Protein AF-D4B5H5-F1 (afdb_monomer_lite)

Structure (mmCIF, N/CA/C/O backbone):
data_AF-D4B5H5-F1
#
_entry.id   AF-D4B5H5-F1
#
loop_
_atom_site.group_PDB
_atom_site.id
_atom_site.type_symbol
_atom_site.label_atom_id
_atom_site.label_alt_id
_atom_site.label_comp_id
_atom_site.label_asym_id
_atom_site.label_entity_id
_atom_site.label_seq_id
_atom_site.pdbx_PDB_ins_code
_atom_site.Cartn_x
_atom_site.Cartn_y
_atom_site.Cartn_z
_atom_site.occupancy
_atom_site.B_iso_or_equiv
_atom_site.auth_seq_id
_atom_site.auth_comp_id
_atom_site.auth_asym_id
_atom_site.auth_atom_id
_atom_site.pdbx_PDB_model_num
ATOM 1 N N . MET A 1 1 ? 45.565 20.327 -35.791 1.00 30.69 1 MET A N 1
ATOM 2 C CA . MET A 1 1 ? 46.047 20.848 -34.494 1.00 30.69 1 MET A CA 1
ATOM 3 C C . MET A 1 1 ? 45.868 22.365 -34.491 1.00 30.69 1 MET A C 1
ATOM 5 O O . MET A 1 1 ? 46.549 22.999 -35.279 1.00 30.69 1 MET A O 1
ATOM 9 N N . ARG A 1 2 ? 44.985 22.892 -33.609 1.00 30.17 2 ARG A N 1
ATOM 10 C CA . ARG A 1 2 ? 44.843 24.311 -33.163 1.00 30.17 2 ARG A CA 1
ATOM 11 C C . ARG A 1 2 ? 44.350 25.342 -34.212 1.00 30.17 2 ARG A C 1
ATOM 13 O O . ARG A 1 2 ? 44.733 25.249 -35.361 1.00 30.17 2 ARG A O 1
ATOM 20 N N . PHE A 1 3 ? 43.537 26.371 -33.937 1.00 26.64 3 PHE A N 1
ATOM 21 C CA . PHE A 1 3 ? 42.896 26.940 -32.736 1.00 26.64 3 PHE A CA 1
ATOM 22 C C . PHE A 1 3 ? 41.696 27.803 -33.213 1.00 26.64 3 PHE A C 1
ATOM 24 O O . PHE A 1 3 ? 41.809 28.482 -34.231 1.00 26.64 3 PHE A O 1
ATOM 31 N N . ILE A 1 4 ? 40.580 27.810 -32.476 1.00 28.31 4 ILE A N 1
ATOM 32 C CA . ILE A 1 4 ? 39.418 28.701 -32.682 1.00 28.31 4 ILE A CA 1
ATOM 33 C C . ILE A 1 4 ? 39.701 30.063 -32.020 1.00 28.31 4 ILE A C 1
ATOM 35 O O . ILE A 1 4 ? 40.170 30.097 -30.883 1.00 28.31 4 ILE A O 1
ATOM 39 N N . LYS A 1 5 ? 39.404 31.175 -32.713 1.00 27.88 5 LYS A N 1
ATOM 40 C CA . LYS A 1 5 ? 39.360 32.539 -32.150 1.00 27.88 5 LYS A CA 1
ATOM 41 C C . LYS A 1 5 ? 37.919 32.933 -31.817 1.00 27.88 5 LYS A C 1
ATOM 43 O O . LYS A 1 5 ? 37.002 32.675 -32.591 1.00 27.88 5 LYS A O 1
ATOM 48 N N . SER A 1 6 ? 37.772 33.560 -30.657 1.00 26.20 6 SER A N 1
ATOM 49 C CA . SER A 1 6 ? 36.549 34.101 -30.073 1.00 26.20 6 SER A CA 1
ATOM 50 C C . SER A 1 6 ? 36.022 35.333 -30.814 1.00 26.20 6 SER A C 1
ATOM 52 O O . SER A 1 6 ? 36.795 36.165 -31.289 1.00 26.20 6 SER A O 1
ATOM 54 N N . VAL A 1 7 ? 34.697 35.492 -30.819 1.00 27.25 7 VAL A N 1
ATOM 55 C CA . VAL A 1 7 ? 34.020 36.784 -30.984 1.00 27.25 7 VAL A CA 1
ATOM 56 C C . VAL A 1 7 ? 32.989 36.903 -29.865 1.00 27.25 7 VAL A C 1
ATOM 58 O O . VAL A 1 7 ? 32.071 36.095 -29.753 1.00 27.25 7 VAL A O 1
ATOM 61 N N . THR A 1 8 ? 33.197 37.892 -29.006 1.00 23.95 8 THR A N 1
ATOM 62 C CA . THR A 1 8 ? 32.309 38.327 -27.924 1.00 23.95 8 THR A CA 1
ATOM 63 C C . THR A 1 8 ? 31.203 39.227 -28.469 1.00 23.95 8 THR A C 1
ATOM 65 O O . THR A 1 8 ? 31.502 40.194 -29.167 1.00 23.95 8 THR A O 1
ATOM 68 N N . TRP A 1 9 ? 29.954 38.966 -28.079 1.00 25.05 9 TRP A N 1
ATOM 69 C CA . TRP A 1 9 ? 28.858 39.935 -28.150 1.00 25.05 9 TRP A CA 1
ATOM 70 C C . TRP A 1 9 ? 28.414 40.304 -26.737 1.00 25.05 9 TRP A C 1
ATOM 72 O O . TRP A 1 9 ? 28.064 39.447 -25.928 1.00 25.05 9 TRP A O 1
ATOM 82 N N . THR A 1 10 ? 28.458 41.600 -26.459 1.00 27.41 10 THR A N 1
ATOM 83 C CA . THR A 1 10 ? 27.979 42.245 -25.240 1.00 27.41 10 THR A CA 1
ATOM 84 C C . THR A 1 10 ? 26.472 42.467 -25.362 1.00 27.41 10 THR A C 1
ATOM 86 O O . THR A 1 10 ? 26.027 43.103 -26.315 1.00 27.41 10 THR A O 1
ATOM 89 N N . LEU A 1 11 ? 25.684 42.003 -24.391 1.00 28.16 11 LEU A N 1
ATOM 90 C CA . LEU A 1 11 ? 24.291 42.418 -24.209 1.00 28.16 11 LEU A CA 1
ATOM 91 C C . LEU A 1 11 ? 24.105 42.854 -22.755 1.00 28.16 11 LEU A C 1
ATOM 93 O O . LEU A 1 11 ? 24.310 42.085 -21.818 1.00 28.16 11 LEU A O 1
ATOM 97 N N . ALA A 1 12 ? 23.789 44.137 -22.599 1.00 28.33 12 ALA A N 1
ATOM 98 C CA . ALA A 1 12 ? 23.549 44.802 -21.333 1.00 28.33 12 ALA A CA 1
ATOM 99 C C . ALA A 1 12 ? 22.278 44.251 -20.670 1.00 28.33 12 ALA A C 1
ATOM 101 O O . ALA A 1 12 ? 21.188 44.340 -21.233 1.00 28.33 12 ALA A O 1
ATOM 102 N N . ALA A 1 13 ? 22.419 43.704 -19.463 1.00 28.02 13 ALA A N 1
ATOM 103 C CA . ALA A 1 13 ? 21.299 43.337 -18.610 1.00 28.02 13 ALA A CA 1
ATOM 104 C C . ALA A 1 13 ? 20.826 44.565 -17.813 1.00 28.02 13 ALA A C 1
ATOM 106 O O . ALA A 1 13 ? 21.601 45.209 -17.106 1.00 28.02 13 ALA A O 1
ATOM 107 N N . SER A 1 14 ? 19.539 44.883 -17.925 1.00 29.80 14 SER A N 1
ATOM 108 C CA . SER A 1 14 ? 18.840 45.894 -17.131 1.00 29.80 14 SER A CA 1
ATOM 109 C C . SER A 1 14 ? 18.855 45.550 -15.634 1.00 29.80 14 SER A C 1
ATOM 111 O O . SER A 1 14 ? 18.481 44.449 -15.228 1.00 29.80 14 SER A O 1
ATOM 113 N N . ALA A 1 15 ? 19.247 46.524 -14.811 1.00 30.00 15 ALA A N 1
ATOM 114 C CA . ALA A 1 15 ? 19.542 46.430 -13.378 1.00 30.00 15 ALA A CA 1
ATOM 115 C C . ALA A 1 15 ? 18.330 46.241 -12.431 1.00 30.00 15 ALA A C 1
ATOM 117 O O . ALA A 1 15 ? 18.389 46.629 -11.266 1.00 30.00 15 ALA A O 1
ATOM 118 N N . THR A 1 16 ? 17.239 45.618 -12.880 1.00 29.31 16 THR A N 1
ATOM 119 C CA . THR A 1 16 ? 16.033 45.392 -12.054 1.00 29.31 16 THR A CA 1
ATOM 120 C C . THR A 1 16 ? 15.896 43.957 -11.535 1.00 29.31 16 THR A C 1
ATOM 122 O O . THR A 1 16 ? 15.064 43.703 -10.671 1.00 29.31 16 THR A O 1
ATOM 125 N N . ALA A 1 17 ? 16.743 43.024 -11.986 1.00 29.91 17 ALA A N 1
ATOM 126 C CA . ALA A 1 17 ? 16.695 41.615 -11.570 1.00 29.91 17 ALA A CA 1
ATOM 127 C C . ALA A 1 17 ? 17.669 41.249 -10.428 1.00 29.91 17 ALA A C 1
ATOM 129 O O . ALA A 1 17 ? 17.566 40.172 -9.847 1.00 29.91 17 ALA A O 1
ATOM 130 N N . VAL A 1 18 ? 18.595 42.140 -10.054 1.00 27.53 18 VAL A N 1
ATOM 131 C CA . VAL A 1 18 ? 19.675 41.819 -9.093 1.00 27.53 18 VAL A CA 1
ATOM 132 C C . VAL A 1 18 ? 19.251 41.992 -7.623 1.00 27.53 18 VAL A C 1
ATOM 134 O O . VAL A 1 18 ? 19.953 41.547 -6.723 1.00 27.53 18 VAL A O 1
ATOM 137 N N . LYS A 1 19 ? 18.062 42.546 -7.343 1.00 25.84 19 LYS A N 1
ATOM 138 C CA . LYS A 1 19 ? 17.547 42.683 -5.964 1.00 25.84 19 LYS A CA 1
ATOM 139 C C . LYS A 1 19 ? 16.574 41.581 -5.520 1.00 25.84 19 LYS A C 1
ATOM 141 O O . LYS A 1 19 ? 16.202 41.559 -4.354 1.00 25.84 19 LYS A O 1
ATOM 146 N N . ALA A 1 20 ? 16.189 40.661 -6.410 1.00 28.62 20 ALA A N 1
ATOM 147 C CA . ALA A 1 20 ? 15.276 39.554 -6.092 1.00 28.62 20 ALA A CA 1
ATOM 148 C C . ALA A 1 20 ? 15.988 38.211 -5.820 1.00 28.62 20 ALA A C 1
ATOM 150 O O . ALA A 1 20 ? 15.337 37.229 -5.487 1.00 28.62 20 ALA A O 1
ATOM 151 N N . LEU A 1 21 ? 17.320 38.162 -5.935 1.00 28.89 21 LEU A N 1
ATOM 152 C CA . LEU A 1 21 ? 18.115 36.927 -5.851 1.00 28.89 21 LEU A CA 1
ATOM 153 C C . LEU A 1 21 ? 18.956 36.791 -4.569 1.00 28.89 21 LEU A C 1
ATOM 155 O O . LEU A 1 21 ? 19.752 35.865 -4.469 1.00 28.89 21 LEU A O 1
ATOM 159 N N . SER A 1 22 ? 18.768 37.657 -3.565 1.00 26.45 22 SER A N 1
ATOM 160 C CA . SER A 1 22 ? 19.509 37.580 -2.291 1.00 26.45 22 SER A CA 1
ATOM 161 C C . SER A 1 22 ? 18.699 37.081 -1.085 1.00 26.45 22 SER A C 1
ATOM 163 O O . SER A 1 22 ? 19.247 37.049 0.009 1.00 26.45 22 SER A O 1
ATOM 165 N N . ASN A 1 23 ? 17.438 36.659 -1.258 1.00 28.12 23 ASN A N 1
ATOM 166 C CA . ASN A 1 23 ? 16.577 36.189 -0.155 1.00 28.12 23 ASN A CA 1
ATOM 167 C C . ASN A 1 23 ? 16.095 34.729 -0.305 1.00 28.12 23 ASN A C 1
ATOM 169 O O . ASN A 1 23 ? 15.029 34.379 0.192 1.00 28.12 23 ASN A O 1
ATOM 173 N N . HIS A 1 24 ? 16.870 33.852 -0.952 1.00 32.47 24 HIS A N 1
ATOM 174 C CA . HIS A 1 24 ? 16.660 32.401 -0.840 1.00 32.47 24 HIS A CA 1
ATOM 175 C C . HIS A 1 24 ? 17.504 31.822 0.299 1.00 32.47 24 HIS A C 1
ATOM 177 O O . HIS A 1 24 ? 18.468 31.089 0.097 1.00 32.47 24 HIS A O 1
ATOM 183 N N . THR A 1 25 ? 17.122 32.151 1.529 1.00 28.41 25 THR A N 1
ATOM 184 C CA . THR A 1 25 ? 17.472 31.349 2.698 1.00 28.41 25 THR A CA 1
ATOM 185 C C . THR A 1 25 ? 16.589 30.098 2.709 1.00 28.41 25 THR A C 1
ATOM 187 O O . THR A 1 25 ? 15.392 30.178 2.950 1.00 28.41 25 THR A O 1
ATOM 190 N N . SER A 1 26 ? 17.203 28.943 2.426 1.00 28.06 26 SER A N 1
ATOM 191 C CA . SER A 1 26 ? 16.932 27.654 3.081 1.00 28.06 26 SER A CA 1
ATOM 192 C C . SER A 1 26 ? 15.449 27.265 3.281 1.00 28.06 26 SER A C 1
ATOM 194 O O . SER A 1 26 ? 14.882 27.496 4.348 1.00 28.06 26 SER A O 1
ATOM 196 N N . GLN A 1 27 ? 14.851 26.556 2.315 1.00 28.58 27 GLN A N 1
ATOM 197 C CA . GLN A 1 27 ? 13.654 25.728 2.546 1.00 28.58 27 GLN A CA 1
ATOM 198 C C . GLN A 1 27 ? 14.043 24.424 3.268 1.00 28.58 27 GLN A C 1
ATOM 200 O O . GLN A 1 27 ? 13.956 23.334 2.714 1.00 28.58 27 GLN A O 1
ATOM 205 N N . TYR A 1 28 ? 14.494 24.541 4.512 1.00 27.75 28 TYR A N 1
ATOM 206 C CA . TYR A 1 28 ? 14.267 23.482 5.492 1.00 27.75 28 TYR A CA 1
ATOM 207 C C . TYR A 1 28 ? 12.946 23.818 6.198 1.00 27.75 28 TYR A C 1
ATOM 209 O O . TYR A 1 28 ? 12.643 25.008 6.355 1.00 27.75 28 TYR A O 1
ATOM 217 N N . PRO A 1 29 ? 12.136 22.823 6.605 1.00 31.23 29 PRO A N 1
ATOM 218 C CA . PRO A 1 29 ? 11.021 23.086 7.511 1.00 31.23 29 PRO A CA 1
ATOM 219 C C . PRO A 1 29 ? 11.535 23.889 8.718 1.00 31.23 29 PRO A C 1
ATOM 221 O O . PRO A 1 29 ? 12.716 23.754 9.064 1.00 31.23 29 PRO A O 1
ATOM 224 N N . PRO A 1 30 ? 10.706 24.745 9.345 1.00 30.91 30 PRO A N 1
ATOM 225 C CA . PRO A 1 30 ? 11.124 25.444 10.551 1.00 30.91 30 PRO A CA 1
ATOM 226 C C . PRO A 1 30 ? 11.690 24.410 11.524 1.00 30.91 30 PRO A C 1
ATOM 228 O O . PRO A 1 30 ? 11.014 23.442 11.869 1.00 30.91 30 PRO A O 1
ATOM 231 N N . GLN A 1 31 ? 12.962 24.586 11.884 1.00 34.78 31 GLN A N 1
ATOM 232 C CA . GLN A 1 31 ? 13.623 23.773 12.897 1.00 34.78 31 GLN A CA 1
ATOM 233 C C . GLN A 1 31 ? 12.714 23.763 14.133 1.00 34.78 31 GLN A C 1
ATOM 235 O O . GLN A 1 31 ? 12.306 24.852 14.557 1.00 34.78 31 GLN A O 1
ATOM 240 N N . PRO A 1 32 ? 12.353 22.589 14.684 1.00 37.25 32 PRO A N 1
ATOM 241 C CA . PRO A 1 32 ? 11.532 22.535 15.881 1.00 37.25 32 PRO A CA 1
ATOM 242 C C . PRO A 1 32 ? 12.212 23.374 16.962 1.00 37.25 32 PRO A C 1
ATOM 244 O O . PRO A 1 32 ? 13.375 23.165 17.313 1.00 37.25 32 PRO A O 1
ATOM 247 N N . THR A 1 33 ? 11.500 24.399 17.424 1.00 37.81 33 THR A N 1
ATOM 248 C CA . THR A 1 33 ? 11.936 25.239 18.534 1.00 37.81 33 THR A CA 1
ATOM 249 C C . THR A 1 33 ? 12.184 24.348 19.744 1.00 37.81 33 THR A C 1
ATOM 251 O O . THR A 1 33 ? 11.422 23.413 19.973 1.00 37.81 33 THR A O 1
ATOM 254 N N . ALA A 1 34 ? 13.220 24.646 20.528 1.00 44.53 34 ALA A N 1
ATOM 255 C CA . ALA A 1 34 ? 13.705 23.831 21.648 1.00 44.53 34 ALA A CA 1
ATOM 256 C C . ALA A 1 34 ? 12.706 23.602 22.812 1.00 44.53 34 ALA A C 1
ATOM 258 O O . ALA A 1 34 ? 13.116 23.108 23.855 1.00 44.53 34 ALA A O 1
ATOM 259 N N . ASP A 1 35 ? 11.432 23.962 22.654 1.00 51.38 35 ASP A N 1
ATOM 260 C CA . ASP A 1 35 ? 10.412 23.946 23.704 1.00 51.38 35 ASP A CA 1
ATOM 261 C C . ASP A 1 35 ? 9.045 23.469 23.173 1.00 51.38 35 ASP A C 1
ATOM 263 O O . ASP A 1 35 ? 7.992 24.031 23.458 1.00 51.38 35 ASP A O 1
ATOM 267 N N . ASP A 1 36 ? 9.055 22.433 22.331 1.00 68.44 36 ASP A N 1
ATOM 268 C CA . ASP A 1 36 ? 7.844 21.737 21.867 1.00 68.44 36 ASP A CA 1
ATOM 269 C C . ASP A 1 36 ? 7.359 20.649 22.847 1.00 68.44 36 ASP A C 1
ATOM 271 O O . ASP A 1 36 ? 6.454 19.876 22.534 1.00 68.44 36 ASP A O 1
ATOM 275 N N . GLY A 1 37 ? 7.959 20.585 24.041 1.00 79.00 37 GLY A N 1
ATOM 276 C CA . GLY A 1 37 ? 7.648 19.601 25.077 1.00 79.00 37 GLY A CA 1
ATOM 277 C C . GLY A 1 37 ? 8.097 18.172 24.755 1.00 79.00 37 GLY A C 1
ATOM 278 O O . GLY A 1 37 ? 7.819 17.272 25.548 1.00 79.00 37 GLY A O 1
ATOM 279 N N . LEU A 1 38 ? 8.781 17.938 23.627 1.00 89.62 38 LEU A N 1
ATOM 280 C CA . LEU A 1 38 ? 9.268 16.611 23.253 1.00 89.62 38 LEU A CA 1
ATOM 281 C C . LEU A 1 38 ? 10.610 16.289 23.934 1.00 89.62 38 LEU A C 1
ATOM 283 O O . LEU A 1 38 ? 11.457 17.181 24.088 1.00 89.62 38 LEU A O 1
ATOM 287 N N . PRO A 1 39 ? 10.853 15.016 24.304 1.00 95.06 39 PRO A N 1
ATOM 288 C CA . PRO A 1 39 ? 12.084 14.630 24.980 1.00 95.06 39 PRO A CA 1
ATOM 289 C C . PRO A 1 39 ? 13.321 15.014 24.159 1.00 95.06 39 PRO A C 1
ATOM 291 O O . PRO A 1 39 ? 13.337 14.909 22.935 1.00 95.06 39 PRO A O 1
ATOM 294 N N . SER A 1 40 ? 14.369 15.502 24.819 1.00 95.75 40 SER A N 1
ATOM 295 C CA . SER A 1 40 ? 15.616 15.875 24.128 1.00 95.75 40 SER A CA 1
ATOM 296 C C . SER A 1 40 ? 16.864 15.419 24.886 1.00 95.75 40 SER A C 1
ATOM 298 O O . SER A 1 40 ? 17.943 15.367 24.302 1.00 95.75 40 SER A O 1
ATOM 300 N N . ASN A 1 41 ? 16.731 15.033 26.160 1.00 97.81 41 ASN A N 1
ATOM 301 C CA . ASN A 1 41 ? 17.815 14.510 26.988 1.00 97.81 41 ASN A CA 1
ATOM 302 C C . ASN A 1 41 ? 17.690 12.989 27.138 1.00 97.81 41 ASN A C 1
ATOM 304 O O . ASN A 1 41 ? 16.834 12.485 27.867 1.00 97.81 41 ASN A O 1
ATOM 308 N N . PHE A 1 42 ? 18.567 12.254 26.462 1.00 98.56 42 PHE A N 1
ATOM 309 C CA . PHE A 1 42 ? 18.631 10.799 26.489 1.00 98.56 42 PHE A CA 1
ATOM 310 C C . PHE A 1 42 ? 19.757 10.330 27.413 1.00 98.56 42 PHE A C 1
ATOM 312 O O . PHE A 1 42 ? 20.914 10.724 27.272 1.00 98.56 42 PHE A O 1
ATOM 319 N N . GLY A 1 43 ? 19.421 9.461 28.360 1.00 98.56 43 GLY A N 1
ATOM 320 C CA . GLY A 1 43 ? 20.369 8.753 29.207 1.00 98.56 43 GLY A CA 1
ATOM 321 C C . GLY A 1 43 ? 20.527 7.314 28.734 1.00 98.56 43 GLY A C 1
ATOM 322 O O . GLY A 1 43 ? 19.534 6.626 28.521 1.00 98.56 43 GLY A O 1
ATOM 323 N N . LEU A 1 44 ? 21.759 6.831 28.618 1.00 98.56 44 LEU A N 1
ATOM 324 C CA . LEU A 1 44 ? 22.064 5.417 28.434 1.00 98.56 44 LEU A CA 1
ATOM 325 C C . LEU A 1 44 ? 22.688 4.880 29.718 1.00 98.56 44 LEU A C 1
ATOM 327 O O . LEU A 1 44 ? 23.777 5.309 30.100 1.00 98.56 44 LEU A O 1
ATOM 331 N N . LEU A 1 45 ? 22.027 3.919 30.358 1.00 98.50 45 LEU A N 1
ATOM 332 C CA . LEU A 1 45 ? 22.614 3.186 31.472 1.00 98.50 45 LEU A CA 1
ATOM 333 C C . LEU A 1 45 ? 23.654 2.191 30.956 1.00 98.50 45 LEU A C 1
ATOM 335 O O . LEU A 1 45 ? 23.391 1.454 30.008 1.00 98.50 45 LEU A O 1
ATOM 339 N N . LEU A 1 46 ? 24.804 2.120 31.618 1.00 97.50 46 LEU A N 1
ATOM 340 C CA . LEU A 1 46 ? 25.874 1.208 31.254 1.00 97.50 46 LEU A CA 1
ATOM 341 C C . LEU A 1 46 ? 26.435 0.487 32.484 1.00 97.50 46 LEU A C 1
ATOM 343 O O . LEU A 1 46 ? 26.642 1.080 33.541 1.00 97.50 46 LEU A O 1
ATOM 347 N N . PHE A 1 47 ? 26.685 -0.810 32.335 1.00 97.56 47 PHE A N 1
ATOM 348 C CA . PHE A 1 47 ? 27.266 -1.677 33.358 1.00 97.56 47 PHE A CA 1
ATOM 349 C C . PHE A 1 47 ? 28.147 -2.747 32.689 1.00 97.56 47 PHE A C 1
ATOM 351 O O . PHE A 1 47 ? 27.953 -3.028 31.504 1.00 97.56 47 PHE A O 1
ATOM 358 N N . PRO A 1 48 ? 29.142 -3.323 33.391 1.00 97.12 48 PRO A N 1
ATOM 359 C CA . PRO A 1 48 ? 30.041 -4.316 32.802 1.00 97.12 48 PRO A CA 1
ATOM 360 C C . PRO A 1 48 ? 29.294 -5.522 32.232 1.00 97.12 48 PRO A C 1
ATOM 362 O O . PRO A 1 48 ? 28.283 -5.937 32.785 1.00 97.12 48 PRO A O 1
ATOM 365 N N . GLU A 1 49 ? 29.828 -6.117 31.168 1.00 95.88 49 GLU A N 1
ATOM 366 C CA . GLU A 1 49 ? 29.253 -7.272 30.465 1.00 95.88 49 GLU A CA 1
ATOM 367 C C . GLU A 1 49 ? 27.872 -6.982 29.838 1.00 95.88 49 GLU A C 1
ATOM 369 O O . GLU A 1 49 ? 27.003 -7.861 29.754 1.00 95.88 49 GLU A O 1
ATOM 374 N N . PHE A 1 50 ? 27.655 -5.734 29.410 1.00 96.75 50 PHE A N 1
ATOM 375 C CA . PHE A 1 50 ? 26.482 -5.345 28.625 1.00 96.75 50 PHE A CA 1
ATOM 376 C C . PHE A 1 50 ? 26.517 -5.958 27.218 1.00 96.75 50 PHE A C 1
ATOM 378 O O . PHE A 1 50 ? 27.573 -6.302 26.684 1.00 96.75 50 PHE A O 1
ATOM 385 N N . GLN A 1 51 ? 25.349 -6.070 26.590 1.00 96.75 51 GLN A N 1
ATOM 386 C CA . GLN A 1 51 ? 25.231 -6.533 25.212 1.00 96.75 51 GLN A CA 1
ATOM 387 C C . GLN A 1 51 ? 25.430 -5.370 24.227 1.00 96.75 51 GLN A C 1
ATOM 389 O O . GLN A 1 51 ? 24.625 -4.444 24.190 1.00 96.75 51 GLN A O 1
ATOM 394 N N . SER A 1 52 ? 26.463 -5.455 23.381 1.00 96.62 52 SER A N 1
ATOM 395 C CA . SER A 1 52 ? 26.868 -4.389 22.443 1.00 96.62 52 SER A CA 1
ATOM 396 C C . SER A 1 52 ? 25.705 -3.825 21.611 1.00 96.62 52 SER A C 1
ATOM 398 O O . SER A 1 52 ? 25.416 -2.631 21.643 1.00 96.62 52 SER A O 1
ATOM 400 N N . LEU A 1 53 ? 24.959 -4.692 20.923 1.00 95.94 53 LEU A N 1
ATOM 401 C CA . LEU A 1 53 ? 23.883 -4.264 20.025 1.00 95.94 53 LEU A CA 1
ATOM 402 C C . LEU A 1 53 ? 22.633 -3.736 20.764 1.00 95.94 53 LEU A C 1
ATOM 404 O O . LEU A 1 53 ? 21.877 -2.961 20.182 1.00 95.94 53 LEU A O 1
ATOM 408 N N . ASP A 1 54 ? 22.449 -4.066 22.049 1.00 97.12 54 ASP A N 1
ATOM 409 C CA . ASP A 1 54 ? 21.389 -3.466 22.877 1.00 97.12 54 ASP A CA 1
ATOM 410 C C . ASP A 1 54 ? 21.659 -1.981 23.155 1.00 97.12 54 ASP A C 1
ATOM 412 O O . ASP A 1 54 ? 20.729 -1.225 23.428 1.00 97.12 54 ASP A O 1
ATOM 416 N N . VAL A 1 55 ? 22.933 -1.579 23.092 1.00 97.62 55 VAL A N 1
ATOM 417 C CA . VAL A 1 55 ? 23.387 -0.193 23.210 1.00 97.62 55 VAL A CA 1
ATOM 418 C C . VAL A 1 55 ? 23.421 0.468 21.838 1.00 97.62 55 VAL A C 1
ATOM 420 O O . VAL A 1 55 ? 22.731 1.459 21.607 1.00 97.62 55 VAL A O 1
ATOM 423 N N . PHE A 1 56 ? 24.213 -0.079 20.916 1.00 97.19 56 PHE A N 1
ATOM 424 C CA . PHE A 1 56 ? 24.517 0.613 19.667 1.00 97.19 56 PHE A CA 1
ATOM 425 C C . PHE A 1 56 ? 23.356 0.615 18.676 1.00 97.19 56 PHE A C 1
ATOM 427 O O . PHE A 1 56 ? 23.252 1.562 17.913 1.00 97.19 56 PHE A O 1
ATOM 434 N N . GLY A 1 57 ? 22.442 -0.360 18.723 1.00 95.62 57 GLY A N 1
ATOM 435 C CA . GLY A 1 57 ? 21.250 -0.348 17.872 1.00 95.62 57 GLY A CA 1
ATOM 436 C C . GLY A 1 57 ? 20.364 0.884 18.120 1.00 95.62 57 GLY A C 1
ATOM 437 O O . GLY A 1 57 ? 20.164 1.680 17.206 1.00 95.62 57 GLY A O 1
ATOM 438 N N . PRO A 1 58 ? 19.864 1.092 19.355 1.00 96.38 58 PRO A N 1
ATOM 439 C CA . PRO A 1 58 ? 19.125 2.304 19.707 1.00 96.38 58 PRO A CA 1
ATOM 440 C C . PRO A 1 58 ? 19.926 3.601 19.527 1.00 96.38 58 PRO A C 1
ATOM 442 O O . PRO A 1 58 ? 19.358 4.610 19.112 1.00 96.38 58 PRO A O 1
ATOM 445 N N . LEU A 1 59 ? 21.226 3.600 19.850 1.00 97.19 59 LEU A N 1
ATOM 446 C CA . LEU A 1 59 ? 22.052 4.801 19.706 1.00 97.19 59 LEU A CA 1
ATOM 447 C C . LEU A 1 59 ? 22.262 5.203 18.249 1.00 97.19 59 LEU A C 1
ATOM 449 O O . LEU A 1 59 ? 22.291 6.396 17.978 1.00 97.19 59 LEU A O 1
ATOM 453 N N . ASP A 1 60 ? 22.392 4.257 17.322 1.00 96.94 60 ASP A N 1
ATOM 454 C CA . ASP A 1 60 ? 22.603 4.585 15.912 1.00 96.94 60 ASP A CA 1
ATOM 455 C C . ASP A 1 60 ? 21.378 5.293 15.311 1.00 96.94 60 ASP A C 1
ATOM 457 O O . ASP A 1 60 ? 21.505 6.331 14.660 1.00 96.94 60 ASP A O 1
ATOM 461 N N . ALA A 1 61 ? 20.174 4.844 15.682 1.00 94.31 61 ALA A N 1
ATOM 462 C CA . ALA A 1 61 ? 18.932 5.543 15.356 1.00 94.31 61 ALA A CA 1
ATOM 463 C C . ALA A 1 61 ? 18.905 6.976 15.927 1.00 94.31 61 ALA A C 1
ATOM 465 O O . ALA A 1 61 ? 18.533 7.927 15.237 1.00 94.31 61 ALA A O 1
ATOM 466 N N . LEU A 1 62 ? 19.340 7.160 17.179 1.00 96.56 62 LEU A N 1
ATOM 467 C CA . LEU A 1 62 ? 19.420 8.489 17.795 1.00 96.56 62 LEU A CA 1
ATOM 468 C C . LEU A 1 62 ? 20.522 9.365 17.187 1.00 96.56 62 LEU A C 1
ATOM 470 O O . LEU A 1 62 ? 20.332 10.575 17.091 1.00 96.56 62 LEU A O 1
ATOM 474 N N . ASN A 1 63 ? 21.640 8.787 16.742 1.00 96.38 63 ASN A N 1
ATOM 475 C CA . ASN A 1 63 ? 22.711 9.515 16.065 1.00 96.38 63 ASN A CA 1
ATOM 476 C C . ASN A 1 63 ? 22.191 10.135 14.767 1.00 96.38 63 ASN A C 1
ATOM 478 O O . ASN A 1 63 ? 22.378 11.332 14.551 1.00 96.38 63 ASN A O 1
ATOM 482 N N . LEU A 1 64 ? 21.473 9.363 13.947 1.00 91.06 64 LEU A N 1
ATOM 483 C CA . LEU A 1 64 ? 20.846 9.896 12.738 1.00 91.06 64 LEU A CA 1
ATOM 484 C C . LEU A 1 64 ? 19.767 10.927 13.063 1.00 91.06 64 LEU A C 1
ATOM 486 O O . LEU A 1 64 ? 19.736 11.996 12.453 1.00 91.06 64 LEU A O 1
ATOM 490 N N . PHE A 1 65 ? 18.921 10.658 14.060 1.00 93.94 65 PHE A N 1
ATOM 491 C CA . PHE A 1 65 ? 17.885 11.611 14.451 1.00 93.94 65 PHE A CA 1
ATOM 492 C C . PHE A 1 65 ? 18.472 12.937 14.965 1.00 93.94 65 PHE A C 1
ATOM 494 O O . PHE A 1 65 ? 17.917 14.007 14.705 1.00 93.94 65 PHE A O 1
ATOM 501 N N . SER A 1 66 ? 19.635 12.895 15.621 1.00 94.31 66 SER A N 1
ATOM 502 C CA . SER A 1 66 ? 20.320 14.088 16.133 1.00 94.31 66 SER A CA 1
ATOM 503 C C . SER A 1 66 ? 20.751 15.077 15.040 1.00 94.31 66 SER A C 1
ATOM 505 O O . SER A 1 66 ? 20.974 16.254 15.323 1.00 94.31 66 SER A O 1
ATOM 507 N N . LEU A 1 67 ? 20.817 14.632 13.778 1.00 88.00 67 LEU A N 1
ATOM 508 C CA . LEU A 1 67 ? 21.081 15.502 12.629 1.00 88.00 67 LEU A CA 1
ATOM 509 C C . LEU A 1 67 ? 19.877 16.390 12.281 1.00 88.00 67 LEU A C 1
ATOM 511 O O . LEU A 1 67 ? 20.048 17.457 11.694 1.00 88.00 67 LEU A O 1
ATOM 515 N N . ALA A 1 68 ? 18.668 15.958 12.642 1.00 82.00 68 ALA A N 1
ATOM 516 C CA . ALA A 1 68 ? 17.419 16.663 12.365 1.00 82.00 68 ALA A CA 1
ATOM 517 C C . ALA A 1 68 ? 16.881 17.440 13.579 1.00 82.00 68 ALA A C 1
ATOM 519 O O . ALA A 1 68 ? 16.069 18.351 13.417 1.00 82.00 68 ALA A O 1
ATOM 520 N N . ARG A 1 69 ? 17.320 17.093 14.795 1.00 87.88 69 ARG A N 1
ATOM 521 C CA . ARG A 1 69 ? 16.889 17.723 16.048 1.00 87.88 69 ARG A CA 1
ATOM 522 C C . ARG A 1 69 ? 18.031 17.746 17.055 1.00 87.88 69 ARG A C 1
ATOM 524 O O . ARG A 1 69 ? 18.757 16.772 17.200 1.00 87.88 69 ARG A O 1
ATOM 531 N N . LYS A 1 70 ? 18.136 18.819 17.841 1.00 91.75 70 LYS A N 1
ATOM 532 C CA . LYS A 1 70 ? 19.074 18.860 18.968 1.00 91.75 70 LYS A CA 1
ATOM 533 C C . LYS A 1 70 ? 18.710 17.807 20.023 1.00 91.75 70 LYS A C 1
ATOM 535 O O . LYS A 1 70 ? 17.715 17.963 20.725 1.00 91.75 70 LYS A O 1
ATOM 540 N N . LEU A 1 71 ? 19.560 16.794 20.166 1.00 95.62 71 LEU A N 1
ATOM 541 C CA . LEU A 1 71 ? 19.490 15.777 21.214 1.00 95.62 71 LEU A CA 1
ATOM 542 C C . LEU A 1 71 ? 20.743 15.848 22.095 1.00 95.62 71 LEU A C 1
ATOM 544 O O . LEU A 1 71 ? 21.836 16.127 21.605 1.00 95.62 71 LEU A O 1
ATOM 548 N N . ASN A 1 72 ? 20.592 15.569 23.386 1.00 97.38 72 ASN A N 1
ATOM 549 C CA . ASN A 1 72 ? 21.695 15.435 24.332 1.00 97.38 72 ASN A CA 1
ATOM 550 C C . ASN A 1 72 ? 21.787 13.971 24.774 1.00 97.38 72 ASN A C 1
ATOM 552 O O . ASN A 1 72 ? 20.792 13.411 25.230 1.00 97.38 72 ASN A O 1
ATOM 556 N N . LEU A 1 73 ? 22.972 13.365 24.678 1.00 98.12 73 LEU A N 1
ATOM 557 C CA . LEU A 1 73 ? 23.225 11.993 25.123 1.00 98.12 73 LEU A CA 1
ATOM 558 C C . LEU A 1 73 ? 24.120 11.987 26.367 1.00 98.12 73 LEU A C 1
ATOM 560 O O . LEU A 1 73 ? 25.194 12.582 26.368 1.00 98.12 73 LEU A O 1
ATOM 564 N N . SER A 1 74 ? 23.697 11.269 27.406 1.00 98.50 74 SER A N 1
ATOM 565 C CA . SER A 1 74 ? 24.493 10.995 28.606 1.00 98.50 74 SER A CA 1
ATOM 566 C C . SER A 1 74 ? 24.670 9.492 28.793 1.00 98.50 74 SER A C 1
ATOM 568 O O . SER A 1 74 ? 23.722 8.787 29.122 1.00 98.50 74 SER A O 1
ATOM 570 N N . ILE A 1 75 ? 25.893 8.996 28.615 1.00 98.62 75 ILE A N 1
ATOM 571 C CA . ILE A 1 75 ? 26.274 7.615 28.946 1.00 98.62 75 ILE A CA 1
ATOM 572 C C . ILE A 1 75 ? 26.639 7.567 30.429 1.00 98.62 75 ILE A C 1
ATOM 574 O O . ILE A 1 75 ? 27.555 8.280 30.852 1.00 98.62 75 ILE A O 1
ATOM 578 N N . ILE A 1 76 ? 25.908 6.774 31.208 1.00 98.75 76 ILE A N 1
ATOM 579 C CA . ILE A 1 76 ? 25.902 6.819 32.670 1.00 98.75 76 ILE A CA 1
ATOM 580 C C . ILE A 1 76 ? 26.267 5.446 33.236 1.00 98.75 76 ILE A C 1
ATOM 582 O O . ILE A 1 76 ? 25.555 4.469 33.006 1.00 98.75 76 ILE A O 1
ATOM 586 N N . ALA A 1 77 ? 27.341 5.386 34.019 1.00 98.56 77 ALA A N 1
ATOM 587 C CA . ALA A 1 77 ? 27.822 4.163 34.663 1.00 98.56 77 ALA A CA 1
ATOM 588 C C . ALA A 1 77 ? 28.102 4.373 36.162 1.00 98.56 77 ALA A C 1
ATOM 590 O O . ALA A 1 77 ? 27.854 5.443 36.715 1.00 98.56 77 ALA A O 1
ATOM 591 N N . GLU A 1 78 ? 28.609 3.356 36.856 1.00 97.69 78 GLU A N 1
ATOM 592 C CA . GLU A 1 78 ? 28.969 3.485 38.274 1.00 97.69 78 GLU A CA 1
ATOM 593 C C . GLU A 1 78 ? 30.213 4.365 38.481 1.00 97.69 78 GLU A C 1
ATOM 595 O O . GLU A 1 78 ? 30.229 5.235 39.356 1.00 97.69 78 GLU A O 1
ATOM 600 N N . THR A 1 79 ? 31.232 4.171 37.641 1.00 97.69 79 THR A N 1
ATOM 601 C CA . THR A 1 79 ? 32.490 4.929 37.627 1.00 97.69 79 THR A CA 1
ATOM 602 C C . THR A 1 79 ? 32.730 5.537 36.242 1.00 97.69 79 THR A C 1
ATOM 604 O O . THR A 1 79 ? 31.951 5.320 35.317 1.00 97.69 79 THR A O 1
ATOM 607 N N . MET A 1 80 ? 33.799 6.324 36.098 1.00 98.06 80 MET A N 1
ATOM 608 C CA . MET A 1 80 ? 34.250 6.846 34.799 1.00 98.06 80 MET A CA 1
ATOM 609 C C . MET A 1 80 ? 35.192 5.878 34.067 1.00 98.06 80 MET A C 1
ATOM 611 O O . MET A 1 80 ? 35.751 6.240 33.035 1.00 98.06 80 MET A O 1
ATOM 615 N N . ASP A 1 81 ? 35.401 4.671 34.596 1.00 97.50 81 ASP A N 1
ATOM 616 C CA . ASP A 1 81 ? 36.240 3.676 33.934 1.00 97.50 81 ASP A CA 1
ATOM 617 C C . ASP A 1 81 ? 35.537 3.152 32.671 1.00 97.50 81 ASP A C 1
ATOM 619 O O . ASP A 1 81 ? 34.308 3.023 32.664 1.00 97.50 81 ASP A O 1
ATOM 623 N N . PRO A 1 82 ? 36.283 2.797 31.607 1.00 97.69 82 PRO A N 1
ATOM 624 C CA . PRO A 1 82 ? 35.694 2.174 30.430 1.00 97.69 82 PRO A CA 1
ATOM 625 C C . PRO A 1 82 ? 34.922 0.904 30.798 1.00 97.69 82 PRO A C 1
ATOM 627 O O . PRO A 1 82 ? 35.460 -0.024 31.410 1.00 97.69 82 PRO A O 1
ATOM 630 N N . VAL A 1 83 ? 33.658 0.845 30.392 1.00 97.75 83 VAL A N 1
ATOM 631 C CA . VAL A 1 83 ? 32.778 -0.288 30.677 1.00 97.75 83 VAL A CA 1
ATOM 632 C C . VAL A 1 83 ? 32.780 -1.216 29.475 1.00 97.75 83 VAL A C 1
ATOM 634 O O . VAL A 1 83 ? 32.531 -0.765 28.359 1.00 97.75 83 VAL A O 1
ATOM 637 N N . SER A 1 84 ? 33.070 -2.500 29.698 1.00 96.69 84 SER A N 1
ATOM 638 C CA . SER A 1 84 ? 33.307 -3.467 28.621 1.00 96.69 84 SER A CA 1
ATOM 639 C C . SER A 1 84 ? 32.168 -4.468 28.427 1.00 96.69 84 SER A C 1
ATOM 641 O O . SER A 1 84 ? 31.513 -4.839 29.398 1.00 96.69 84 SER A O 1
ATOM 643 N N . THR A 1 85 ? 31.987 -4.957 27.197 1.00 96.75 85 THR A N 1
ATOM 644 C CA . THR A 1 85 ? 31.113 -6.095 26.846 1.00 96.75 85 THR A CA 1
ATOM 645 C C . THR A 1 85 ? 31.721 -7.455 27.219 1.00 96.75 85 THR A C 1
ATOM 647 O O . THR A 1 85 ? 31.018 -8.467 27.231 1.00 96.75 85 THR A O 1
ATOM 650 N N . GLN A 1 86 ? 33.018 -7.505 27.547 1.00 94.62 86 GLN A N 1
ATOM 651 C CA . GLN A 1 86 ? 33.746 -8.746 27.808 1.00 94.62 86 GLN A CA 1
ATOM 652 C C . GLN A 1 86 ? 33.212 -9.491 29.041 1.00 94.62 86 GLN A C 1
ATOM 654 O O . GLN A 1 86 ? 33.322 -9.002 30.164 1.00 94.62 86 GLN A O 1
ATOM 659 N N . VAL A 1 87 ? 32.750 -10.730 28.846 1.00 91.62 87 VAL A N 1
ATOM 660 C CA . VAL A 1 87 ? 32.315 -11.623 29.933 1.00 91.62 87 VAL A CA 1
ATOM 661 C C . VAL A 1 87 ? 33.525 -12.205 30.667 1.00 91.62 87 VAL A C 1
ATOM 663 O O . VAL A 1 87 ? 34.326 -12.944 30.082 1.00 91.62 87 VAL A O 1
ATOM 666 N N . ARG A 1 88 ? 33.653 -11.899 31.963 1.00 85.81 88 ARG A N 1
ATOM 667 C CA . ARG A 1 88 ? 34.797 -12.307 32.801 1.00 85.81 88 ARG A CA 1
ATOM 668 C C . ARG A 1 88 ? 34.591 -13.651 33.490 1.00 85.81 88 ARG A C 1
ATOM 670 O O . ARG A 1 88 ? 35.561 -14.284 33.900 1.00 85.81 88 ARG A O 1
ATOM 677 N N . SER A 1 89 ? 33.343 -14.100 33.619 1.00 84.94 89 SER A N 1
ATOM 678 C CA . SER A 1 89 ? 33.031 -15.401 34.213 1.00 84.94 89 SER A CA 1
ATOM 679 C C . SER A 1 89 ? 33.628 -16.543 33.386 1.00 84.94 89 SER A C 1
ATOM 681 O O . SER A 1 89 ? 33.199 -16.793 32.258 1.00 84.94 89 SER A O 1
ATOM 683 N N . SER A 1 90 ? 34.565 -17.293 33.973 1.00 84.25 90 SER A N 1
ATOM 684 C CA . SER A 1 90 ? 35.193 -18.470 33.349 1.00 84.25 90 SER A CA 1
ATOM 685 C C . SER A 1 90 ? 34.208 -19.614 33.078 1.00 84.25 90 SER A C 1
ATOM 687 O O . SER A 1 90 ? 34.470 -20.474 32.240 1.00 84.25 90 SER A O 1
ATOM 689 N N . GLN A 1 91 ? 33.045 -19.615 33.741 1.00 85.06 91 GLN A N 1
ATOM 690 C CA . GLN A 1 91 ? 31.976 -20.585 33.487 1.00 85.06 91 GLN A CA 1
ATOM 691 C C . GLN A 1 91 ? 31.271 -20.335 32.144 1.00 85.06 91 GLN A C 1
ATOM 693 O O . GLN A 1 91 ? 30.843 -21.287 31.484 1.00 85.06 91 GLN A O 1
ATOM 698 N N . ILE A 1 92 ? 31.152 -19.065 31.741 1.00 85.56 92 ILE A N 1
ATOM 699 C CA . ILE A 1 92 ? 30.475 -18.640 30.508 1.00 85.56 92 ILE A CA 1
ATOM 700 C C . ILE A 1 92 ? 31.506 -18.478 29.382 1.00 85.56 92 ILE A C 1
ATOM 702 O O . ILE A 1 92 ? 31.349 -19.063 28.310 1.00 85.56 92 ILE A O 1
ATOM 706 N N . ASN A 1 93 ? 32.607 -17.769 29.642 1.00 88.50 93 ASN A N 1
ATOM 707 C CA . ASN A 1 93 ? 33.733 -17.595 28.726 1.00 88.50 93 ASN A CA 1
ATOM 708 C C . ASN A 1 93 ? 34.729 -18.764 28.843 1.00 88.50 93 ASN A C 1
ATOM 710 O O . ASN A 1 93 ? 35.863 -18.613 29.301 1.00 88.50 93 ASN A O 1
ATOM 714 N N . LYS A 1 94 ? 34.287 -19.960 28.438 1.00 89.44 94 LYS A N 1
ATOM 715 C CA . LYS A 1 94 ? 35.042 -21.221 28.594 1.00 89.44 94 LYS A CA 1
ATOM 716 C C . LYS A 1 94 ? 36.394 -21.241 27.879 1.00 89.44 94 LYS A C 1
ATOM 718 O O . LYS A 1 94 ? 37.270 -22.011 28.257 1.00 89.44 94 LYS A O 1
ATOM 723 N N . PHE A 1 95 ? 36.548 -20.424 26.840 1.00 90.50 95 PHE A N 1
ATOM 724 C CA . PHE A 1 95 ? 37.768 -20.345 26.037 1.00 90.50 95 PHE A CA 1
ATOM 725 C C . PHE A 1 95 ? 38.726 -19.245 26.509 1.00 90.50 95 PHE A C 1
ATOM 727 O O . PHE A 1 95 ? 39.777 -19.066 25.901 1.00 90.50 95 PHE A O 1
ATOM 734 N N . GLY A 1 96 ? 38.376 -18.498 27.565 1.00 89.19 96 GLY A N 1
ATOM 735 C CA . GLY A 1 96 ? 39.204 -17.401 28.069 1.00 89.19 96 GLY A CA 1
ATOM 736 C C . GLY A 1 96 ? 39.424 -16.293 27.036 1.00 89.19 96 GLY A C 1
ATOM 737 O O . GLY A 1 96 ? 40.476 -15.658 27.030 1.00 89.19 96 GLY A O 1
ATOM 738 N N . SER A 1 97 ? 38.465 -16.076 26.133 1.00 90.00 97 SER A N 1
ATOM 739 C CA . SER A 1 97 ? 38.588 -15.082 25.069 1.00 90.00 97 SER A CA 1
ATOM 740 C C . SER A 1 97 ? 38.657 -13.668 25.646 1.00 90.00 97 SER A C 1
ATOM 742 O O . SER A 1 97 ? 37.893 -13.305 26.542 1.00 90.00 97 SER A O 1
ATOM 744 N N . THR A 1 98 ? 39.541 -12.843 25.091 1.00 90.25 98 THR A N 1
ATOM 745 C CA . THR A 1 98 ? 39.691 -11.419 25.436 1.00 90.25 98 THR A CA 1
ATOM 746 C C . THR A 1 98 ? 38.895 -10.498 24.509 1.00 90.25 98 THR A C 1
ATOM 748 O O . THR A 1 98 ? 39.182 -9.310 24.413 1.00 90.25 98 THR A O 1
ATOM 751 N N . PHE A 1 99 ? 37.913 -11.048 23.794 1.00 92.94 99 PHE A N 1
ATOM 752 C CA . PHE A 1 99 ? 37.074 -10.308 22.859 1.00 92.94 99 PHE A CA 1
ATOM 753 C C . PHE A 1 99 ? 36.055 -9.451 23.621 1.00 92.94 99 PHE A C 1
ATOM 755 O O . PHE A 1 99 ? 35.258 -9.984 24.396 1.00 92.94 99 PHE A O 1
ATOM 762 N N . GLY A 1 100 ? 36.083 -8.140 23.395 1.00 93.25 100 GLY A N 1
ATOM 763 C CA . GLY A 1 100 ? 35.106 -7.208 23.942 1.00 93.25 100 GLY A CA 1
ATOM 764 C C . GLY A 1 100 ? 35.414 -5.762 23.569 1.00 93.25 100 GLY A C 1
ATOM 765 O O . GLY A 1 100 ? 36.570 -5.359 23.448 1.00 93.25 100 GLY A O 1
ATOM 766 N N . GLU A 1 101 ? 34.358 -4.983 23.392 1.00 95.25 101 GLU A N 1
ATOM 767 C CA . GLU A 1 101 ? 34.395 -3.540 23.202 1.00 95.25 101 GLU A CA 1
ATOM 768 C C . GLU A 1 101 ? 34.295 -2.839 24.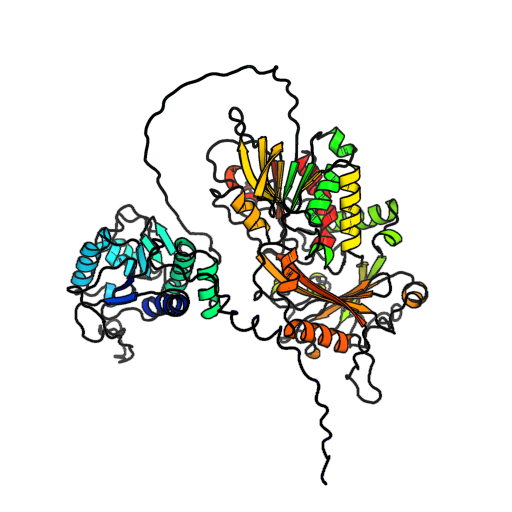559 1.00 95.25 101 GLU A C 1
ATOM 770 O O . GLU A 1 101 ? 33.801 -3.420 25.527 1.00 95.25 101 GLU A O 1
ATOM 775 N N . SER A 1 102 ? 34.732 -1.581 24.630 1.00 96.56 102 SER A N 1
ATOM 776 C CA . SER A 1 102 ? 34.571 -0.741 25.818 1.00 96.56 102 SER A CA 1
ATOM 777 C C . SER A 1 102 ? 34.035 0.632 25.439 1.00 96.56 102 SER A C 1
ATOM 779 O O . SER A 1 102 ? 34.473 1.217 24.451 1.00 96.56 102 SER A O 1
ATOM 781 N N . ILE A 1 103 ? 33.114 1.160 26.245 1.00 97.62 103 ILE A N 1
ATOM 782 C CA . ILE A 1 103 ? 32.555 2.507 26.091 1.00 97.62 103 ILE A CA 1
ATOM 783 C C . ILE A 1 103 ? 32.992 3.351 27.285 1.00 97.62 103 ILE A C 1
ATOM 785 O O . ILE A 1 103 ? 32.904 2.908 28.432 1.00 97.62 103 ILE A O 1
ATOM 789 N N . MET A 1 104 ? 33.449 4.571 27.010 1.00 98.00 104 MET A N 1
ATOM 790 C CA . MET A 1 104 ? 33.781 5.551 28.040 1.00 98.00 104 MET A CA 1
ATOM 791 C C . MET A 1 104 ? 32.503 6.235 28.547 1.00 98.00 104 MET A C 1
ATOM 793 O O . MET A 1 104 ? 31.800 6.854 27.741 1.00 98.00 104 MET A O 1
ATOM 797 N N . PRO A 1 105 ? 32.177 6.157 29.849 1.00 98.38 105 PRO A N 1
ATOM 798 C CA . PRO A 1 105 ? 31.053 6.896 30.410 1.00 98.38 105 PRO A CA 1
ATOM 799 C C . PRO A 1 105 ? 31.269 8.408 30.308 1.00 98.38 105 PRO A C 1
ATOM 801 O O . PRO A 1 105 ? 32.392 8.905 30.350 1.00 98.38 105 PRO A O 1
ATOM 804 N N . THR A 1 106 ? 30.170 9.150 30.215 1.00 98.44 106 THR A N 1
ATOM 805 C CA . THR A 1 106 ? 30.175 10.622 30.306 1.00 98.44 106 THR A CA 1
ATOM 806 C C . THR A 1 106 ? 29.885 11.099 31.726 1.00 98.44 106 THR A C 1
ATOM 808 O O . THR A 1 106 ? 30.355 12.156 32.136 1.00 98.44 106 THR A O 1
ATOM 811 N N . HIS A 1 107 ? 29.108 10.312 32.472 1.00 98.56 107 HIS A N 1
ATOM 812 C CA . HIS A 1 107 ? 28.657 10.610 33.821 1.00 98.56 107 HIS A CA 1
ATOM 813 C C . HIS A 1 107 ? 28.630 9.328 34.659 1.00 98.56 107 HIS A C 1
ATOM 815 O O . HIS A 1 107 ? 28.574 8.208 34.150 1.00 98.56 107 HIS A O 1
ATOM 821 N N . THR A 1 108 ? 28.614 9.516 35.969 1.00 98.62 108 THR A N 1
ATOM 822 C CA . THR A 1 108 ? 28.392 8.477 36.971 1.00 98.62 108 THR A CA 1
ATOM 823 C C . THR A 1 108 ? 26.959 8.534 37.506 1.00 98.62 108 THR A C 1
ATOM 825 O O . THR A 1 108 ? 26.281 9.557 37.378 1.00 98.62 108 THR A O 1
ATOM 828 N N . PHE A 1 109 ? 26.513 7.506 38.231 1.00 98.12 109 PHE A N 1
ATOM 829 C CA . PHE A 1 109 ? 25.225 7.525 38.949 1.00 98.12 109 PHE A CA 1
ATOM 830 C C . PHE A 1 109 ? 25.069 8.708 39.927 1.00 98.12 109 PHE A C 1
ATOM 832 O O . PHE A 1 109 ? 23.949 9.060 40.305 1.00 98.12 109 PHE A O 1
ATOM 839 N N . LYS A 1 110 ? 26.175 9.338 40.353 1.00 97.06 110 LYS A N 1
ATOM 840 C CA . LYS A 1 110 ? 26.169 10.468 41.297 1.00 97.06 110 LYS A CA 1
ATOM 841 C C . LYS A 1 110 ? 25.951 11.824 40.629 1.00 97.06 110 LYS A C 1
ATOM 843 O O . LYS A 1 110 ? 25.414 12.716 41.278 1.00 97.06 110 LYS A O 1
ATOM 848 N N . ASN A 1 111 ? 26.377 11.987 39.378 1.00 96.62 111 ASN A N 1
ATOM 849 C CA . ASN A 1 111 ? 26.381 13.271 38.668 1.00 96.62 111 ASN A CA 1
ATOM 850 C C . ASN A 1 111 ? 25.645 13.220 37.321 1.00 96.62 111 ASN A C 1
ATOM 852 O O . ASN A 1 111 ? 25.890 14.073 36.473 1.00 96.62 111 ASN A O 1
ATOM 856 N N . ALA A 1 112 ? 24.761 12.241 37.116 1.00 96.50 112 ALA A N 1
ATOM 857 C CA . ALA A 1 112 ? 23.898 12.202 35.942 1.00 96.50 112 ALA A CA 1
ATOM 858 C C . ALA A 1 112 ? 23.050 13.494 35.845 1.00 96.50 112 ALA A C 1
ATOM 860 O O . ALA A 1 112 ? 22.482 13.915 36.860 1.00 96.50 112 ALA A O 1
ATOM 861 N N . PRO A 1 113 ? 22.963 14.129 34.661 1.00 96.81 113 PRO A N 1
ATOM 862 C CA . PRO A 1 113 ? 22.145 15.324 34.462 1.00 96.81 113 PRO A CA 1
ATOM 863 C C . PRO A 1 113 ? 20.644 14.971 34.455 1.00 96.81 113 PRO A C 1
ATOM 865 O O . PRO A 1 113 ? 20.290 13.791 34.524 1.00 96.81 113 PRO A O 1
ATOM 868 N N . PRO A 1 114 ? 19.734 15.960 34.363 1.00 95.75 114 PRO A N 1
ATOM 869 C CA . PRO A 1 114 ? 18.328 15.696 34.063 1.00 95.75 114 PRO A CA 1
ATOM 870 C C . PRO A 1 114 ? 18.172 14.892 32.763 1.00 95.75 114 PRO A C 1
ATOM 872 O O . PRO A 1 114 ? 18.805 15.204 31.754 1.00 95.75 114 PRO A O 1
ATOM 875 N N . ILE A 1 115 ? 17.336 13.854 32.797 1.00 97.69 115 ILE A N 1
ATOM 876 C CA . ILE A 1 115 ? 17.110 12.918 31.687 1.00 97.69 115 ILE A CA 1
ATOM 877 C C . ILE A 1 115 ? 15.610 12.829 31.434 1.00 97.69 115 ILE A C 1
ATOM 879 O O . ILE A 1 115 ? 14.837 12.662 32.376 1.00 97.69 115 ILE A O 1
ATOM 883 N N . ASP A 1 116 ? 15.215 12.882 30.165 1.00 97.88 116 ASP A N 1
ATOM 884 C CA . ASP A 1 116 ? 13.832 12.676 29.745 1.00 97.88 116 ASP A CA 1
ATOM 885 C C . ASP A 1 116 ? 13.568 11.200 29.417 1.00 97.88 116 ASP A C 1
ATOM 887 O O . ASP A 1 116 ? 12.526 10.653 29.782 1.00 97.88 116 ASP A O 1
ATOM 891 N N . VAL A 1 117 ? 14.520 10.544 28.743 1.00 98.69 117 VAL A N 1
ATOM 892 C CA . VAL A 1 117 ? 14.408 9.152 28.284 1.00 98.69 117 VAL A CA 1
ATOM 893 C C . VAL A 1 117 ? 15.609 8.343 28.755 1.00 98.69 117 VAL A C 1
ATOM 895 O O . VAL A 1 117 ? 16.734 8.643 28.363 1.00 98.69 117 VAL A O 1
ATOM 898 N N . LEU A 1 118 ? 15.393 7.298 29.558 1.00 98.75 118 LEU A N 1
ATOM 899 C CA . LEU A 1 118 ? 16.458 6.365 29.948 1.00 98.75 118 LEU A CA 1
ATOM 900 C C . LEU A 1 118 ? 16.402 5.084 29.109 1.00 98.75 118 LEU A C 1
ATOM 902 O O . LEU A 1 118 ? 15.372 4.417 29.078 1.00 98.75 118 LEU A O 1
ATOM 906 N N . ILE A 1 119 ? 17.521 4.702 28.500 1.00 98.75 119 ILE A N 1
ATOM 907 C CA . ILE A 1 119 ? 17.713 3.442 27.777 1.00 98.75 119 ILE A CA 1
ATOM 908 C C . ILE A 1 119 ? 18.549 2.498 28.646 1.00 98.75 119 ILE A C 1
ATOM 910 O O . ILE A 1 119 ? 19.603 2.878 29.157 1.00 98.75 119 ILE A O 1
ATOM 914 N N . ILE A 1 120 ? 18.081 1.262 28.813 1.00 98.62 120 ILE A N 1
ATOM 915 C CA . ILE A 1 120 ? 18.696 0.236 29.658 1.00 98.62 120 ILE A CA 1
ATOM 916 C C . ILE A 1 120 ? 18.983 -1.011 28.802 1.00 98.62 120 ILE A C 1
ATOM 918 O O . ILE A 1 120 ? 18.039 -1.696 28.385 1.00 98.62 120 ILE A O 1
ATOM 922 N N . PRO A 1 121 ? 20.259 -1.340 28.544 1.00 98.19 121 PRO A N 1
ATOM 923 C CA . PRO A 1 121 ? 20.623 -2.520 27.770 1.00 98.19 121 PRO A CA 1
ATOM 924 C C . PRO A 1 121 ? 20.477 -3.804 28.595 1.00 98.19 121 PRO A C 1
ATOM 926 O O . PRO A 1 121 ? 20.369 -3.779 29.824 1.00 98.19 121 PRO A O 1
ATOM 929 N N . GLY A 1 122 ? 20.492 -4.948 27.914 1.00 96.75 122 GLY A N 1
ATOM 930 C CA . GLY A 1 122 ? 20.704 -6.250 28.526 1.00 96.75 122 GLY A CA 1
ATOM 931 C C . GLY A 1 122 ? 22.176 -6.659 28.521 1.00 96.75 122 GLY A C 1
ATOM 932 O O . GLY A 1 122 ? 23.086 -5.838 28.406 1.00 96.75 122 GLY A O 1
ATOM 933 N N . GLY A 1 123 ? 22.407 -7.963 28.649 1.00 94.69 123 GLY A N 1
ATOM 934 C CA . GLY A 1 123 ? 23.738 -8.571 28.699 1.00 94.69 123 GLY A CA 1
ATOM 935 C C . GLY A 1 123 ? 23.924 -9.466 29.918 1.00 94.69 123 GLY A C 1
ATOM 936 O O . GLY A 1 123 ? 23.068 -9.524 30.808 1.00 94.69 123 GLY A O 1
ATOM 937 N N . TYR A 1 124 ? 25.053 -10.168 29.962 1.00 93.44 124 TYR A N 1
ATOM 938 C CA . TYR A 1 124 ? 25.400 -11.048 31.083 1.00 93.44 124 TYR A CA 1
ATOM 939 C C . TYR A 1 124 ? 25.574 -10.272 32.394 1.00 93.44 124 TYR A C 1
ATOM 941 O O . TYR A 1 124 ? 25.257 -10.794 33.461 1.00 93.44 124 TYR A O 1
ATOM 949 N N . GLY A 1 125 ? 25.930 -8.989 32.307 1.00 94.25 125 GLY A N 1
ATOM 950 C CA . GLY A 1 125 ? 26.049 -8.092 33.454 1.00 94.25 125 GLY A CA 1
ATOM 951 C C . GLY A 1 125 ? 24.768 -7.920 34.265 1.00 94.25 125 GLY A C 1
ATOM 952 O O . GLY A 1 125 ? 24.838 -7.615 35.452 1.00 94.25 125 GLY A O 1
ATOM 953 N N . THR A 1 126 ? 23.599 -8.184 33.666 1.00 94.81 126 THR A N 1
ATOM 954 C CA . THR A 1 126 ? 22.309 -8.140 34.380 1.00 94.81 126 THR A CA 1
ATOM 955 C C . THR A 1 126 ? 22.218 -9.156 35.523 1.00 94.81 126 THR A C 1
ATOM 957 O O . THR A 1 126 ? 21.462 -8.942 36.466 1.00 94.81 126 THR A O 1
ATOM 960 N N . ASP A 1 127 ? 23.018 -10.226 35.473 1.00 90.06 127 ASP A N 1
ATOM 961 C CA . ASP A 1 127 ? 23.112 -11.257 36.512 1.00 90.06 127 ASP A CA 1
ATOM 962 C C . ASP A 1 127 ? 24.314 -11.056 37.454 1.00 90.06 127 ASP A C 1
ATOM 964 O O . ASP A 1 127 ? 24.582 -11.896 38.315 1.00 90.06 127 ASP A O 1
ATOM 968 N N . SER A 1 128 ? 25.048 -9.949 37.309 1.00 90.44 128 SER A N 1
ATOM 969 C CA . SER A 1 128 ? 26.189 -9.638 38.166 1.00 90.44 128 SER A CA 1
ATOM 970 C C . SER A 1 128 ? 25.744 -9.437 39.619 1.00 90.44 128 SER A C 1
ATOM 972 O O . SER A 1 128 ? 24.776 -8.714 39.867 1.00 90.44 128 SER A O 1
ATOM 974 N N . PRO A 1 129 ? 26.480 -9.966 40.614 1.00 87.50 129 PRO A N 1
ATOM 975 C CA . PRO A 1 129 ? 26.211 -9.664 42.021 1.00 87.50 129 PRO A CA 1
ATOM 976 C C . PRO A 1 129 ? 26.361 -8.165 42.341 1.00 87.50 129 PRO A C 1
ATOM 978 O O . PRO A 1 129 ? 25.782 -7.686 43.311 1.00 87.50 129 PRO A O 1
ATOM 981 N N . ASN A 1 130 ? 27.085 -7.416 41.501 1.00 90.44 130 ASN A N 1
ATOM 982 C CA . ASN A 1 130 ? 27.329 -5.983 41.663 1.00 90.44 130 ASN A CA 1
ATOM 983 C C . ASN A 1 130 ? 26.348 -5.108 40.863 1.00 90.44 130 ASN A C 1
ATOM 985 O O . ASN A 1 130 ? 26.609 -3.927 40.677 1.00 90.44 130 ASN A O 1
ATOM 989 N N . ILE A 1 131 ? 25.227 -5.644 40.365 1.00 95.75 131 ILE A N 1
ATOM 990 C CA . ILE A 1 131 ? 24.255 -4.856 39.582 1.00 95.75 131 ILE A CA 1
ATOM 991 C C . ILE A 1 131 ? 23.398 -3.904 40.447 1.00 95.75 131 ILE A C 1
ATOM 993 O O . ILE A 1 131 ? 22.743 -3.000 39.929 1.00 95.75 131 ILE A O 1
ATOM 997 N N . GLY A 1 132 ? 23.418 -4.076 41.775 1.00 97.56 132 GLY A N 1
ATOM 998 C CA . GLY A 1 132 ? 22.614 -3.318 42.744 1.00 97.56 132 GLY A CA 1
ATOM 999 C C . GLY A 1 132 ? 22.678 -1.787 42.609 1.00 97.56 132 GLY A C 1
ATOM 1000 O O . GLY A 1 132 ? 21.619 -1.163 42.538 1.00 97.56 132 GLY A O 1
ATOM 1001 N N . PRO A 1 133 ? 23.866 -1.156 42.506 1.00 98.06 133 PRO A N 1
ATOM 1002 C CA . PRO A 1 133 ? 23.981 0.292 42.322 1.00 98.06 133 PRO A CA 1
ATOM 1003 C C . PRO A 1 133 ? 23.230 0.825 41.093 1.00 98.06 133 PRO A C 1
ATOM 1005 O O . PRO A 1 133 ? 22.637 1.901 41.158 1.00 98.06 133 PRO A O 1
ATOM 1008 N N . ALA A 1 134 ? 23.197 0.062 39.995 1.00 98.19 134 ALA A N 1
ATOM 1009 C CA . ALA A 1 134 ? 22.456 0.437 38.793 1.00 98.19 134 ALA A CA 1
ATOM 1010 C C . ALA A 1 134 ? 20.935 0.393 39.028 1.00 98.19 134 ALA A C 1
ATOM 1012 O O . ALA A 1 134 ? 20.218 1.293 38.595 1.00 98.19 134 ALA A O 1
ATOM 1013 N N . ILE A 1 135 ? 20.441 -0.609 39.764 1.00 98.44 135 ILE A N 1
ATOM 1014 C CA . ILE A 1 135 ? 19.021 -0.739 40.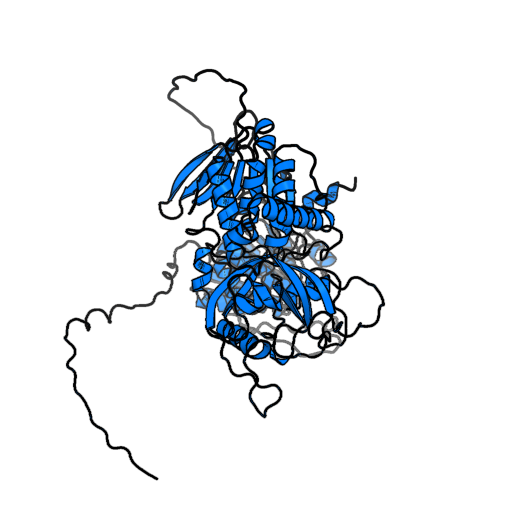138 1.00 98.44 135 ILE A CA 1
ATOM 1015 C C . ILE A 1 135 ? 18.588 0.426 41.036 1.00 98.44 135 ILE A C 1
ATOM 1017 O O . ILE A 1 135 ? 17.550 1.041 40.785 1.00 98.44 135 ILE A O 1
ATOM 1021 N N . GLU A 1 136 ? 19.397 0.775 42.039 1.00 98.25 136 GLU A N 1
ATOM 1022 C CA . GLU A 1 136 ? 19.121 1.910 42.928 1.00 98.25 136 GLU A CA 1
ATOM 1023 C C . GLU A 1 136 ? 19.130 3.243 42.173 1.00 98.25 136 GLU A C 1
ATOM 1025 O O . GLU A 1 136 ? 18.258 4.089 42.386 1.00 98.25 136 GLU A O 1
ATOM 1030 N N . PHE A 1 137 ? 20.066 3.417 41.236 1.00 98.44 137 PHE A N 1
ATOM 1031 C CA . PHE A 1 137 ? 20.081 4.581 40.356 1.00 98.44 137 PHE A CA 1
ATOM 1032 C C . PHE A 1 137 ? 18.799 4.674 39.517 1.00 98.44 137 PHE A C 1
ATOM 1034 O O . PHE A 1 137 ? 18.159 5.726 39.511 1.00 98.44 137 PHE A O 1
ATOM 1041 N N . ILE A 1 138 ? 18.377 3.578 38.874 1.00 98.38 138 ILE A N 1
ATOM 1042 C CA . ILE A 1 138 ? 17.137 3.544 38.088 1.00 98.38 138 ILE A CA 1
ATOM 1043 C C . ILE A 1 138 ? 15.929 3.908 38.959 1.00 98.38 138 ILE A C 1
ATOM 1045 O O . ILE A 1 138 ? 15.133 4.769 38.584 1.00 98.38 138 ILE A O 1
ATOM 1049 N N . LYS A 1 139 ? 15.803 3.286 40.137 1.00 97.62 139 LYS A N 1
ATOM 1050 C CA . LYS A 1 139 ? 14.703 3.537 41.076 1.00 97.62 139 LYS A CA 1
ATOM 1051 C C . LYS A 1 139 ? 14.640 5.002 41.507 1.00 97.62 139 LYS A C 1
ATOM 1053 O O . LYS A 1 139 ? 13.549 5.556 41.625 1.00 97.62 139 LYS A O 1
ATOM 1058 N N . LYS A 1 140 ? 15.801 5.632 41.706 1.00 97.44 140 LYS A N 1
ATOM 1059 C CA . LYS A 1 140 ? 15.918 7.047 42.071 1.00 97.44 140 LYS A CA 1
ATOM 1060 C C . LYS A 1 140 ? 15.437 7.983 40.961 1.00 97.44 140 LYS A C 1
ATOM 1062 O O . LYS A 1 140 ? 14.756 8.955 41.273 1.00 97.44 140 LYS A O 1
ATOM 1067 N N . ILE A 1 141 ? 15.805 7.735 39.702 1.00 97.31 141 ILE A N 1
ATOM 1068 C CA . ILE A 1 141 ? 15.520 8.680 38.607 1.00 97.31 141 ILE A CA 1
ATOM 1069 C C . ILE A 1 141 ? 14.200 8.409 37.886 1.00 97.31 141 ILE A C 1
ATOM 1071 O O . ILE A 1 141 ? 13.649 9.322 37.283 1.00 97.31 141 ILE A O 1
ATOM 1075 N N . TYR A 1 142 ? 13.654 7.192 37.967 1.00 97.94 142 TYR A N 1
ATOM 1076 C CA . TYR A 1 142 ? 12.415 6.827 37.275 1.00 97.94 142 TYR A CA 1
ATOM 1077 C C . TYR A 1 142 ? 11.248 7.816 37.482 1.00 97.94 142 TYR A C 1
ATOM 1079 O O . TYR A 1 142 ? 10.607 8.151 36.487 1.00 97.94 142 TYR A O 1
ATOM 1087 N N . PRO A 1 143 ? 10.983 8.351 38.695 1.00 97.12 143 PRO A N 1
ATOM 1088 C CA . PRO A 1 143 ? 9.893 9.309 38.895 1.00 97.12 143 PRO A CA 1
ATOM 1089 C C . PRO A 1 143 ? 10.007 10.607 38.082 1.00 97.12 143 PRO A C 1
ATOM 1091 O O . PRO A 1 143 ? 8.991 11.267 37.885 1.00 97.12 143 PRO A O 1
ATOM 1094 N N . SER A 1 144 ? 11.209 10.990 37.632 1.00 95.56 144 SER A N 1
ATOM 1095 C CA . SER A 1 144 ? 11.423 12.184 36.803 1.00 95.56 144 SER A CA 1
ATOM 1096 C C . SER A 1 144 ? 11.487 11.892 35.302 1.00 95.56 144 SER A C 1
ATOM 1098 O O . SER A 1 144 ? 11.556 12.832 34.518 1.00 95.56 144 SER A O 1
ATOM 1100 N N . LEU A 1 145 ? 11.504 10.620 34.892 1.00 97.69 145 LEU A N 1
ATOM 1101 C CA . LEU A 1 145 ? 11.612 10.249 33.482 1.00 97.69 145 LEU A CA 1
ATOM 1102 C C . LEU A 1 145 ? 10.277 10.427 32.760 1.00 97.69 145 LEU A C 1
ATOM 1104 O O . LEU A 1 145 ? 9.235 9.955 33.220 1.00 97.69 145 LEU A O 1
ATOM 1108 N N . GLN A 1 146 ? 10.334 11.001 31.560 1.00 96.75 146 GLN A N 1
ATOM 1109 C CA . GLN A 1 146 ? 9.207 10.972 30.633 1.00 96.75 146 GLN A CA 1
ATOM 1110 C C . GLN A 1 146 ? 9.010 9.564 30.068 1.00 96.75 146 GLN A C 1
ATOM 1112 O O . GLN A 1 146 ? 7.870 9.124 29.944 1.00 96.75 146 GLN A O 1
ATOM 1117 N N . TYR A 1 147 ? 10.105 8.846 29.772 1.00 98.44 147 TYR A N 1
ATOM 1118 C CA . TYR A 1 147 ? 10.086 7.475 29.253 1.00 98.44 147 TYR A CA 1
ATOM 1119 C C . TYR A 1 147 ? 11.263 6.628 29.762 1.00 98.44 147 TYR A C 1
ATOM 1121 O O . TYR A 1 147 ? 12.360 7.129 30.010 1.00 98.44 147 TYR A O 1
ATOM 1129 N N . VAL A 1 148 ? 11.054 5.313 29.867 1.00 98.50 148 VAL A N 1
ATOM 1130 C CA . VAL A 1 148 ? 12.122 4.333 30.108 1.00 98.50 148 VAL A CA 1
ATOM 1131 C C . VAL A 1 148 ? 12.018 3.174 29.123 1.00 98.50 148 VAL A C 1
ATOM 1133 O O . VAL A 1 148 ? 10.956 2.576 28.953 1.00 98.50 148 VAL A O 1
ATOM 1136 N N . LEU A 1 149 ? 13.130 2.871 28.461 1.00 98.56 149 LEU A N 1
ATOM 1137 C CA . LEU A 1 149 ? 13.258 1.859 27.423 1.00 98.56 149 LEU A CA 1
ATOM 1138 C C . LEU A 1 149 ? 14.230 0.782 27.905 1.00 98.56 149 LEU A C 1
ATOM 1140 O O . LEU A 1 149 ? 15.334 1.086 28.347 1.00 98.56 149 LEU A O 1
ATOM 1144 N N . THR A 1 150 ? 13.848 -0.486 27.793 1.00 98.25 150 THR A N 1
ATOM 1145 C CA . THR A 1 150 ? 14.735 -1.623 28.066 1.00 98.25 150 THR A CA 1
ATOM 1146 C C . THR A 1 150 ? 14.849 -2.521 26.850 1.00 98.25 150 THR A C 1
ATOM 1148 O O . THR A 1 150 ? 13.860 -2.785 26.162 1.00 98.25 150 THR A O 1
ATOM 1151 N N . VAL A 1 151 ? 16.052 -3.040 26.625 1.00 97.81 151 VAL A N 1
ATOM 1152 C CA . VAL A 1 151 ? 16.334 -4.008 25.566 1.00 97.81 151 VAL A CA 1
ATOM 1153 C C . VAL A 1 151 ? 16.751 -5.332 26.191 1.00 97.81 151 VAL A C 1
ATOM 1155 O O . VAL A 1 151 ? 17.482 -5.366 27.182 1.00 97.81 151 VAL A O 1
ATOM 1158 N N . CYS A 1 152 ? 16.287 -6.443 25.614 1.00 94.94 152 CYS A N 1
ATOM 1159 C CA . CYS A 1 152 ? 16.740 -7.787 25.967 1.00 94.94 152 CYS A CA 1
ATOM 1160 C C . CYS A 1 152 ? 16.522 -8.114 27.462 1.00 94.94 152 CYS A C 1
ATOM 1162 O O . CYS A 1 152 ? 15.380 -8.231 27.902 1.00 94.94 152 CYS A O 1
ATOM 1164 N N . THR A 1 153 ? 17.586 -8.332 28.244 1.00 97.12 153 THR A N 1
ATOM 1165 C CA . THR A 1 153 ? 17.508 -8.616 29.689 1.00 97.12 153 THR A CA 1
ATOM 1166 C C . THR A 1 153 ? 17.491 -7.361 30.561 1.00 97.12 153 THR A C 1
ATOM 1168 O O . THR A 1 153 ? 17.318 -7.491 31.768 1.00 97.12 153 THR A O 1
ATOM 1171 N N . GLY A 1 154 ? 17.589 -6.153 29.994 1.00 96.94 154 GLY A N 1
ATOM 1172 C CA . GLY A 1 154 ? 17.540 -4.897 30.756 1.00 96.94 154 GLY A CA 1
ATOM 1173 C C . GLY A 1 154 ? 16.246 -4.720 31.560 1.00 96.94 154 GLY A C 1
ATOM 1174 O O . GLY A 1 154 ? 16.246 -4.117 32.632 1.00 96.94 154 GLY A O 1
ATOM 1175 N N . SER A 1 155 ? 15.149 -5.341 31.113 1.00 97.38 155 SER A N 1
ATOM 1176 C CA . SER A 1 155 ? 13.871 -5.385 31.834 1.00 97.38 155 SER A CA 1
ATOM 1177 C C . SER A 1 155 ? 13.971 -6.045 33.218 1.00 97.38 155 SER A C 1
ATOM 1179 O O . SER A 1 155 ? 13.133 -5.783 34.077 1.00 97.38 155 SER A O 1
ATOM 1181 N N . GLN A 1 156 ? 14.992 -6.875 33.463 1.00 97.75 156 GLN A N 1
ATOM 1182 C CA . GLN A 1 156 ? 15.278 -7.457 34.777 1.00 97.75 156 GLN A CA 1
ATOM 1183 C C . GLN A 1 156 ? 15.561 -6.384 35.827 1.00 97.75 156 GLN A C 1
ATOM 1185 O O . GLN A 1 156 ? 15.050 -6.486 36.939 1.00 97.75 156 GLN A O 1
ATOM 1190 N N . LEU A 1 157 ? 16.319 -5.342 35.473 1.00 98.25 157 LEU A N 1
ATOM 1191 C CA . LEU A 1 157 ? 16.662 -4.266 36.402 1.00 98.25 157 LEU A CA 1
ATOM 1192 C C . LEU A 1 157 ? 15.409 -3.462 36.779 1.00 98.25 157 LEU A C 1
ATOM 1194 O O . LEU A 1 157 ? 15.224 -3.135 37.948 1.00 98.25 157 LEU A O 1
ATOM 1198 N N . LEU A 1 158 ? 14.502 -3.211 35.822 1.00 97.88 158 LEU A N 1
ATOM 1199 C CA . LEU A 1 158 ? 13.210 -2.573 36.115 1.00 97.88 158 LEU A CA 1
ATOM 1200 C C . LEU A 1 158 ? 12.299 -3.452 36.979 1.00 97.88 158 LEU A C 1
ATOM 1202 O O . LEU A 1 158 ? 11.605 -2.930 37.852 1.00 97.88 158 LEU A O 1
ATOM 1206 N N . ALA A 1 159 ? 12.301 -4.769 36.756 1.00 97.62 159 ALA A N 1
ATOM 1207 C CA . ALA A 1 159 ? 11.566 -5.709 37.599 1.00 97.62 159 ALA A CA 1
ATOM 1208 C C . ALA A 1 159 ? 12.099 -5.696 39.041 1.00 97.62 159 ALA A C 1
ATOM 1210 O O . ALA A 1 159 ? 11.322 -5.541 39.977 1.00 97.62 159 ALA A O 1
ATOM 1211 N N . GLN A 1 160 ? 13.421 -5.764 39.225 1.00 97.00 160 GLN A N 1
ATOM 1212 C CA . GLN A 1 160 ? 14.058 -5.724 40.547 1.00 97.00 160 GLN A CA 1
ATOM 1213 C C . GLN A 1 160 ? 13.888 -4.372 41.254 1.00 97.00 160 GLN A C 1
ATOM 1215 O O . GLN A 1 160 ? 13.794 -4.333 42.479 1.00 97.00 160 GLN A O 1
ATOM 1220 N N . ALA A 1 161 ? 13.793 -3.272 40.501 1.00 97.19 161 ALA A N 1
ATOM 1221 C CA . ALA A 1 161 ? 13.456 -1.956 41.041 1.00 97.19 161 ALA A CA 1
ATOM 1222 C C . ALA A 1 161 ? 11.981 -1.834 41.487 1.00 97.19 161 ALA A C 1
ATOM 1224 O O . ALA A 1 161 ? 11.620 -0.833 42.109 1.00 97.19 161 ALA A O 1
ATOM 1225 N N . GLY A 1 162 ? 11.127 -2.818 41.166 1.00 96.88 162 GLY A N 1
ATOM 1226 C CA . GLY A 1 162 ? 9.682 -2.808 41.428 1.00 96.88 162 GLY A CA 1
ATOM 1227 C C . GLY A 1 162 ? 8.872 -1.941 40.457 1.00 96.88 162 GLY A C 1
ATOM 1228 O O . GLY A 1 162 ? 7.681 -1.731 40.658 1.00 96.88 162 GLY A O 1
ATOM 1229 N N . ILE A 1 163 ? 9.497 -1.426 39.394 1.00 98.06 163 ILE A N 1
ATOM 1230 C CA . ILE A 1 163 ? 8.876 -0.483 38.447 1.00 98.06 163 ILE A CA 1
ATOM 1231 C C . ILE A 1 163 ? 7.885 -1.192 37.510 1.00 98.06 163 ILE A C 1
ATOM 1233 O O . ILE A 1 163 ? 6.917 -0.588 37.044 1.00 98.06 163 ILE A O 1
ATOM 1237 N N . LEU A 1 164 ? 8.110 -2.481 37.233 1.00 97.75 164 LEU A N 1
ATOM 1238 C CA . LEU A 1 164 ? 7.257 -3.278 36.345 1.00 97.75 164 LEU A CA 1
ATOM 1239 C C . LEU A 1 164 ? 6.059 -3.935 37.050 1.00 97.75 164 LEU A C 1
ATOM 1241 O O . LEU A 1 164 ? 5.243 -4.569 36.377 1.00 97.75 164 LEU A O 1
ATOM 1245 N N . ASP A 1 165 ? 5.928 -3.815 38.372 1.00 97.12 165 ASP A N 1
ATOM 1246 C CA . ASP A 1 165 ? 4.874 -4.496 39.128 1.00 97.12 165 ASP A CA 1
ATOM 1247 C C . ASP A 1 165 ? 3.475 -4.077 38.638 1.00 97.12 165 ASP A C 1
ATOM 1249 O O . ASP A 1 165 ? 3.132 -2.899 38.546 1.00 97.12 165 ASP A O 1
ATOM 1253 N N . GLY A 1 166 ? 2.658 -5.065 38.257 1.00 94.31 166 GLY A N 1
ATOM 1254 C CA . GLY A 1 166 ? 1.324 -4.868 37.684 1.00 94.31 166 GLY A CA 1
ATOM 1255 C C . GLY A 1 166 ? 1.289 -4.406 36.217 1.00 94.31 166 GLY A C 1
ATOM 1256 O O . GLY A 1 166 ? 0.195 -4.359 35.634 1.00 94.31 166 GLY A O 1
ATOM 1257 N N . ARG A 1 167 ? 2.446 -4.106 35.610 1.00 95.06 167 ARG A N 1
ATOM 1258 C CA . ARG A 1 167 ? 2.604 -3.610 34.230 1.00 95.06 167 ARG A CA 1
ATOM 1259 C C . ARG A 1 167 ? 2.881 -4.746 33.250 1.00 95.06 167 ARG A C 1
ATOM 1261 O O . ARG A 1 167 ? 3.403 -5.792 33.636 1.00 95.06 167 ARG A O 1
ATOM 1268 N N . HIS A 1 168 ? 2.541 -4.545 31.979 1.00 94.38 168 HIS A N 1
ATOM 1269 C CA . HIS A 1 168 ? 2.938 -5.461 30.913 1.00 94.38 168 HIS A CA 1
ATOM 1270 C C . HIS A 1 168 ? 4.377 -5.189 30.487 1.00 94.38 168 HIS A C 1
ATOM 1272 O O . HIS A 1 168 ? 4.766 -4.044 30.271 1.00 94.38 168 HIS A O 1
ATOM 1278 N N . ALA A 1 169 ? 5.157 -6.254 30.328 1.00 96.56 169 ALA A N 1
ATOM 1279 C CA . ALA A 1 169 ? 6.533 -6.167 29.859 1.00 96.56 169 ALA A CA 1
ATOM 1280 C C . ALA A 1 169 ? 6.925 -7.427 29.084 1.00 96.56 169 ALA A C 1
ATOM 1282 O O . ALA A 1 169 ? 6.325 -8.488 29.247 1.00 96.56 169 ALA A O 1
ATOM 1283 N N . THR A 1 170 ? 7.960 -7.333 28.261 1.00 96.25 170 THR A N 1
ATOM 1284 C CA . THR A 1 170 ? 8.632 -8.490 27.659 1.00 96.25 170 THR A CA 1
ATOM 1285 C C . THR A 1 170 ? 10.125 -8.470 27.986 1.00 96.25 170 THR A C 1
ATOM 1287 O O . THR A 1 170 ? 10.633 -7.517 28.569 1.00 96.25 170 THR A O 1
ATOM 1290 N N . THR A 1 171 ? 10.825 -9.557 27.672 1.00 96.38 171 THR A N 1
ATOM 1291 C CA . THR A 1 171 ? 12.267 -9.709 27.905 1.00 96.38 171 THR A CA 1
ATOM 1292 C C . THR A 1 171 ? 12.874 -10.689 26.902 1.00 96.38 171 THR A C 1
ATOM 1294 O O . THR A 1 171 ? 12.176 -11.261 26.060 1.00 96.38 171 THR A O 1
ATOM 1297 N N . ASN A 1 172 ? 14.187 -10.909 26.962 1.00 92.88 172 ASN A N 1
ATOM 1298 C CA . ASN A 1 172 ? 14.879 -11.879 26.123 1.00 92.88 172 ASN A CA 1
ATOM 1299 C C . ASN A 1 172 ? 14.232 -13.276 26.201 1.00 92.88 172 ASN A C 1
ATOM 1301 O O . ASN A 1 172 ? 14.087 -13.857 27.273 1.00 92.88 172 ASN A O 1
ATOM 1305 N N . LYS A 1 173 ? 13.901 -13.849 25.036 1.00 88.44 173 LYS A N 1
ATOM 1306 C CA . LYS A 1 173 ? 13.191 -15.136 24.946 1.00 88.44 173 LYS A CA 1
ATOM 1307 C C . LYS A 1 173 ? 13.991 -16.321 25.506 1.00 88.44 173 LYS A C 1
ATOM 1309 O O . LYS A 1 173 ? 13.398 -17.232 26.070 1.00 88.44 173 LYS A O 1
ATOM 1314 N N . GLN A 1 174 ? 15.319 -16.312 25.376 1.00 86.94 174 GLN A N 1
ATOM 1315 C CA . GLN A 1 174 ? 16.187 -17.363 25.924 1.00 86.94 174 GLN A CA 1
ATOM 1316 C C . GLN A 1 174 ? 16.331 -17.233 27.445 1.00 86.94 174 GLN A C 1
ATOM 1318 O O . GLN A 1 174 ? 16.298 -18.234 28.156 1.00 86.94 174 GLN A O 1
ATOM 1323 N N . ALA A 1 175 ? 16.421 -16.002 27.954 1.00 87.69 175 ALA A N 1
ATOM 1324 C CA . ALA A 1 175 ? 16.520 -15.727 29.385 1.00 87.69 175 ALA A CA 1
ATOM 1325 C C . ALA A 1 175 ? 15.154 -15.627 30.089 1.00 87.69 175 ALA A C 1
ATOM 1327 O O . ALA A 1 175 ? 15.112 -15.402 31.295 1.00 87.69 175 ALA A O 1
ATOM 1328 N N . TYR A 1 176 ? 14.039 -15.819 29.377 1.00 91.06 176 TYR A N 1
ATOM 1329 C CA . TYR A 1 176 ? 12.692 -15.508 29.860 1.00 91.06 176 TYR A CA 1
ATOM 1330 C C . TYR A 1 176 ? 12.387 -16.154 31.215 1.00 91.06 176 TYR A C 1
ATOM 1332 O O . TYR A 1 176 ? 12.148 -15.455 32.193 1.00 91.06 176 TYR A O 1
ATOM 1340 N N . LYS A 1 177 ? 12.520 -17.485 31.319 1.00 91.25 177 LYS A N 1
ATOM 1341 C CA . LYS A 1 177 ? 12.273 -18.230 32.572 1.00 91.25 177 LYS A CA 1
ATOM 1342 C C . LYS A 1 177 ? 13.140 -17.768 33.748 1.00 91.25 177 LYS A C 1
ATOM 1344 O O . LYS A 1 177 ? 12.773 -18.004 34.896 1.00 91.25 177 LYS A O 1
ATOM 1349 N N . ARG A 1 178 ? 14.320 -17.208 33.472 1.00 92.00 178 ARG A N 1
ATOM 1350 C CA . ARG A 1 178 ? 15.251 -16.694 34.480 1.00 92.00 178 ARG A CA 1
ATOM 1351 C C . ARG A 1 178 ? 14.818 -15.294 34.912 1.00 92.00 178 ARG A C 1
ATOM 1353 O O . ARG A 1 178 ? 14.567 -15.086 36.092 1.00 92.00 178 ARG A O 1
ATOM 1360 N N . VAL A 1 179 ? 14.639 -14.386 33.952 1.00 91.62 179 VAL A N 1
ATOM 1361 C CA . VAL A 1 179 ? 14.276 -12.983 34.192 1.00 91.62 179 VAL A CA 1
ATOM 1362 C C . VAL A 1 179 ? 12.930 -12.856 34.903 1.00 91.62 179 VAL A C 1
ATOM 1364 O O . VAL A 1 179 ? 12.825 -12.094 35.861 1.00 91.62 179 VAL A O 1
ATOM 1367 N N . THR A 1 180 ? 11.912 -13.634 34.514 1.00 93.50 180 THR A N 1
ATOM 1368 C CA . THR A 1 180 ? 10.571 -13.506 35.109 1.00 93.50 180 THR A CA 1
ATOM 1369 C C . THR A 1 180 ? 10.528 -13.841 36.601 1.00 93.50 180 THR A C 1
ATOM 1371 O O . THR A 1 180 ? 9.623 -13.386 37.295 1.00 93.50 180 THR A O 1
ATOM 1374 N N . LYS A 1 181 ? 11.512 -14.585 37.132 1.00 94.69 181 LYS A N 1
ATOM 1375 C CA . LYS A 1 181 ? 11.623 -14.862 38.577 1.00 94.69 181 LYS A CA 1
ATOM 1376 C C . LYS A 1 181 ? 11.903 -13.606 39.398 1.00 94.69 181 LYS A C 1
ATOM 1378 O O . LYS A 1 181 ? 11.545 -13.565 40.568 1.00 94.69 181 LYS A O 1
ATOM 1383 N N . HIS A 1 182 ? 12.523 -12.596 38.792 1.00 92.88 182 HIS A N 1
ATOM 1384 C CA . HIS A 1 182 ? 12.815 -11.322 39.444 1.00 92.88 182 HIS A CA 1
ATOM 1385 C C . HIS A 1 182 ? 11.621 -10.357 39.456 1.00 92.88 182 HIS A C 1
ATOM 1387 O O . HIS A 1 182 ? 11.693 -9.331 40.118 1.00 92.88 182 HIS A O 1
ATOM 1393 N N . GLY A 1 183 ? 10.534 -10.676 38.745 1.00 94.00 183 GLY A N 1
ATOM 1394 C CA . GLY A 1 183 ? 9.327 -9.853 38.678 1.00 94.00 183 GLY A CA 1
ATOM 1395 C C . GLY A 1 183 ? 8.065 -10.712 38.667 1.00 94.00 183 GLY A C 1
ATOM 1396 O O . GLY A 1 183 ? 7.420 -10.796 37.621 1.00 94.00 183 GLY A O 1
ATOM 1397 N N . PRO A 1 184 ? 7.706 -11.373 39.783 1.00 94.12 184 PRO A N 1
ATOM 1398 C CA . PRO A 1 184 ? 6.528 -12.242 39.848 1.00 94.12 184 PRO A CA 1
ATOM 1399 C C . PRO A 1 184 ? 5.204 -11.478 39.691 1.00 94.12 184 PRO A C 1
ATOM 1401 O O . PRO A 1 184 ? 4.220 -12.054 39.237 1.00 94.12 184 PRO A O 1
ATOM 1404 N N . ASN A 1 185 ? 5.187 -10.182 40.021 1.00 95.69 185 ASN A N 1
ATOM 1405 C CA . ASN A 1 185 ? 4.015 -9.311 39.891 1.00 95.69 185 ASN A CA 1
ATOM 1406 C C . ASN A 1 185 ? 3.902 -8.651 38.504 1.00 95.69 185 ASN A C 1
ATOM 1408 O O . ASN A 1 185 ? 2.955 -7.906 38.247 1.00 95.69 185 ASN A O 1
ATOM 1412 N N . VAL A 1 186 ? 4.866 -8.887 37.612 1.00 97.56 186 VAL A N 1
ATOM 1413 C CA . VAL A 1 186 ? 4.895 -8.314 36.263 1.00 97.56 186 VAL A CA 1
ATOM 1414 C C . VAL A 1 186 ? 4.040 -9.165 35.327 1.00 97.56 186 VAL A C 1
ATOM 1416 O O . VAL A 1 186 ? 4.112 -10.396 35.328 1.00 97.56 186 VAL A O 1
ATOM 1419 N N . LYS A 1 187 ? 3.251 -8.519 34.467 1.00 95.44 187 LYS A N 1
ATOM 1420 C CA . LYS A 1 187 ? 2.426 -9.192 33.454 1.00 95.44 187 LYS A CA 1
ATOM 1421 C C . LYS A 1 187 ? 3.267 -9.484 32.212 1.00 95.44 187 LYS A C 1
ATOM 1423 O O . LYS A 1 187 ? 3.177 -8.788 31.201 1.00 95.44 187 LYS A O 1
ATOM 1428 N N . TRP A 1 188 ? 4.132 -10.489 32.304 1.00 95.75 188 TRP A N 1
ATOM 1429 C CA . TRP A 1 188 ? 5.065 -10.806 31.227 1.00 95.75 188 TRP A CA 1
ATOM 1430 C C . TRP A 1 188 ? 4.366 -11.303 29.949 1.00 95.75 188 TRP A C 1
ATOM 1432 O O . TRP A 1 188 ? 3.495 -12.172 30.004 1.00 95.75 188 TRP A O 1
ATOM 1442 N N . VAL A 1 189 ? 4.789 -10.784 28.792 1.00 91.81 189 VAL A N 1
ATOM 1443 C CA . VAL A 1 189 ? 4.260 -11.109 27.457 1.00 91.81 189 VAL A CA 1
ATOM 1444 C C . VAL A 1 189 ? 5.342 -11.842 26.638 1.00 91.81 189 VAL A C 1
ATOM 1446 O O . VAL A 1 189 ? 6.139 -11.194 25.955 1.00 91.81 189 VAL A O 1
ATOM 1449 N N . PRO A 1 190 ? 5.397 -13.192 26.663 1.00 82.50 190 PRO A N 1
ATOM 1450 C CA . PRO A 1 190 ? 6.549 -13.958 26.159 1.00 82.50 190 PRO A CA 1
ATOM 1451 C C . PRO A 1 190 ? 6.799 -13.823 24.656 1.00 82.50 190 PRO A C 1
ATOM 1453 O O . PRO A 1 190 ? 7.927 -13.895 24.167 1.00 82.50 190 PRO A O 1
ATOM 1456 N N . GLU A 1 191 ? 5.719 -13.659 23.905 1.00 82.94 191 GLU A N 1
ATOM 1457 C CA . GLU A 1 191 ? 5.744 -13.679 22.450 1.00 82.94 191 GLU A CA 1
ATOM 1458 C C . GLU A 1 191 ? 6.101 -12.315 21.838 1.00 82.94 191 GLU A C 1
ATOM 1460 O O . GLU A 1 191 ? 6.586 -12.274 20.704 1.00 82.94 191 GLU A O 1
ATOM 1465 N N . ALA A 1 192 ? 5.887 -11.224 22.584 1.00 78.00 192 ALA A N 1
ATOM 1466 C CA . ALA A 1 192 ? 5.976 -9.853 22.090 1.00 78.00 192 ALA A CA 1
ATOM 1467 C C . ALA A 1 192 ? 7.396 -9.481 21.655 1.00 78.00 192 ALA A C 1
ATOM 1469 O O . ALA A 1 192 ? 8.365 -9.789 22.352 1.00 78.00 192 ALA A O 1
ATOM 1470 N N . ARG A 1 193 ? 7.522 -8.793 20.515 1.00 85.81 193 ARG A N 1
ATOM 1471 C CA . ARG A 1 193 ? 8.796 -8.215 20.061 1.00 85.81 193 ARG A CA 1
ATOM 1472 C C . ARG A 1 193 ? 9.177 -6.999 20.907 1.00 85.81 193 ARG A C 1
ATOM 1474 O O . ARG A 1 193 ? 10.321 -6.905 21.335 1.00 85.81 193 ARG A O 1
ATOM 1481 N N . TRP A 1 194 ? 8.203 -6.153 21.225 1.00 93.75 194 TRP A N 1
ATOM 1482 C CA . TRP A 1 194 ? 8.264 -5.149 22.282 1.00 93.75 194 TRP A CA 1
ATOM 1483 C C . TRP A 1 194 ? 6.892 -4.954 22.932 1.00 93.75 194 TRP A C 1
ATOM 1485 O O . TRP A 1 194 ? 5.867 -5.365 22.388 1.00 93.75 194 TRP A O 1
ATOM 1495 N N . VAL A 1 195 ? 6.875 -4.337 24.109 1.00 90.56 195 VAL A N 1
ATOM 1496 C CA . VAL A 1 195 ? 5.676 -3.936 24.849 1.00 90.56 195 VAL A CA 1
ATOM 1497 C C . VAL A 1 195 ? 5.826 -2.475 25.253 1.00 90.56 195 VAL A C 1
ATOM 1499 O O . VAL A 1 195 ? 6.865 -2.103 25.797 1.00 90.56 195 VAL A O 1
ATOM 1502 N N . ALA A 1 196 ? 4.780 -1.685 25.010 1.00 91.75 196 ALA A N 1
ATOM 1503 C CA . ALA A 1 196 ? 4.649 -0.306 25.463 1.00 91.75 196 ALA A CA 1
ATOM 1504 C C . ALA A 1 196 ? 3.467 -0.214 26.442 1.00 91.75 196 ALA A C 1
ATOM 1506 O O . ALA A 1 196 ? 2.303 -0.299 26.045 1.00 91.75 196 ALA A O 1
ATOM 1507 N N . ASP A 1 197 ? 3.765 -0.056 27.730 1.00 87.88 197 ASP A N 1
ATOM 1508 C CA . ASP A 1 197 ? 2.777 0.124 28.795 1.00 87.88 197 ASP A CA 1
ATOM 1509 C C . ASP A 1 197 ? 3.026 1.496 29.441 1.00 87.88 197 ASP A C 1
ATOM 1511 O O . ASP A 1 197 ? 3.959 1.687 30.225 1.00 87.88 197 ASP A O 1
ATOM 1515 N N . GLY A 1 198 ? 2.214 2.492 29.071 1.00 91.25 198 GLY A N 1
ATOM 1516 C CA . GLY A 1 198 ? 2.408 3.888 29.479 1.00 91.25 198 GLY A CA 1
ATOM 1517 C C . GLY A 1 198 ? 3.761 4.449 29.024 1.00 91.25 198 GLY A C 1
ATOM 1518 O O . GLY A 1 198 ? 4.068 4.452 27.835 1.00 91.25 198 GLY A O 1
ATOM 1519 N N . ASN A 1 199 ? 4.564 4.925 29.978 1.00 94.88 199 ASN A N 1
ATOM 1520 C CA . ASN A 1 199 ? 5.919 5.431 29.749 1.00 94.88 199 ASN A CA 1
ATOM 1521 C C . ASN A 1 199 ? 7.016 4.347 29.782 1.00 94.88 199 ASN A C 1
ATOM 1523 O O . ASN A 1 199 ? 8.197 4.674 29.664 1.00 94.88 199 ASN A O 1
ATOM 1527 N N . ILE A 1 200 ? 6.654 3.069 29.947 1.00 97.81 200 ILE A N 1
ATOM 1528 C CA . ILE A 1 200 ? 7.599 1.951 30.032 1.00 97.81 200 ILE A CA 1
ATOM 1529 C C . ILE A 1 200 ? 7.569 1.151 28.734 1.00 97.81 200 ILE A C 1
ATOM 1531 O O . ILE A 1 200 ? 6.524 0.653 28.311 1.00 97.81 200 ILE A O 1
ATOM 1535 N N . TRP A 1 201 ? 8.743 0.988 28.138 1.00 97.88 201 TRP A N 1
ATOM 1536 C CA . TRP A 1 201 ? 8.953 0.320 26.864 1.00 97.88 201 TRP A CA 1
ATOM 1537 C C . TRP A 1 201 ? 9.974 -0.807 27.054 1.00 97.88 201 TRP A C 1
ATOM 1539 O O . TRP A 1 201 ? 11.073 -0.595 27.560 1.00 97.88 201 TRP A O 1
ATOM 1549 N N . THR A 1 202 ? 9.615 -2.040 26.704 1.00 97.50 202 THR A N 1
ATOM 1550 C CA . THR A 1 202 ? 10.476 -3.225 26.894 1.00 97.50 202 THR A CA 1
ATOM 1551 C C . THR A 1 202 ? 10.542 -4.040 25.612 1.00 97.50 202 THR A C 1
ATOM 1553 O O . THR A 1 202 ? 9.523 -4.180 24.941 1.00 97.50 202 THR A O 1
ATOM 1556 N N . SER A 1 203 ? 11.704 -4.586 25.246 1.00 95.44 203 SER A N 1
ATOM 1557 C CA . SER A 1 203 ? 11.868 -5.342 23.998 1.00 95.44 203 SER A CA 1
ATOM 1558 C C . SER A 1 203 ? 12.524 -6.712 24.177 1.00 95.44 203 SER A C 1
ATOM 1560 O O . SER A 1 203 ? 13.298 -6.950 25.107 1.00 95.44 203 SER A O 1
ATOM 1562 N N . SER A 1 204 ? 12.180 -7.657 23.295 1.00 86.75 204 SER A N 1
ATOM 1563 C CA . SER A 1 204 ? 12.644 -9.042 23.361 1.00 86.75 204 SER A CA 1
ATOM 1564 C C . SER A 1 204 ? 13.735 -9.335 22.331 1.00 86.75 204 SER A C 1
ATOM 1566 O O . SER A 1 204 ? 13.537 -9.226 21.119 1.00 86.75 204 SER A O 1
ATOM 1568 N N . ARG A 1 205 ? 14.870 -9.851 22.828 1.00 85.94 205 ARG A N 1
ATOM 1569 C CA . ARG A 1 205 ? 16.107 -10.175 22.082 1.00 85.94 205 ARG A CA 1
ATOM 1570 C C . ARG A 1 205 ? 16.954 -8.948 21.727 1.00 85.94 205 ARG A C 1
ATOM 1572 O O . ARG A 1 205 ? 16.516 -7.816 21.845 1.00 85.94 205 ARG A O 1
ATOM 1579 N N . VAL A 1 206 ? 18.160 -9.237 21.249 1.00 82.94 206 VAL A N 1
ATOM 1580 C CA . VAL A 1 206 ? 19.229 -8.263 21.020 1.00 82.94 206 VAL A CA 1
ATOM 1581 C C . VAL A 1 206 ? 18.877 -7.237 19.935 1.00 82.94 206 VAL A C 1
ATOM 1583 O O . VAL A 1 206 ? 18.871 -6.039 20.181 1.00 82.94 206 VAL A O 1
ATOM 1586 N N . SER A 1 207 ? 18.478 -7.684 18.740 1.00 87.31 207 SER A N 1
ATOM 1587 C CA . SER A 1 207 ? 18.128 -6.756 17.652 1.00 87.31 207 SER A CA 1
ATOM 1588 C C . SER A 1 207 ? 16.798 -6.017 17.859 1.00 87.31 207 SER A C 1
ATOM 1590 O O . SER A 1 207 ? 16.492 -5.125 17.081 1.00 87.31 207 SER A O 1
ATOM 1592 N N . ALA A 1 208 ? 15.984 -6.363 18.875 1.00 88.12 208 ALA A N 1
ATOM 1593 C CA . ALA A 1 208 ? 14.710 -5.657 19.102 1.00 88.12 208 ALA A CA 1
ATOM 1594 C C . ALA A 1 208 ? 14.907 -4.235 19.596 1.00 88.12 208 ALA A C 1
ATOM 1596 O O . ALA A 1 208 ? 13.947 -3.475 19.588 1.00 88.12 208 ALA A O 1
ATOM 1597 N N . GLY A 1 209 ? 16.100 -3.885 20.082 1.00 90.12 209 GLY A N 1
ATOM 1598 C CA . GLY A 1 209 ? 16.391 -2.514 20.486 1.00 90.12 209 GLY A CA 1
ATOM 1599 C C . GLY A 1 209 ? 16.205 -1.521 19.339 1.00 90.12 209 GLY A C 1
ATOM 1600 O O . GLY A 1 209 ? 15.697 -0.430 19.572 1.00 90.12 209 GLY A O 1
ATOM 1601 N N . ILE A 1 210 ? 16.537 -1.928 18.110 1.00 93.31 210 ILE A N 1
ATOM 1602 C CA . ILE A 1 210 ? 16.367 -1.111 16.902 1.00 93.31 210 ILE A CA 1
ATOM 1603 C C . ILE A 1 210 ? 14.872 -0.927 16.614 1.00 93.31 210 ILE A C 1
ATOM 1605 O O . ILE A 1 210 ? 14.382 0.198 16.592 1.00 93.31 210 ILE A O 1
ATOM 1609 N N . ASP A 1 211 ? 14.126 -2.033 16.531 1.00 90.06 211 ASP A N 1
ATOM 1610 C CA . ASP A 1 211 ? 12.675 -2.018 16.307 1.00 90.06 211 ASP A CA 1
ATOM 1611 C C . ASP A 1 211 ? 11.924 -1.197 17.372 1.00 90.06 211 ASP A C 1
ATOM 1613 O O . ASP A 1 211 ? 11.007 -0.438 17.062 1.00 90.06 211 ASP A O 1
ATOM 1617 N N . LEU A 1 212 ? 12.329 -1.345 18.640 1.00 93.69 212 LEU A N 1
ATOM 1618 C CA . LEU A 1 212 ? 11.797 -0.588 19.772 1.00 93.69 212 LEU A CA 1
ATOM 1619 C C . LEU A 1 212 ? 12.049 0.908 19.597 1.00 93.69 212 LEU A C 1
ATOM 1621 O O . LEU A 1 212 ? 11.155 1.701 19.879 1.00 93.69 212 LEU A O 1
ATOM 1625 N N . MET A 1 213 ? 13.256 1.286 19.168 1.00 96.00 213 MET A N 1
ATOM 1626 C CA . MET A 1 213 ? 13.626 2.685 18.995 1.00 96.00 213 MET A CA 1
ATOM 1627 C C . MET A 1 213 ? 12.847 3.323 17.845 1.00 96.00 213 MET A C 1
ATOM 1629 O O . MET A 1 213 ? 12.324 4.415 18.028 1.00 96.00 213 MET A O 1
ATOM 1633 N N . PHE A 1 214 ? 12.662 2.636 16.715 1.00 90.25 214 PHE A N 1
ATOM 1634 C CA . PHE A 1 214 ? 11.790 3.131 15.641 1.00 90.25 214 PHE A CA 1
ATOM 1635 C C . PHE A 1 214 ? 10.343 3.286 16.120 1.00 90.25 214 PHE A C 1
ATOM 1637 O O . PHE A 1 214 ? 9.759 4.356 15.996 1.00 90.25 214 PHE A O 1
ATOM 1644 N N . ALA A 1 215 ? 9.781 2.278 16.793 1.00 85.06 215 ALA A N 1
ATOM 1645 C CA . ALA A 1 215 ? 8.429 2.384 17.345 1.00 85.06 215 ALA A CA 1
ATOM 1646 C C . ALA A 1 215 ? 8.289 3.528 18.373 1.00 85.06 215 ALA A C 1
ATOM 1648 O O . ALA A 1 215 ? 7.247 4.178 18.450 1.00 85.06 215 ALA A O 1
ATOM 1649 N N . PHE A 1 216 ? 9.334 3.788 19.162 1.00 93.88 216 PHE A N 1
ATOM 1650 C CA . PHE A 1 216 ? 9.379 4.913 20.090 1.00 93.88 216 PHE A CA 1
ATOM 1651 C C . PHE A 1 216 ? 9.448 6.259 19.355 1.00 93.88 216 PHE A C 1
ATOM 1653 O O . PHE A 1 216 ? 8.704 7.179 19.700 1.00 93.88 216 PHE A O 1
ATOM 1660 N N . LEU A 1 217 ? 10.297 6.373 18.329 1.00 91.00 217 LEU A N 1
ATOM 1661 C CA . LEU A 1 217 ? 10.413 7.579 17.511 1.00 91.00 217 LEU A CA 1
ATOM 1662 C C . LEU A 1 217 ? 9.094 7.901 16.800 1.00 91.00 217 LEU A C 1
ATOM 1664 O O . LEU A 1 217 ? 8.651 9.046 16.835 1.00 91.00 217 LEU A O 1
ATOM 1668 N N . ASP A 1 218 ? 8.431 6.885 16.248 1.00 82.69 218 ASP A N 1
ATOM 1669 C CA . ASP A 1 218 ? 7.107 6.990 15.632 1.00 82.69 218 ASP A CA 1
ATOM 1670 C C . ASP A 1 218 ? 6.063 7.508 16.632 1.00 82.69 218 ASP A C 1
ATOM 1672 O O . ASP A 1 218 ? 5.375 8.496 16.375 1.00 82.69 218 ASP A O 1
ATOM 1676 N N . ALA A 1 219 ? 5.994 6.897 17.819 1.00 77.38 219 ALA A N 1
ATOM 1677 C CA . ALA A 1 219 ? 4.997 7.241 18.829 1.00 77.38 219 ALA A CA 1
ATOM 1678 C C . ALA A 1 219 ? 5.194 8.629 19.466 1.00 77.38 219 ALA A C 1
ATOM 1680 O O . ALA A 1 219 ? 4.210 9.239 19.889 1.00 77.38 219 ALA A O 1
ATOM 1681 N N . VAL A 1 220 ? 6.438 9.107 19.581 1.00 87.25 220 VAL A N 1
ATOM 1682 C CA . VAL A 1 220 ? 6.767 10.340 20.319 1.00 87.25 220 VAL A CA 1
ATOM 1683 C C . VAL A 1 220 ? 7.049 11.525 19.397 1.00 87.25 220 VAL A C 1
ATOM 1685 O O . VAL A 1 220 ? 6.605 12.631 19.692 1.00 87.25 220 VAL A O 1
ATOM 1688 N N . TYR A 1 221 ? 7.750 11.313 18.284 1.00 80.50 221 TYR A N 1
ATOM 1689 C CA . TYR A 1 221 ? 8.173 12.376 17.359 1.00 80.50 221 TYR A CA 1
ATOM 1690 C C . TYR A 1 221 ? 7.447 12.313 16.009 1.00 80.50 221 TYR A C 1
ATOM 1692 O O . TYR A 1 221 ? 7.556 13.242 15.208 1.00 80.50 221 TYR A O 1
ATOM 1700 N N . GLY A 1 222 ? 6.672 11.252 15.770 1.00 64.62 222 GLY A N 1
ATOM 1701 C CA . GLY A 1 222 ? 5.854 11.066 14.581 1.00 64.62 222 GLY A CA 1
ATOM 1702 C C . GLY A 1 222 ? 6.516 10.207 13.504 1.00 64.62 222 GLY A C 1
ATOM 1703 O O . GLY A 1 222 ? 7.737 10.121 13.371 1.00 64.62 222 GLY A O 1
ATOM 1704 N N . THR A 1 223 ? 5.673 9.602 12.671 1.00 68.31 223 THR A N 1
ATOM 1705 C CA . THR A 1 223 ? 6.061 8.596 11.672 1.00 68.31 223 THR A CA 1
ATOM 1706 C C . THR A 1 223 ? 7.066 9.095 10.640 1.00 68.31 223 THR A C 1
ATOM 1708 O O . THR A 1 223 ? 7.913 8.331 10.190 1.00 68.31 223 THR A O 1
ATOM 1711 N N . VAL A 1 224 ? 7.023 10.382 10.279 1.00 63.41 224 VAL A N 1
ATOM 1712 C CA . VAL A 1 224 ? 7.983 10.967 9.325 1.00 63.41 224 VAL A CA 1
ATOM 1713 C C . VAL A 1 224 ? 9.411 10.879 9.863 1.00 63.41 224 VAL A C 1
ATOM 1715 O O . VAL A 1 224 ? 10.309 10.476 9.131 1.00 63.41 224 VAL A O 1
ATOM 1718 N N . VAL A 1 225 ? 9.605 11.203 11.145 1.00 72.31 225 VAL A N 1
ATOM 1719 C CA . VAL A 1 225 ? 10.912 11.121 11.810 1.00 72.31 225 VAL A CA 1
ATOM 1720 C C . VAL A 1 225 ? 11.386 9.674 11.867 1.00 72.31 225 VAL A C 1
ATOM 1722 O O . VAL A 1 225 ? 12.523 9.384 11.507 1.00 72.31 225 VAL A O 1
ATOM 1725 N N . SER A 1 226 ? 10.505 8.761 12.281 1.00 73.38 226 SER A N 1
ATOM 1726 C CA . SER A 1 226 ? 10.849 7.342 12.379 1.00 73.38 226 SER A CA 1
ATOM 1727 C C . SER A 1 226 ? 11.263 6.746 11.033 1.00 73.38 226 SER A C 1
ATOM 1729 O O . SER A 1 226 ? 12.287 6.069 10.944 1.00 73.38 226 SER A O 1
ATOM 1731 N N . ASN A 1 227 ? 10.520 7.061 9.967 1.00 68.06 227 ASN A N 1
ATOM 1732 C CA . ASN A 1 227 ? 10.826 6.588 8.621 1.00 68.06 227 ASN A CA 1
ATOM 1733 C C . ASN A 1 227 ? 12.179 7.116 8.138 1.00 68.06 227 ASN A C 1
ATOM 1735 O O . ASN A 1 227 ? 13.012 6.316 7.727 1.00 68.06 227 ASN A O 1
ATOM 1739 N N . GLN A 1 228 ? 12.441 8.421 8.277 1.00 71.44 228 GLN A N 1
ATOM 1740 C CA . GLN A 1 228 ? 13.725 9.023 7.889 1.00 71.44 228 GLN A CA 1
ATOM 1741 C C . GLN A 1 228 ? 14.916 8.358 8.585 1.00 71.44 228 GLN A C 1
ATOM 1743 O O . GLN A 1 228 ? 15.936 8.086 7.956 1.00 71.44 228 GLN A O 1
ATOM 1748 N N . VAL A 1 229 ? 14.785 8.084 9.884 1.00 77.88 229 VAL A N 1
ATOM 1749 C CA . VAL A 1 229 ? 15.837 7.424 10.661 1.00 77.88 229 VAL A CA 1
ATOM 1750 C C . VAL A 1 229 ? 16.017 5.973 10.211 1.00 77.88 229 VAL A C 1
ATOM 1752 O O . VAL A 1 229 ? 17.148 5.550 9.993 1.00 77.88 229 VAL A O 1
ATOM 1755 N N . SER A 1 230 ? 14.929 5.220 10.011 1.00 78.31 230 SER A N 1
ATOM 1756 C CA . SER A 1 230 ? 15.012 3.831 9.534 1.00 78.31 230 SER A CA 1
ATOM 1757 C C . SER A 1 230 ? 15.605 3.713 8.125 1.00 78.31 230 SER A C 1
ATOM 1759 O O . SER A 1 230 ? 16.448 2.850 7.888 1.00 78.31 230 SER A O 1
ATOM 1761 N N . GLU A 1 231 ? 15.239 4.626 7.219 1.00 74.12 231 GLU A N 1
ATOM 1762 C CA . GLU A 1 231 ? 15.770 4.715 5.856 1.00 74.12 231 GLU A CA 1
ATOM 1763 C C . GLU A 1 231 ? 17.264 5.042 5.874 1.00 74.12 231 GLU A C 1
ATOM 1765 O O . GLU A 1 231 ? 18.040 4.403 5.169 1.00 74.12 231 GLU A O 1
ATOM 1770 N N . GLY A 1 232 ? 17.686 5.988 6.721 1.00 70.94 232 GLY A N 1
ATOM 1771 C CA . GLY A 1 232 ? 19.096 6.339 6.879 1.00 70.94 232 GLY A CA 1
ATOM 1772 C C . GLY A 1 232 ? 19.959 5.208 7.452 1.00 70.94 232 GLY A C 1
ATOM 1773 O O . GLY A 1 232 ? 21.146 5.150 7.146 1.00 70.94 232 GLY A O 1
ATOM 1774 N N . MET A 1 233 ? 19.375 4.299 8.241 1.00 81.81 233 MET A N 1
ATOM 1775 C CA . MET A 1 233 ? 20.052 3.082 8.721 1.00 81.81 233 MET A CA 1
ATOM 1776 C C . MET A 1 233 ? 20.014 1.925 7.711 1.00 81.81 233 MET A C 1
ATOM 1778 O O . MET A 1 233 ? 20.578 0.871 7.998 1.00 81.81 233 MET A O 1
ATOM 1782 N N . GLU A 1 234 ? 19.307 2.072 6.582 1.00 77.00 234 GLU A N 1
ATOM 1783 C CA . GLU A 1 234 ? 18.954 0.971 5.669 1.00 77.00 234 GLU A CA 1
ATOM 1784 C C . GLU A 1 234 ? 18.290 -0.218 6.398 1.00 77.00 234 GLU A C 1
ATOM 1786 O O . GLU A 1 234 ? 18.410 -1.380 6.002 1.00 77.00 234 GLU A O 1
ATOM 1791 N N . ALA A 1 235 ? 17.587 0.067 7.496 1.00 62.94 235 ALA A N 1
ATOM 1792 C CA . ALA A 1 235 ? 16.948 -0.935 8.331 1.00 62.94 235 ALA A CA 1
ATOM 1793 C C . ALA A 1 235 ? 15.465 -1.053 7.970 1.00 62.94 235 ALA A C 1
ATOM 1795 O O . ALA A 1 235 ? 14.772 -0.051 7.786 1.00 62.94 235 ALA A O 1
ATOM 1796 N N . GLU A 1 236 ? 14.949 -2.283 7.914 1.00 55.12 236 GLU A N 1
ATOM 1797 C CA . GLU A 1 236 ? 13.511 -2.502 7.769 1.00 55.12 236 GLU A CA 1
ATOM 1798 C C . GLU A 1 236 ? 12.782 -1.847 8.950 1.00 55.12 236 GLU A C 1
ATOM 1800 O O . GLU A 1 236 ? 12.930 -2.271 10.099 1.00 55.12 236 GLU A O 1
ATOM 1805 N N . HIS A 1 237 ? 11.984 -0.809 8.682 1.00 52.62 237 HIS A N 1
ATOM 1806 C CA . HIS A 1 237 ? 11.087 -0.270 9.696 1.00 52.62 237 HIS A CA 1
ATOM 1807 C C . HIS A 1 237 ? 10.097 -1.382 10.054 1.00 52.62 237 HIS A C 1
ATOM 1809 O O . HIS A 1 237 ? 9.394 -1.867 9.160 1.00 52.62 237 HIS A O 1
ATOM 1815 N N . PRO A 1 238 ? 10.005 -1.817 11.321 1.00 49.53 238 PRO A N 1
ATOM 1816 C CA . PRO A 1 238 ? 9.117 -2.902 11.681 1.00 49.53 238 PRO A CA 1
ATOM 1817 C C . PRO A 1 238 ? 7.689 -2.479 11.338 1.00 49.53 238 PRO A C 1
ATOM 1819 O O . PRO A 1 238 ? 7.106 -1.606 11.983 1.00 49.53 238 PRO A O 1
ATOM 1822 N N . ALA A 1 239 ? 7.109 -3.107 10.313 1.00 38.53 239 ALA A N 1
ATOM 1823 C CA . ALA A 1 239 ? 5.666 -3.187 10.187 1.00 38.53 239 ALA A CA 1
ATOM 1824 C C . ALA A 1 239 ? 5.183 -3.814 11.493 1.00 38.53 239 ALA A C 1
ATOM 1826 O O . ALA A 1 239 ? 5.721 -4.847 11.895 1.00 38.53 239 ALA A O 1
ATOM 1827 N N . TYR A 1 240 ? 4.251 -3.160 12.190 1.00 38.44 240 TYR A N 1
ATOM 1828 C CA . TYR A 1 240 ? 3.731 -3.591 13.487 1.00 38.44 240 TYR A CA 1
ATOM 1829 C C . TYR A 1 240 ? 3.347 -5.081 13.445 1.00 38.44 240 TYR A C 1
ATOM 1831 O O . TYR A 1 240 ? 2.238 -5.457 13.068 1.00 38.44 240 TYR A O 1
ATOM 1839 N N . SER A 1 241 ? 4.287 -5.953 13.813 1.00 27.17 241 SER A N 1
ATOM 1840 C CA . SER A 1 241 ? 4.081 -7.392 13.827 1.00 27.17 241 SER A CA 1
ATOM 1841 C C . SER A 1 241 ? 3.078 -7.681 14.934 1.00 27.17 241 SER A C 1
ATOM 1843 O O . SER A 1 241 ? 3.255 -7.231 16.069 1.00 27.17 241 SER A O 1
ATOM 1845 N N . LEU A 1 242 ? 1.995 -8.384 14.591 1.00 26.95 242 LEU A N 1
ATOM 1846 C CA . LEU A 1 242 ? 0.937 -8.807 15.508 1.00 26.95 242 LEU A CA 1
ATOM 1847 C C . LEU A 1 242 ? 1.545 -9.406 16.787 1.00 26.95 242 LEU A C 1
ATOM 1849 O O . LEU A 1 242 ? 1.949 -10.567 16.783 1.00 26.95 242 LEU A O 1
ATOM 1853 N N . LYS A 1 243 ? 1.615 -8.596 17.852 1.00 35.22 243 LYS A N 1
ATOM 1854 C CA . LYS A 1 243 ? 1.596 -8.907 19.300 1.00 35.22 243 LYS A CA 1
ATOM 1855 C C . LYS A 1 243 ? 2.162 -7.707 20.085 1.00 35.22 243 LYS A C 1
ATOM 1857 O O . LYS A 1 243 ? 3.095 -7.846 20.873 1.00 35.22 243 LYS A O 1
ATOM 1862 N N . VAL A 1 244 ? 1.585 -6.523 19.869 1.00 37.78 244 VAL A N 1
ATOM 1863 C CA . VAL A 1 244 ? 1.864 -5.308 20.653 1.00 37.78 244 VAL A CA 1
ATOM 1864 C C . VAL A 1 244 ? 0.686 -5.085 21.605 1.00 37.78 244 VAL A C 1
ATOM 1866 O O . VAL A 1 244 ? -0.455 -4.955 21.165 1.00 37.78 244 VAL A O 1
ATOM 1869 N N . PHE A 1 245 ? 0.936 -5.090 22.915 1.00 33.59 245 PHE A N 1
ATOM 1870 C CA . PHE A 1 245 ? -0.082 -4.819 23.935 1.00 33.59 245 PHE A CA 1
ATOM 1871 C C . PHE A 1 245 ? 0.077 -3.369 24.408 1.00 33.59 245 PHE A C 1
ATOM 1873 O O . PHE A 1 245 ? 1.050 -3.061 25.086 1.00 33.59 245 PHE A O 1
ATOM 1880 N N . ILE A 1 246 ? -0.857 -2.488 24.031 1.00 32.19 246 ILE A N 1
ATOM 1881 C CA . ILE A 1 246 ? -0.964 -1.114 24.554 1.00 32.19 246 ILE A CA 1
ATOM 1882 C C . ILE A 1 246 ? -2.151 -1.077 25.519 1.00 32.19 246 ILE A C 1
ATOM 1884 O O . ILE A 1 246 ? -3.307 -1.219 25.098 1.00 32.19 246 ILE A O 1
ATOM 1888 N N . ALA A 1 247 ? -1.874 -0.877 26.807 1.00 27.52 247 ALA A N 1
ATOM 1889 C CA . ALA A 1 247 ? -2.881 -0.608 27.829 1.00 27.52 247 ALA A CA 1
ATOM 1890 C C . ALA A 1 247 ? -2.912 0.900 28.140 1.00 27.52 247 ALA A C 1
ATOM 1892 O O . ALA A 1 247 ? -1.915 1.466 28.581 1.00 27.52 247 ALA A O 1
ATOM 1893 N N . ARG A 1 248 ? -4.059 1.558 27.926 1.00 29.53 248 ARG A N 1
ATOM 1894 C CA . ARG A 1 248 ? -4.365 2.893 28.470 1.00 29.53 248 ARG A CA 1
ATOM 1895 C C . ARG A 1 248 ? -5.629 2.781 29.321 1.00 29.53 248 ARG A C 1
ATOM 1897 O O . ARG A 1 248 ? -6.664 2.369 28.809 1.00 29.53 248 ARG A O 1
ATOM 1904 N N . PHE A 1 249 ? -5.536 3.151 30.598 1.00 28.44 249 PHE A N 1
ATOM 1905 C CA . PHE A 1 249 ? -6.686 3.386 31.472 1.00 28.44 249 PHE A CA 1
ATOM 1906 C C . PHE A 1 249 ? -6.881 4.895 31.627 1.00 28.44 249 PHE A C 1
ATOM 1908 O O . PHE A 1 249 ? -5.970 5.604 32.047 1.00 28.44 249 PHE A O 1
ATOM 1915 N N . SER A 1 250 ? -8.068 5.377 31.278 1.00 26.73 250 SER A N 1
ATOM 1916 C CA . SER A 1 250 ? -8.539 6.737 31.529 1.00 26.73 250 SER A CA 1
ATOM 1917 C C . SER A 1 250 ? -9.401 6.746 32.788 1.00 26.73 250 SER A C 1
ATOM 1919 O O . SER A 1 250 ? -10.465 6.135 32.793 1.00 26.73 250 SER A O 1
ATOM 1921 N N . ASN A 1 251 ? -8.965 7.459 33.827 1.00 25.20 251 ASN A N 1
ATOM 1922 C CA . ASN A 1 251 ? -9.785 7.804 34.986 1.00 25.20 251 ASN A CA 1
ATOM 1923 C C . ASN A 1 251 ? -9.678 9.309 35.230 1.00 25.20 251 ASN A C 1
ATOM 1925 O O . ASN A 1 251 ? -8.696 9.754 35.808 1.00 25.20 251 ASN A O 1
ATOM 1929 N N . PHE A 1 252 ? -10.692 10.069 34.819 1.00 25.97 252 PHE A N 1
ATOM 1930 C CA . PHE A 1 252 ? -11.120 11.276 35.526 1.00 25.97 252 PHE A CA 1
ATOM 1931 C C . PHE A 1 252 ? -12.601 11.519 35.214 1.00 25.97 252 PHE A C 1
ATOM 1933 O O . PHE A 1 252 ? -12.992 11.755 34.074 1.00 25.97 252 PHE A O 1
ATOM 1940 N N . SER A 1 253 ? -13.422 11.382 36.252 1.00 25.64 253 SER A N 1
ATOM 1941 C CA . SER A 1 253 ? -14.809 11.843 36.313 1.00 25.64 253 SER A CA 1
ATOM 1942 C C . SER A 1 253 ? -14.803 13.289 36.797 1.00 25.64 253 SER A C 1
ATOM 1944 O O . SER A 1 253 ? -13.964 13.599 37.637 1.00 25.64 253 SER A O 1
ATOM 1946 N N . LEU A 1 254 ? -15.723 14.129 36.305 1.00 24.70 254 LEU A N 1
ATOM 1947 C CA . LEU A 1 254 ? -16.372 15.218 37.054 1.00 24.70 254 LEU A CA 1
ATOM 1948 C C . LEU A 1 254 ? -17.557 15.792 36.237 1.00 24.70 254 LEU A C 1
ATOM 1950 O O . LEU A 1 254 ? -17.393 16.504 35.254 1.00 24.70 254 LEU A O 1
ATOM 1954 N N . THR A 1 255 ? -18.755 15.367 36.644 1.00 22.33 255 THR A N 1
ATOM 1955 C CA . THR A 1 255 ? -20.036 16.097 36.795 1.00 22.33 255 THR A CA 1
ATOM 1956 C C . THR A 1 255 ? -20.309 17.417 36.029 1.00 22.33 255 THR A C 1
ATOM 1958 O O . THR A 1 255 ? -19.662 18.433 36.258 1.00 22.33 255 THR A O 1
ATOM 1961 N N . THR A 1 256 ? -21.404 17.412 35.249 1.00 25.41 256 THR A N 1
ATOM 1962 C CA . THR A 1 256 ? -22.272 18.539 34.776 1.00 25.41 256 THR A CA 1
ATOM 1963 C C . THR A 1 256 ? -23.052 19.226 35.935 1.00 25.41 256 THR A C 1
ATOM 1965 O O . THR A 1 256 ? -22.984 18.630 37.014 1.00 25.41 256 THR A O 1
ATOM 1968 N N . PRO A 1 257 ? -23.886 20.320 35.813 1.00 33.78 257 PRO A N 1
ATOM 1969 C CA . PRO A 1 257 ? -24.648 20.896 34.649 1.00 33.78 257 PRO A CA 1
ATOM 1970 C C . PRO A 1 257 ? -24.908 22.467 34.730 1.00 33.78 257 PRO A C 1
ATOM 1972 O O . PRO A 1 257 ? -24.136 23.114 35.433 1.00 33.78 257 PRO A O 1
ATOM 1975 N N . PRO A 1 258 ? -26.005 23.133 34.230 1.00 39.44 258 PRO A N 1
ATOM 1976 C CA . PRO A 1 258 ? -26.765 23.140 32.940 1.00 39.44 258 PRO A CA 1
ATOM 1977 C C . PRO A 1 258 ? -27.167 24.560 32.366 1.00 39.44 258 PRO A C 1
ATOM 1979 O O . PRO A 1 258 ? -26.904 25.585 32.984 1.00 39.44 258 PRO A O 1
ATOM 1982 N N . LEU A 1 259 ? -27.934 24.557 31.242 1.00 23.78 259 LEU A N 1
ATOM 1983 C CA . LEU A 1 259 ? -29.127 25.390 30.858 1.00 23.78 259 LEU A CA 1
ATOM 1984 C C . LEU A 1 259 ? -29.030 26.335 29.633 1.00 23.78 259 LEU A C 1
ATOM 1986 O O . LEU A 1 259 ? -28.356 27.356 29.696 1.00 23.78 259 LEU A O 1
ATOM 1990 N N . TYR A 1 260 ? -29.808 26.049 28.565 1.00 23.25 260 TYR A N 1
ATOM 1991 C CA . TYR A 1 260 ? -31.048 26.756 28.116 1.00 23.25 260 TYR A CA 1
ATOM 1992 C C . TYR A 1 260 ? -31.584 26.176 26.763 1.00 23.25 260 TYR A C 1
ATOM 1994 O O . TYR A 1 260 ? -30.896 25.341 26.178 1.00 23.25 260 TYR A O 1
ATOM 2002 N N . PRO A 1 261 ? -32.839 26.443 26.306 1.00 27.42 261 PRO A N 1
ATOM 2003 C CA . PRO A 1 261 ? -33.790 25.410 25.888 1.00 27.42 261 PRO A CA 1
ATOM 2004 C C . PRO A 1 261 ? -34.096 25.357 24.375 1.00 27.42 261 PRO A C 1
ATOM 2006 O O . PRO A 1 261 ? -33.757 26.242 23.594 1.00 27.42 261 PRO A O 1
ATOM 2009 N N . ALA A 1 262 ? -34.790 24.283 23.994 1.00 28.70 262 ALA A N 1
ATOM 2010 C CA . ALA A 1 262 ? -35.151 23.873 22.638 1.00 28.70 262 ALA A CA 1
ATOM 2011 C C . ALA A 1 262 ? -36.303 24.661 21.973 1.00 28.70 262 ALA A C 1
ATOM 2013 O O . ALA A 1 262 ? -37.147 25.262 22.640 1.00 28.70 262 ALA A O 1
ATOM 2014 N N . ARG A 1 263 ? -36.410 24.524 20.640 1.00 26.38 263 ARG A N 1
ATOM 2015 C CA . ARG A 1 263 ? -37.647 24.687 19.845 1.00 26.38 263 ARG A CA 1
ATOM 2016 C C . ARG A 1 263 ? -37.646 23.714 18.641 1.00 26.38 263 ARG A C 1
ATOM 2018 O O . ARG A 1 263 ? -36.584 23.198 18.311 1.00 26.38 263 ARG A O 1
ATOM 2025 N N . PRO A 1 264 ? -38.810 23.370 18.056 1.00 29.16 264 PRO A N 1
ATOM 2026 C CA . PRO A 1 264 ? -39.342 22.010 18.043 1.00 29.16 264 PRO A CA 1
ATOM 2027 C C . PRO A 1 264 ? -39.155 21.260 16.714 1.00 29.16 264 PRO A C 1
ATOM 2029 O O . PRO A 1 264 ? -39.075 21.848 15.639 1.00 29.16 264 PRO A O 1
ATOM 2032 N N . THR A 1 265 ? -39.147 19.935 16.827 1.00 29.52 265 THR A N 1
ATOM 2033 C CA . THR A 1 265 ? -39.166 18.926 15.760 1.00 29.52 265 THR A CA 1
ATOM 2034 C C . THR A 1 265 ? -40.488 18.884 14.984 1.00 29.52 265 THR A C 1
ATOM 2036 O O . THR A 1 265 ? -41.556 18.972 15.592 1.00 29.52 265 THR A O 1
ATOM 2039 N N . PRO A 1 266 ? -40.450 18.560 13.680 1.00 29.77 266 PRO A N 1
ATOM 2040 C CA . PRO A 1 266 ? -41.496 17.794 13.023 1.00 29.77 266 PRO A CA 1
ATOM 2041 C C . PRO A 1 266 ? -41.155 16.295 13.080 1.00 29.77 266 PRO A C 1
ATOM 2043 O O . PRO A 1 266 ? -40.125 15.851 12.583 1.00 29.77 266 PRO A O 1
ATOM 2046 N N . THR A 1 267 ? -42.029 15.559 13.763 1.00 26.64 267 THR A N 1
ATOM 2047 C CA . THR A 1 267 ? -42.473 14.172 13.525 1.00 26.64 267 THR A CA 1
ATOM 2048 C C . THR A 1 267 ? -41.573 13.222 12.722 1.00 26.64 267 THR A C 1
ATOM 2050 O O . THR A 1 267 ? -41.393 13.366 11.517 1.00 26.64 267 THR A O 1
ATOM 2053 N N . ALA A 1 268 ? -41.142 12.158 13.404 1.00 36.16 268 ALA A N 1
ATOM 2054 C CA . ALA A 1 268 ? -40.507 10.975 12.840 1.00 36.16 268 ALA A CA 1
ATOM 2055 C C . ALA A 1 268 ? -41.396 10.275 11.793 1.00 36.16 268 ALA A C 1
ATOM 2057 O O . ALA A 1 268 ? -42.448 9.731 12.135 1.00 36.16 268 ALA A O 1
ATOM 2058 N N . SER A 1 269 ? -40.926 10.214 10.544 1.00 28.39 269 SER A N 1
ATOM 2059 C CA . SER A 1 269 ? -41.249 9.131 9.615 1.00 28.39 269 SER A CA 1
ATOM 2060 C C . SER A 1 269 ? -40.089 8.130 9.591 1.00 28.39 269 SER A C 1
ATOM 2062 O O . SER A 1 269 ? -38.913 8.494 9.607 1.00 28.39 269 SER A O 1
ATOM 2064 N N . ARG A 1 270 ? -40.422 6.838 9.590 1.00 36.53 270 ARG A N 1
ATOM 2065 C CA . ARG A 1 270 ? -39.498 5.721 9.349 1.00 36.53 270 ARG A CA 1
ATOM 2066 C C . ARG A 1 270 ? -39.163 5.629 7.851 1.00 36.53 270 ARG A C 1
ATOM 2068 O O . ARG A 1 270 ? -39.517 4.646 7.218 1.00 36.53 270 ARG A O 1
ATOM 2075 N N . ASP A 1 271 ? -38.466 6.624 7.315 1.00 38.81 271 ASP A N 1
ATOM 2076 C CA . ASP A 1 271 ? -37.760 6.506 6.034 1.00 38.81 271 ASP A CA 1
ATOM 2077 C C . ASP A 1 271 ? -36.261 6.581 6.325 1.00 38.81 271 ASP A C 1
ATOM 2079 O O . ASP A 1 271 ? -35.652 7.651 6.337 1.00 38.81 271 ASP A O 1
ATOM 2083 N N . SER A 1 272 ? -35.649 5.442 6.659 1.00 50.25 272 SER A N 1
ATOM 2084 C CA . SER A 1 272 ? -34.196 5.379 6.821 1.00 50.25 272 SER A CA 1
ATOM 2085 C C . SER A 1 272 ? -33.543 5.499 5.442 1.00 50.25 272 SER A C 1
ATOM 2087 O O . SER A 1 272 ? -33.411 4.506 4.732 1.00 50.25 272 SER A O 1
ATOM 2089 N N . ASN A 1 273 ? -33.173 6.719 5.054 1.00 62.88 273 ASN A N 1
ATOM 2090 C CA . ASN A 1 273 ? -32.412 7.012 3.841 1.00 62.88 273 ASN A CA 1
ATOM 2091 C C . ASN A 1 273 ? -31.075 6.240 3.885 1.00 62.88 273 ASN A C 1
ATOM 2093 O O . ASN A 1 273 ? -30.211 6.563 4.703 1.00 62.88 273 ASN A O 1
ATOM 2097 N N . MET A 1 274 ? -30.922 5.186 3.070 1.00 76.50 274 MET A N 1
ATOM 2098 C CA . MET A 1 274 ? -29.765 4.276 3.105 1.00 76.50 274 MET A CA 1
ATOM 2099 C C . MET A 1 274 ? -28.570 4.859 2.331 1.00 76.50 274 MET A C 1
ATOM 2101 O O . MET A 1 274 ? -28.077 4.282 1.361 1.00 76.50 274 MET A O 1
ATOM 2105 N N . SER A 1 275 ? -28.121 6.055 2.709 1.00 91.69 275 SER A N 1
ATOM 2106 C CA . SER A 1 275 ? -27.059 6.759 1.988 1.00 91.69 275 SER A CA 1
ATOM 2107 C C . SER A 1 275 ? -25.699 6.071 2.143 1.00 91.69 275 SER A C 1
ATOM 2109 O O . SER A 1 275 ? -25.327 5.599 3.221 1.00 91.69 275 SER A O 1
ATOM 2111 N N . THR A 1 276 ? -24.926 6.038 1.059 1.00 94.94 276 THR A N 1
ATOM 2112 C CA . THR A 1 276 ? -23.617 5.378 0.995 1.00 94.94 276 THR A CA 1
ATOM 2113 C C . THR A 1 276 ? -22.518 6.381 0.665 1.00 94.94 276 THR A C 1
ATOM 2115 O O . THR A 1 276 ? -22.596 7.089 -0.337 1.00 94.94 276 THR A O 1
ATOM 2118 N N . VAL A 1 277 ? -21.462 6.407 1.479 1.00 97.62 277 VAL A N 1
ATOM 2119 C CA . VAL A 1 277 ? -20.254 7.210 1.248 1.00 97.62 277 VAL A CA 1
ATOM 2120 C C . VAL A 1 277 ? -19.102 6.290 0.849 1.00 97.62 277 VAL A C 1
ATOM 2122 O O . VAL A 1 277 ? -18.653 5.451 1.628 1.00 97.62 277 VAL A O 1
ATOM 2125 N N . ILE A 1 278 ? -18.603 6.468 -0.371 1.00 98.56 278 ILE A N 1
ATOM 2126 C CA . ILE A 1 278 ? -17.471 5.746 -0.950 1.00 98.56 278 ILE A CA 1
ATOM 2127 C C . ILE A 1 278 ? -16.234 6.640 -0.856 1.00 98.56 278 ILE A C 1
ATOM 2129 O O . ILE A 1 278 ? -16.183 7.718 -1.446 1.00 98.56 278 ILE A O 1
ATOM 2133 N N . ILE A 1 279 ? -15.229 6.193 -0.111 1.00 98.44 279 ILE A N 1
ATOM 2134 C CA . ILE A 1 279 ? -13.981 6.917 0.123 1.00 98.44 279 ILE A CA 1
ATOM 2135 C C . ILE A 1 279 ? -12.940 6.393 -0.860 1.00 98.44 279 ILE A C 1
ATOM 2137 O O . ILE A 1 279 ? -12.460 5.269 -0.718 1.00 98.44 279 ILE A O 1
ATOM 2141 N N . GLY A 1 280 ? -12.599 7.214 -1.848 1.00 97.88 280 GLY A N 1
ATOM 2142 C CA . GLY A 1 280 ? -11.759 6.871 -2.990 1.00 97.88 280 GLY A CA 1
ATOM 2143 C C . GLY A 1 280 ? -12.551 6.867 -4.295 1.00 97.88 280 GLY A C 1
ATOM 2144 O O . GLY A 1 280 ? -13.380 5.995 -4.534 1.00 97.88 280 GLY A O 1
ATOM 2145 N N . GLY A 1 281 ? -12.246 7.820 -5.169 1.00 97.06 281 GLY A N 1
ATOM 2146 C CA . GLY A 1 281 ? -12.806 8.005 -6.507 1.00 97.06 281 GLY A CA 1
ATOM 2147 C C . GLY A 1 281 ? -11.979 7.361 -7.620 1.00 97.06 281 GLY A C 1
ATOM 2148 O O . GLY A 1 281 ? -12.107 7.745 -8.779 1.00 97.06 281 GLY A O 1
ATOM 2149 N N . GLY A 1 282 ? -11.121 6.389 -7.297 1.00 97.50 282 GLY A N 1
ATOM 2150 C CA . GLY A 1 282 ? -10.448 5.546 -8.290 1.00 97.50 282 GLY A CA 1
ATOM 2151 C C . GLY A 1 282 ? -11.409 4.573 -8.988 1.00 97.50 282 GLY A C 1
ATOM 2152 O O . GLY A 1 282 ? -12.599 4.516 -8.680 1.00 97.50 282 GLY A O 1
ATOM 2153 N N . ILE A 1 283 ? -10.890 3.746 -9.902 1.00 98.00 283 ILE A N 1
ATOM 2154 C CA . ILE A 1 283 ? -11.720 2.824 -10.700 1.00 98.00 283 ILE A CA 1
ATOM 2155 C C . ILE A 1 283 ? -12.566 1.880 -9.836 1.00 98.00 283 ILE A C 1
ATOM 2157 O O . ILE A 1 283 ? -13.694 1.573 -10.210 1.00 98.00 283 ILE A O 1
ATOM 2161 N N . ILE A 1 284 ? -12.056 1.437 -8.680 1.00 98.50 284 ILE A N 1
ATOM 2162 C CA . ILE A 1 284 ? -12.798 0.564 -7.764 1.00 98.50 284 ILE A CA 1
ATOM 2163 C C . ILE A 1 284 ? -13.997 1.313 -7.182 1.00 98.50 284 ILE A C 1
ATOM 2165 O O . ILE A 1 284 ? -15.125 0.863 -7.357 1.00 98.50 284 ILE A O 1
ATOM 2169 N N . GLY A 1 285 ? -13.783 2.481 -6.568 1.00 98.38 285 GLY A N 1
ATOM 2170 C CA . GLY A 1 285 ? -14.867 3.266 -5.975 1.00 98.38 285 GLY A CA 1
ATOM 2171 C C . GLY A 1 285 ? -15.908 3.724 -6.997 1.00 98.38 285 GLY A C 1
ATOM 2172 O O . GLY A 1 285 ? -17.106 3.594 -6.755 1.00 98.38 285 GLY A O 1
ATOM 2173 N N . VAL A 1 286 ? -15.472 4.154 -8.184 1.00 98.44 286 VAL A N 1
ATOM 2174 C CA . VAL A 1 286 ? -16.382 4.511 -9.284 1.00 98.44 286 VAL A CA 1
ATOM 2175 C C . VAL A 1 286 ? -17.150 3.291 -9.801 1.00 98.44 286 VAL A C 1
ATOM 2177 O O . VAL A 1 286 ? -18.335 3.413 -10.102 1.00 98.44 286 VAL A O 1
ATOM 2180 N N . SER A 1 287 ? -16.530 2.107 -9.858 1.00 98.69 287 SER A N 1
ATOM 2181 C CA . SER A 1 287 ? -17.237 0.873 -10.234 1.00 98.69 287 SER A CA 1
ATOM 2182 C C . SER A 1 287 ? -18.314 0.506 -9.216 1.00 98.69 287 SER A C 1
ATOM 2184 O O . SER A 1 287 ? -19.421 0.149 -9.610 1.00 98.69 287 SER A O 1
ATOM 2186 N N . ILE A 1 288 ? -18.026 0.643 -7.919 1.00 98.62 288 ILE A N 1
ATOM 2187 C CA . ILE A 1 288 ? -19.011 0.424 -6.849 1.00 98.62 288 ILE A CA 1
ATOM 2188 C C . ILE A 1 288 ? -20.181 1.397 -7.011 1.00 98.62 288 ILE A C 1
ATOM 2190 O O . ILE A 1 288 ? -21.330 0.967 -7.049 1.00 98.62 288 ILE A O 1
ATOM 2194 N N . ALA A 1 289 ? -19.898 2.691 -7.190 1.00 98.44 289 ALA A N 1
ATOM 2195 C CA . ALA A 1 289 ? -20.927 3.708 -7.399 1.00 98.44 289 ALA A CA 1
ATOM 2196 C C . ALA A 1 289 ? -21.776 3.440 -8.655 1.00 98.44 289 ALA A C 1
ATOM 2198 O O . ALA A 1 289 ? -22.991 3.633 -8.637 1.00 98.44 289 ALA A O 1
ATOM 2199 N N . TYR A 1 290 ? -21.159 2.963 -9.738 1.00 98.31 290 TYR A N 1
ATOM 2200 C CA . TYR A 1 290 ? -21.845 2.673 -10.997 1.00 98.31 290 TYR A CA 1
ATOM 2201 C C . TYR A 1 290 ? -22.895 1.571 -10.835 1.00 98.31 290 TYR A C 1
ATOM 2203 O O . TYR A 1 290 ? -24.030 1.745 -11.277 1.00 98.31 290 TYR A O 1
ATOM 2211 N N . PHE A 1 291 ? -22.538 0.460 -10.186 1.00 98.12 291 PHE A N 1
ATOM 2212 C CA . PHE A 1 291 ? -23.479 -0.638 -9.952 1.00 98.12 291 PHE A CA 1
ATOM 2213 C C . PHE A 1 291 ? -24.476 -0.320 -8.835 1.00 98.12 291 PHE A C 1
ATOM 2215 O O . PHE A 1 291 ? -25.636 -0.704 -8.935 1.00 98.12 291 PHE A O 1
ATOM 2222 N N . LEU A 1 292 ? -24.070 0.424 -7.804 1.00 96.44 292 LEU A N 1
ATOM 2223 C CA . LEU A 1 292 ? -24.970 0.824 -6.720 1.00 96.44 292 LEU A CA 1
ATOM 2224 C C . LEU A 1 292 ? -26.032 1.833 -7.188 1.00 96.44 292 LEU A C 1
ATOM 2226 O O . LEU A 1 292 ? -27.152 1.822 -6.685 1.00 96.44 292 LEU A O 1
ATOM 2230 N N . SER A 1 293 ? -25.699 2.680 -8.167 1.00 97.12 293 SER A N 1
ATOM 2231 C CA . SER A 1 293 ? -26.626 3.632 -8.800 1.00 97.12 293 SER A CA 1
ATOM 2232 C C . SER A 1 293 ? -27.495 3.014 -9.901 1.00 97.12 293 SER A C 1
ATOM 2234 O O . SER A 1 293 ? -28.295 3.718 -10.518 1.00 97.12 293 SER A O 1
ATOM 2236 N N . ASP A 1 294 ? -27.354 1.715 -10.180 1.00 94.81 294 ASP A N 1
ATOM 2237 C CA . ASP A 1 294 ? -28.200 1.036 -11.155 1.00 94.81 294 ASP A CA 1
ATOM 2238 C C . ASP A 1 294 ? -29.683 1.109 -10.731 1.00 94.81 294 ASP A C 1
ATOM 2240 O O . ASP A 1 294 ? -29.997 0.831 -9.569 1.00 94.81 294 ASP A O 1
ATOM 2244 N N . PRO A 1 295 ? -30.623 1.445 -11.636 1.00 92.38 295 PRO A N 1
ATOM 2245 C CA . PRO A 1 295 ? -32.038 1.569 -11.292 1.00 92.38 295 PRO A CA 1
ATOM 2246 C C . PRO A 1 295 ? -32.652 0.321 -10.642 1.00 92.38 295 PRO A C 1
ATOM 2248 O O . PRO A 1 295 ? -33.555 0.443 -9.815 1.00 92.38 295 PRO A O 1
ATOM 2251 N N . ALA A 1 296 ? -32.201 -0.885 -11.000 1.00 89.31 296 ALA A N 1
ATOM 2252 C CA . ALA A 1 296 ? -32.686 -2.122 -10.392 1.00 89.31 296 ALA A CA 1
ATOM 2253 C C . ALA A 1 296 ? -32.203 -2.279 -8.942 1.00 89.31 296 ALA A C 1
ATOM 2255 O O . ALA A 1 296 ? -32.938 -2.809 -8.107 1.00 89.31 296 ALA A O 1
ATOM 2256 N N . VAL A 1 297 ? -31.001 -1.780 -8.641 1.00 89.88 297 VAL A N 1
ATOM 2257 C CA . VAL A 1 297 ? -30.420 -1.762 -7.294 1.00 89.88 297 VAL A CA 1
ATOM 2258 C C . VAL A 1 297 ? -31.056 -0.654 -6.456 1.00 89.88 297 VAL A C 1
ATOM 2260 O O . VAL A 1 297 ? -31.551 -0.924 -5.364 1.00 89.88 297 VAL A O 1
ATOM 2263 N N . GLN A 1 298 ? -31.167 0.559 -7.001 1.00 89.50 298 GLN A N 1
ATOM 2264 C CA . GLN A 1 298 ? -31.775 1.719 -6.337 1.00 89.50 298 GLN A CA 1
ATOM 2265 C C . GLN A 1 298 ? -33.245 1.508 -5.956 1.00 89.50 298 GLN A C 1
ATOM 2267 O O . GLN A 1 298 ? -33.694 2.014 -4.933 1.00 89.50 298 GLN A O 1
ATOM 2272 N N . LYS A 1 299 ? -33.998 0.698 -6.714 1.00 87.00 299 LYS A N 1
ATOM 2273 C CA . LYS A 1 299 ? -35.359 0.282 -6.323 1.00 87.00 299 LYS A CA 1
ATOM 2274 C C . LYS A 1 299 ? -35.399 -0.492 -5.003 1.00 87.00 299 LYS A C 1
ATOM 2276 O O . LYS A 1 299 ? -36.399 -0.420 -4.297 1.00 87.00 299 LYS A O 1
ATOM 2281 N N . LYS A 1 300 ? -34.356 -1.269 -4.701 1.00 80.19 300 LYS A N 1
ATOM 2282 C CA . LYS A 1 300 ? -34.252 -2.083 -3.480 1.00 80.19 300 LYS A CA 1
ATOM 2283 C C . LYS A 1 300 ? -33.499 -1.366 -2.363 1.00 80.19 300 LYS A C 1
ATOM 2285 O O . LYS A 1 300 ? -33.770 -1.622 -1.196 1.00 80.19 300 LYS A O 1
ATOM 2290 N N . HIS A 1 301 ? -32.573 -0.483 -2.723 1.00 80.62 301 HIS A N 1
ATOM 2291 C CA . HIS A 1 301 ? -31.736 0.260 -1.794 1.00 80.62 301 HIS A CA 1
ATOM 2292 C C . HIS A 1 301 ? -31.758 1.768 -2.115 1.00 80.62 301 HIS A C 1
ATOM 2294 O O . HIS A 1 301 ? -30.767 2.309 -2.616 1.00 80.62 301 HIS A O 1
ATOM 2300 N N . PRO A 1 302 ? -32.891 2.456 -1.864 1.00 82.88 302 PRO A N 1
ATOM 2301 C CA . PRO A 1 302 ? -33.004 3.888 -2.111 1.00 82.88 302 PRO A CA 1
ATOM 2302 C C . PRO A 1 302 ? -32.103 4.666 -1.144 1.00 82.88 302 PRO A C 1
ATOM 2304 O O . PRO A 1 302 ? -32.214 4.531 0.077 1.00 82.88 302 PRO A O 1
ATOM 2307 N N . GLY A 1 303 ? -31.199 5.477 -1.691 1.00 87.50 303 GLY A N 1
ATOM 2308 C CA . GLY A 1 303 ? -30.308 6.311 -0.891 1.00 87.50 303 GLY A CA 1
ATOM 2309 C C . GLY A 1 303 ? -29.340 7.130 -1.733 1.00 87.50 303 GLY A C 1
ATOM 2310 O O . GLY A 1 303 ? -29.029 6.779 -2.870 1.00 87.50 303 GLY A O 1
ATOM 2311 N N . GLU A 1 304 ? -28.845 8.227 -1.165 1.00 94.50 304 GLU A N 1
ATOM 2312 C CA . GLU A 1 304 ? -27.837 9.052 -1.832 1.00 94.50 304 GLU A CA 1
ATOM 2313 C C . GLU A 1 304 ? -26.492 8.318 -1.887 1.00 94.50 304 GLU A C 1
ATOM 2315 O O . GLU A 1 304 ? -26.088 7.647 -0.935 1.00 94.50 304 GLU A O 1
ATOM 2320 N N . ILE A 1 305 ? -25.774 8.457 -3.000 1.00 97.44 305 ILE A N 1
ATOM 2321 C CA . ILE A 1 305 ? -24.438 7.882 -3.170 1.00 97.44 305 ILE A CA 1
ATOM 2322 C C . ILE A 1 305 ? -23.450 9.031 -3.304 1.00 97.44 305 ILE A C 1
ATOM 2324 O O . ILE A 1 305 ? -23.590 9.883 -4.183 1.00 97.44 305 ILE A O 1
ATOM 2328 N N . HIS A 1 306 ? -22.427 9.020 -2.457 1.00 98.31 306 HIS A N 1
ATOM 2329 C CA . HIS A 1 306 ? -21.383 10.032 -2.423 1.00 98.31 306 HIS A CA 1
ATOM 2330 C C . HIS A 1 306 ? -20.024 9.390 -2.686 1.00 98.31 306 HIS A C 1
ATOM 2332 O O . HIS A 1 306 ? -19.661 8.423 -2.022 1.00 98.31 306 HIS A O 1
ATOM 2338 N N . ILE A 1 307 ? -19.244 9.947 -3.607 1.00 98.69 307 ILE A N 1
ATOM 2339 C CA . ILE A 1 307 ? -17.819 9.642 -3.773 1.00 98.69 307 ILE A CA 1
ATOM 2340 C C . ILE A 1 307 ? -17.023 10.776 -3.130 1.00 98.69 307 ILE A C 1
ATOM 2342 O O . ILE A 1 307 ? -17.250 11.943 -3.438 1.00 98.69 307 ILE A O 1
ATOM 2346 N N . VAL A 1 308 ? -16.082 10.441 -2.253 1.00 98.56 308 VAL A N 1
ATOM 2347 C CA . VAL A 1 308 ? -15.198 11.392 -1.567 1.00 98.56 308 VAL A CA 1
ATOM 2348 C C . VAL A 1 308 ? -13.756 11.039 -1.909 1.00 98.56 308 VAL A C 1
ATOM 2350 O O . VAL A 1 308 ? -13.318 9.927 -1.618 1.00 98.56 308 VAL A O 1
ATOM 2353 N N . ASP A 1 309 ? -13.017 11.962 -2.523 1.00 98.06 309 ASP A N 1
ATOM 2354 C CA . ASP A 1 309 ? -11.611 11.757 -2.890 1.00 98.06 309 ASP A CA 1
ATOM 2355 C C . ASP A 1 309 ? -10.771 12.993 -2.568 1.00 98.06 309 ASP A C 1
ATOM 2357 O O . ASP A 1 309 ? -11.159 14.124 -2.869 1.00 98.06 309 ASP A O 1
ATOM 2361 N N . SER A 1 310 ? -9.606 12.770 -1.960 1.00 95.94 310 SER A N 1
ATOM 2362 C CA . SER A 1 310 ? -8.692 13.834 -1.550 1.00 95.94 310 SER A CA 1
ATOM 2363 C C . SER A 1 310 ? -7.955 14.482 -2.725 1.00 95.94 310 SER A C 1
ATOM 2365 O O . SER A 1 310 ? -7.407 15.574 -2.599 1.00 95.94 310 SER A O 1
ATOM 2367 N N . SER A 1 311 ? -7.928 13.837 -3.883 1.00 94.12 311 SER A N 1
ATOM 2368 C CA . SER A 1 311 ? -7.193 14.311 -5.049 1.00 94.12 311 SER A CA 1
ATOM 2369 C C . SER A 1 311 ? -7.905 15.499 -5.697 1.00 94.12 311 SER A C 1
ATOM 2371 O O . SER A 1 311 ? -9.115 15.465 -5.924 1.00 94.12 311 SER A O 1
ATOM 2373 N N . GLY A 1 312 ? -7.153 16.546 -6.053 1.00 90.06 312 GLY A N 1
ATOM 2374 C CA . GLY A 1 312 ? -7.694 17.682 -6.816 1.00 90.06 312 GLY A CA 1
ATOM 2375 C C . GLY A 1 312 ? -8.211 17.268 -8.195 1.00 90.06 312 GLY A C 1
ATOM 2376 O O . GLY A 1 312 ? -9.234 17.766 -8.657 1.00 90.06 312 GLY A O 1
ATOM 2377 N N . GLU A 1 313 ? -7.550 16.290 -8.808 1.00 93.81 313 GLU A N 1
ATOM 2378 C CA . GLU A 1 313 ? -7.941 15.674 -10.069 1.00 93.81 313 GLU A CA 1
ATOM 2379 C C . GLU A 1 313 ? -8.095 14.160 -9.871 1.00 93.81 313 GLU A C 1
ATOM 2381 O O . GLU A 1 313 ? -7.223 13.491 -9.308 1.00 93.81 313 GLU A O 1
ATOM 2386 N N . LEU A 1 314 ? -9.228 13.613 -10.317 1.00 95.00 314 LEU A N 1
ATOM 2387 C CA . LEU A 1 314 ? -9.478 12.177 -10.250 1.00 95.00 314 LEU A CA 1
ATOM 2388 C C . LEU A 1 314 ? -8.664 11.427 -11.306 1.00 95.00 314 LEU A C 1
ATOM 2390 O O . LEU A 1 314 ? -8.454 11.893 -12.422 1.00 95.00 314 LEU A O 1
ATOM 2394 N N . PHE A 1 315 ? -8.292 10.194 -10.961 1.00 95.38 315 PHE A N 1
ATOM 2395 C CA . PHE A 1 315 ? -7.552 9.263 -11.819 1.00 95.38 315 PHE A CA 1
ATOM 2396 C C . PHE A 1 315 ? -6.094 9.648 -12.123 1.00 95.38 315 PHE A C 1
ATOM 2398 O O . PHE A 1 315 ? -5.446 8.914 -12.867 1.00 95.38 315 PHE A O 1
ATOM 2405 N N . SER A 1 316 ? -5.529 10.674 -11.480 1.00 91.88 316 SER A N 1
ATOM 2406 C CA . SER A 1 316 ? -4.130 11.122 -11.653 1.00 91.88 316 SER A CA 1
ATOM 2407 C C . SER A 1 316 ? -3.076 10.197 -11.012 1.00 91.88 316 SER A C 1
ATOM 2409 O O . SER A 1 316 ? -2.007 10.637 -10.602 1.00 91.88 316 SER A O 1
ATOM 2411 N N . CYS A 1 317 ? -3.372 8.898 -10.897 1.00 92.38 317 CYS A N 1
ATOM 2412 C CA . CYS A 1 317 ? -2.482 7.874 -10.347 1.00 92.38 317 CYS A CA 1
ATOM 2413 C C . CYS A 1 317 ? -2.843 6.484 -10.918 1.00 92.38 317 CYS A C 1
ATOM 2415 O O . CYS A 1 317 ? -3.157 6.362 -12.101 1.00 92.38 317 CYS A O 1
ATOM 2417 N N . ALA A 1 318 ? -2.823 5.414 -10.112 1.00 93.75 318 ALA A N 1
ATOM 2418 C CA . ALA A 1 318 ? -2.897 4.028 -10.595 1.00 93.75 318 ALA A CA 1
ATOM 2419 C C . ALA A 1 318 ? -4.089 3.723 -11.519 1.00 93.75 318 ALA A C 1
ATOM 2421 O O . ALA A 1 318 ? -3.934 2.965 -12.469 1.00 93.75 318 ALA A O 1
ATOM 2422 N N . SER A 1 319 ? -5.265 4.314 -11.280 1.00 95.56 319 SER A N 1
ATOM 2423 C CA . SER A 1 319 ? -6.454 4.050 -12.107 1.00 95.56 319 SER A CA 1
ATOM 2424 C C . SER A 1 319 ? -6.331 4.611 -13.528 1.00 95.56 319 SER A C 1
ATOM 2426 O O . SER A 1 319 ? -6.628 3.895 -14.479 1.00 95.56 319 SER A O 1
ATOM 2428 N N . GLY A 1 320 ? -5.870 5.857 -13.690 1.00 93.06 320 GLY A N 1
ATOM 2429 C CA . GLY A 1 320 ? -5.717 6.486 -15.007 1.00 93.06 320 GLY A CA 1
ATOM 2430 C C . GLY A 1 320 ? -4.410 6.123 -15.712 1.00 93.06 320 GLY A C 1
ATOM 2431 O O . GLY A 1 320 ? -4.336 6.185 -16.936 1.00 93.06 320 GLY A O 1
ATOM 2432 N N . TYR A 1 321 ? -3.384 5.708 -14.964 1.00 93.88 321 TYR A N 1
ATOM 2433 C CA . TYR A 1 321 ? -2.058 5.391 -15.508 1.00 93.88 321 TYR A CA 1
ATOM 2434 C C . TYR A 1 321 ? -1.789 3.891 -15.671 1.00 93.88 321 TYR A C 1
ATOM 2436 O O . TYR A 1 321 ? -0.696 3.514 -16.092 1.00 93.88 321 TYR A O 1
ATOM 2444 N N . ALA A 1 322 ? -2.757 3.024 -15.364 1.00 92.00 322 ALA A N 1
ATOM 2445 C CA . ALA A 1 322 ? -2.625 1.584 -15.563 1.00 92.00 322 ALA A CA 1
ATOM 2446 C C . ALA A 1 322 ? -2.452 1.209 -17.041 1.00 92.00 322 ALA A C 1
ATOM 2448 O O . ALA A 1 322 ? -2.855 1.952 -17.934 1.00 92.00 322 ALA A O 1
ATOM 2449 N N . ALA A 1 323 ? -1.922 0.004 -17.277 1.00 87.31 323 ALA A N 1
ATOM 2450 C CA . ALA A 1 323 ? -1.768 -0.617 -18.593 1.00 87.31 323 ALA A CA 1
ATOM 2451 C C . ALA A 1 323 ? -3.094 -0.834 -19.333 1.00 87.31 323 ALA A C 1
ATOM 2453 O O . ALA A 1 323 ? -3.141 -0.692 -20.551 1.00 87.31 323 ALA A O 1
ATOM 2454 N N . GLY A 1 324 ? -4.151 -1.175 -18.593 1.00 88.19 324 GLY A N 1
ATOM 2455 C CA . GLY A 1 324 ? -5.420 -1.563 -19.187 1.00 88.19 324 GLY A CA 1
ATOM 2456 C C . GLY A 1 324 ? -5.455 -3.000 -19.692 1.00 88.19 324 GLY A C 1
ATOM 2457 O O . GLY A 1 324 ? -6.278 -3.294 -20.546 1.00 88.19 324 GLY A O 1
ATOM 2458 N N . PHE A 1 325 ? -4.712 -3.921 -19.076 1.00 89.94 325 PHE A N 1
ATOM 2459 C CA . PHE A 1 325 ? -4.832 -5.371 -19.291 1.00 89.94 325 PHE A CA 1
ATOM 2460 C C . PHE A 1 325 ? -6.031 -6.012 -18.561 1.00 89.94 325 PHE A C 1
ATOM 2462 O O . PHE A 1 325 ? -6.295 -5.670 -17.399 1.00 89.94 325 PHE A O 1
ATOM 2469 N N . ILE A 1 326 ? -6.771 -6.903 -19.230 1.00 90.06 326 ILE A N 1
ATOM 2470 C CA . ILE A 1 326 ? -7.804 -7.773 -18.641 1.00 90.06 326 ILE A CA 1
ATOM 2471 C C . ILE A 1 326 ? -7.448 -9.230 -18.915 1.00 90.06 326 ILE A C 1
ATOM 2473 O O . ILE A 1 326 ? -7.215 -9.611 -20.065 1.00 90.06 326 ILE A O 1
ATOM 2477 N N . ALA A 1 327 ? -7.526 -10.050 -17.874 1.00 88.00 327 ALA A N 1
ATOM 2478 C CA . ALA A 1 327 ? -7.527 -11.501 -17.992 1.00 88.00 327 ALA A CA 1
ATOM 2479 C C . ALA A 1 327 ? -8.821 -12.094 -17.423 1.00 88.00 327 ALA A C 1
ATOM 2481 O O . ALA A 1 327 ? -9.415 -11.527 -16.501 1.00 88.00 327 ALA A O 1
ATOM 2482 N N . ARG A 1 328 ? -9.245 -13.239 -17.966 1.00 87.25 328 ARG A N 1
ATOM 2483 C CA . ARG A 1 328 ? -10.392 -14.000 -17.452 1.00 87.25 328 ARG A CA 1
ATOM 2484 C C . ARG A 1 328 ? -9.992 -14.929 -16.305 1.00 87.25 328 ARG A C 1
ATOM 2486 O O . ARG A 1 328 ? -10.691 -14.985 -15.302 1.00 87.25 328 ARG A O 1
ATOM 2493 N N . ASP A 1 329 ? -8.869 -15.626 -16.449 1.00 82.81 329 ASP A N 1
ATOM 2494 C CA . ASP A 1 329 ? -8.522 -16.829 -15.679 1.00 82.81 329 ASP A CA 1
ATOM 2495 C C . ASP A 1 329 ? -7.069 -16.850 -15.154 1.00 82.81 329 ASP A C 1
ATOM 2497 O O . ASP A 1 329 ? -6.612 -17.851 -14.601 1.00 82.81 329 ASP A O 1
ATOM 2501 N N . TRP A 1 330 ? -6.338 -15.733 -15.252 1.00 84.06 330 TRP A N 1
ATOM 2502 C CA . TRP A 1 330 ? -4.944 -15.602 -14.779 1.00 84.06 330 TRP A CA 1
ATOM 2503 C C . TRP A 1 330 ? -4.836 -15.347 -13.268 1.00 84.06 330 TRP A C 1
ATOM 2505 O O . TRP A 1 330 ? -3.869 -14.758 -12.783 1.00 84.06 330 TRP A O 1
ATOM 2515 N N . TYR A 1 331 ? -5.856 -15.749 -12.519 1.00 85.00 331 TYR A N 1
ATOM 2516 C CA . TYR A 1 331 ? -5.974 -15.458 -11.101 1.00 85.00 331 TYR A CA 1
ATOM 2517 C C . TYR A 1 331 ? -5.737 -16.704 -10.246 1.00 85.00 331 TYR A C 1
ATOM 2519 O O . TYR A 1 331 ? -5.915 -17.851 -10.686 1.00 85.00 331 TYR A O 1
ATOM 2527 N N . ALA A 1 332 ? -5.356 -16.457 -8.991 1.00 82.25 332 ALA A N 1
ATOM 2528 C CA . ALA A 1 332 ? -5.392 -17.467 -7.944 1.00 82.25 332 ALA A CA 1
ATOM 2529 C C . ALA A 1 332 ? -6.821 -18.039 -7.804 1.00 82.25 332 ALA A C 1
ATOM 2531 O O . ALA A 1 332 ? -7.781 -17.332 -8.127 1.00 82.25 332 ALA A O 1
ATOM 2532 N N . PRO A 1 333 ? -6.986 -19.290 -7.335 1.00 84.50 333 PRO A N 1
ATOM 2533 C CA . PRO A 1 333 ? -8.302 -19.919 -7.188 1.00 84.50 333 PRO A CA 1
ATOM 2534 C C . PRO A 1 333 ? -9.325 -19.062 -6.424 1.00 84.50 333 PRO A C 1
ATOM 2536 O O . PRO A 1 333 ? -10.493 -19.015 -6.792 1.00 84.50 333 PRO A O 1
ATOM 2539 N N . GLU A 1 334 ? -8.882 -18.318 -5.408 1.00 88.50 334 GLU A N 1
ATOM 2540 C CA . GLU A 1 334 ? -9.706 -17.411 -4.597 1.00 88.50 334 GLU A CA 1
ATOM 2541 C C . GLU A 1 334 ? -10.302 -16.239 -5.394 1.00 88.50 334 GLU A C 1
ATOM 2543 O O . GLU A 1 334 ? -11.268 -15.621 -4.957 1.00 88.50 334 GLU A O 1
ATOM 2548 N N . LEU A 1 335 ? -9.725 -15.915 -6.551 1.00 90.50 335 LEU A N 1
ATOM 2549 C CA . LEU A 1 335 ? -10.118 -14.798 -7.409 1.00 90.50 335 LEU A CA 1
ATOM 2550 C C . LEU A 1 335 ? -10.723 -15.252 -8.740 1.00 90.50 335 LEU A C 1
ATOM 2552 O O . LEU A 1 335 ? -11.118 -14.405 -9.537 1.00 90.50 335 LEU A O 1
ATOM 2556 N N . GLU A 1 336 ? -10.810 -16.556 -9.000 1.00 89.19 336 GLU A N 1
ATOM 2557 C CA . GLU A 1 336 ? -11.240 -17.100 -10.291 1.00 89.19 336 GLU A CA 1
ATOM 2558 C C . GLU A 1 336 ? -12.664 -16.660 -10.662 1.00 89.19 336 GLU A C 1
ATOM 2560 O O . GLU A 1 336 ? -12.880 -16.116 -11.746 1.00 89.19 336 GLU A O 1
ATOM 2565 N N . GLN A 1 337 ? -13.622 -16.806 -9.737 1.00 94.25 337 GLN A N 1
ATOM 2566 C CA . GLN A 1 337 ? -15.011 -16.393 -9.970 1.00 94.25 337 GLN A CA 1
ATOM 2567 C C . GLN A 1 337 ? -15.130 -14.878 -10.175 1.00 94.25 337 GLN A C 1
ATOM 2569 O O . GLN A 1 337 ? -15.795 -14.422 -11.106 1.00 94.25 337 GLN A O 1
ATOM 2574 N N . LEU A 1 338 ? -14.451 -14.092 -9.332 1.00 96.44 338 LEU A N 1
ATOM 2575 C CA . LEU A 1 338 ? -14.460 -12.631 -9.419 1.00 96.44 338 LEU A CA 1
ATOM 2576 C C . LEU A 1 338 ? -13.823 -12.141 -10.729 1.00 96.44 338 LEU A C 1
ATOM 2578 O O . LEU A 1 338 ? -14.323 -11.207 -11.359 1.00 96.44 338 LEU A O 1
ATOM 2582 N N . GLY A 1 339 ? -12.736 -12.788 -11.146 1.00 94.56 339 GLY A N 1
ATOM 2583 C CA . GLY A 1 339 ? -12.030 -12.540 -12.395 1.00 94.56 339 GLY A CA 1
ATOM 2584 C C . GLY A 1 339 ? -12.892 -12.804 -13.623 1.00 94.56 339 GLY A C 1
ATOM 2585 O O . GLY A 1 339 ? -13.025 -11.920 -14.472 1.00 94.56 339 GLY A O 1
ATOM 2586 N N . ALA A 1 340 ? -13.534 -13.974 -13.680 1.00 94.50 340 ALA A N 1
ATOM 2587 C CA . ALA A 1 340 ? -14.441 -14.340 -14.763 1.00 94.50 340 ALA A CA 1
ATOM 2588 C C . ALA A 1 340 ? -15.638 -13.380 -14.852 1.00 94.50 340 ALA A C 1
ATOM 2590 O O . ALA A 1 340 ? -15.913 -12.837 -15.924 1.00 94.50 340 ALA A O 1
ATOM 2591 N N . LEU A 1 341 ? -16.280 -13.086 -13.714 1.00 97.81 341 LEU A N 1
ATOM 2592 C CA . LEU A 1 341 ? -17.377 -12.120 -13.634 1.00 97.81 341 LEU A CA 1
ATOM 2593 C C . LEU A 1 341 ? -16.952 -10.741 -14.153 1.00 97.81 341 LEU A C 1
ATOM 2595 O O . LEU A 1 341 ? -17.665 -10.122 -14.944 1.00 97.81 341 LEU A O 1
ATOM 2599 N N . SER A 1 342 ? -15.793 -10.247 -13.712 1.00 97.75 342 SER A N 1
ATOM 2600 C CA . SER A 1 342 ? -15.291 -8.934 -14.120 1.00 97.75 342 SER A CA 1
ATOM 2601 C C . SER A 1 342 ? -14.972 -8.886 -15.616 1.00 97.75 342 SER A C 1
ATOM 2603 O O . SER A 1 342 ? -15.319 -7.909 -16.279 1.00 97.75 342 SER A O 1
ATOM 2605 N N . PHE A 1 343 ? -14.370 -9.944 -16.169 1.00 95.88 343 PHE A N 1
ATOM 2606 C CA . PHE A 1 343 ? -14.112 -10.067 -17.605 1.00 95.88 343 PHE A CA 1
ATOM 2607 C C . PHE A 1 343 ? -15.411 -9.994 -18.421 1.00 95.88 343 PHE A C 1
ATOM 2609 O O . PHE A 1 343 ? -15.503 -9.194 -19.354 1.00 95.88 343 PHE A O 1
ATOM 2616 N N . ASP A 1 344 ? -16.431 -10.762 -18.025 1.00 96.50 344 ASP A N 1
ATOM 2617 C CA . ASP A 1 344 ? -17.740 -10.775 -18.693 1.00 96.50 344 ASP A CA 1
ATOM 2618 C C . ASP A 1 344 ? -18.434 -9.412 -18.622 1.00 96.50 344 ASP A C 1
ATOM 2620 O O . ASP A 1 344 ? -19.059 -8.969 -19.587 1.00 96.50 344 ASP A O 1
ATOM 2624 N N . LEU A 1 345 ? -18.304 -8.709 -17.493 1.00 97.38 345 LEU A N 1
ATOM 2625 C CA . LEU A 1 345 ? -18.829 -7.352 -17.343 1.00 97.38 345 LEU A CA 1
ATOM 2626 C C . LEU A 1 345 ? -18.105 -6.349 -18.249 1.00 97.38 345 LEU A C 1
ATOM 2628 O O . LEU A 1 345 ? -18.771 -5.504 -18.844 1.00 97.38 345 LEU A O 1
ATOM 2632 N N . HIS A 1 346 ? -16.777 -6.445 -18.390 1.00 96.38 346 HIS A N 1
ATOM 2633 C CA . HIS A 1 346 ? -16.016 -5.573 -19.299 1.00 96.38 346 HIS A CA 1
ATOM 2634 C C . HIS A 1 346 ? -16.470 -5.773 -20.745 1.00 96.38 346 HIS A C 1
ATOM 2636 O O . HIS A 1 346 ? -16.721 -4.792 -21.443 1.00 96.38 346 HIS A O 1
ATOM 2642 N N . GLN A 1 347 ? -16.624 -7.029 -21.175 1.00 93.94 347 GLN A N 1
ATOM 2643 C CA . GLN A 1 347 ? -17.099 -7.360 -22.518 1.00 93.94 347 GLN A CA 1
ATOM 2644 C C . GLN A 1 347 ? -18.529 -6.860 -22.755 1.00 93.94 347 GLN A C 1
ATOM 2646 O O . GLN A 1 347 ? -18.802 -6.220 -23.771 1.00 93.94 347 GLN A O 1
ATOM 2651 N N . ARG A 1 348 ? -19.437 -7.108 -21.803 1.00 95.50 348 ARG A N 1
ATOM 2652 C CA . ARG A 1 348 ? -20.842 -6.701 -21.906 1.00 95.50 348 ARG A CA 1
ATOM 2653 C C . ARG A 1 348 ? -20.997 -5.184 -21.982 1.00 95.50 348 ARG A C 1
ATOM 2655 O O . ARG A 1 348 ? -21.629 -4.697 -22.911 1.00 95.50 348 ARG A O 1
ATOM 2662 N N . LEU A 1 349 ? -20.380 -4.436 -21.062 1.00 94.56 349 LEU A N 1
ATOM 2663 C CA . LEU A 1 349 ? -20.473 -2.972 -21.066 1.00 94.56 349 LEU A CA 1
ATOM 2664 C C . LEU A 1 349 ? -19.865 -2.369 -22.334 1.00 94.56 349 LEU A C 1
ATOM 2666 O O . LEU A 1 349 ? -20.384 -1.380 -22.849 1.00 94.56 349 LEU A O 1
ATOM 2670 N N . ALA A 1 350 ? -18.785 -2.959 -22.856 1.00 92.94 350 ALA A N 1
ATOM 2671 C CA . ALA A 1 350 ? -18.209 -2.519 -24.119 1.00 92.94 350 ALA A CA 1
ATOM 2672 C C . ALA A 1 350 ? -19.171 -2.721 -25.293 1.00 92.94 350 ALA A C 1
ATOM 2674 O O . ALA A 1 350 ? -19.304 -1.818 -26.115 1.00 92.94 350 ALA A O 1
ATOM 2675 N N . ALA A 1 351 ? -19.883 -3.846 -25.351 1.00 93.50 351 ALA A N 1
ATOM 2676 C CA . ALA A 1 351 ? -20.905 -4.065 -26.370 1.00 93.50 351 ALA A CA 1
ATOM 2677 C C . ALA A 1 351 ? -22.099 -3.102 -26.215 1.00 93.50 351 ALA A C 1
ATOM 2679 O O . ALA A 1 351 ? -22.559 -2.526 -27.197 1.00 93.50 351 ALA A O 1
ATOM 2680 N N . GLU A 1 352 ? -22.575 -2.882 -24.987 1.00 94.44 352 GLU A N 1
ATOM 2681 C CA . GLU A 1 352 ? -23.755 -2.051 -24.699 1.00 94.44 352 GLU A CA 1
ATOM 2682 C C . GLU A 1 352 ? -23.535 -0.552 -24.948 1.00 94.44 352 GLU A C 1
ATOM 2684 O O . GLU A 1 352 ? -24.480 0.178 -25.252 1.00 94.44 352 GLU A O 1
ATOM 2689 N N . HIS A 1 353 ? -22.301 -0.068 -24.802 1.00 92.00 353 HIS A N 1
ATOM 2690 C CA . HIS A 1 353 ? -22.006 1.366 -24.818 1.00 92.00 353 HIS A CA 1
ATOM 2691 C C . HIS A 1 353 ? -20.981 1.789 -25.869 1.00 92.00 353 HIS A C 1
ATOM 2693 O O . HIS A 1 353 ? -20.472 2.907 -25.783 1.00 92.00 353 HIS A O 1
ATOM 2699 N N . ASP A 1 354 ? -20.702 0.945 -26.863 1.00 90.06 354 ASP A N 1
ATOM 2700 C CA . ASP A 1 354 ? -19.699 1.222 -27.899 1.00 90.06 354 ASP A CA 1
ATOM 2701 C C . ASP A 1 354 ? -18.305 1.485 -27.287 1.00 90.06 354 ASP A C 1
ATOM 2703 O O . ASP A 1 354 ? -17.642 2.508 -27.485 1.00 90.06 354 ASP A O 1
ATOM 2707 N N . GLY A 1 355 ? -17.877 0.549 -26.440 1.00 88.81 355 GLY A N 1
ATOM 2708 C CA . GLY A 1 355 ? -16.661 0.652 -25.640 1.00 88.81 355 GLY A CA 1
ATOM 2709 C C . GLY A 1 355 ? -15.380 0.712 -26.459 1.00 88.81 355 GLY A C 1
ATOM 2710 O O . GLY A 1 355 ? -14.406 1.326 -26.017 1.00 88.81 355 GLY A O 1
ATOM 2711 N N . THR A 1 356 ? -15.375 0.143 -27.666 1.00 86.81 356 THR A N 1
ATOM 2712 C CA . THR A 1 356 ? -14.260 0.282 -28.609 1.00 86.81 356 THR A CA 1
ATOM 2713 C C . THR A 1 356 ? -14.063 1.748 -28.981 1.00 86.81 356 THR A C 1
ATOM 2715 O O . THR A 1 356 ? -12.961 2.273 -28.815 1.00 86.81 356 THR A O 1
ATOM 2718 N N . ALA A 1 357 ? -15.126 2.458 -29.368 1.00 83.75 357 ALA A N 1
ATOM 2719 C CA . ALA A 1 357 ? -15.024 3.875 -29.694 1.00 83.75 357 ALA A CA 1
ATOM 2720 C C . ALA A 1 357 ? -14.838 4.759 -28.457 1.00 83.75 357 ALA A C 1
ATOM 2722 O O . ALA A 1 357 ? -14.118 5.752 -28.533 1.00 83.75 357 ALA A O 1
ATOM 2723 N N . ARG A 1 358 ? -15.459 4.432 -27.313 1.00 86.94 358 ARG A N 1
ATOM 2724 C CA . ARG A 1 358 ? -15.479 5.309 -26.125 1.00 86.94 358 ARG A CA 1
ATOM 2725 C C . ARG A 1 358 ? -14.266 5.187 -25.214 1.00 86.94 358 ARG A C 1
ATOM 2727 O O . ARG A 1 358 ? -13.777 6.218 -24.747 1.00 86.94 358 ARG A O 1
ATOM 2734 N N . TRP A 1 359 ? -13.767 3.977 -24.972 1.00 89.69 359 TRP A N 1
ATOM 2735 C CA . TRP A 1 359 ? -12.616 3.736 -24.090 1.00 89.69 359 TRP A CA 1
ATOM 2736 C C . TRP A 1 359 ? -11.594 2.743 -24.647 1.00 89.69 359 TRP A C 1
ATOM 2738 O O . TRP A 1 359 ? -10.735 2.254 -23.913 1.00 89.69 359 TRP A O 1
ATOM 2748 N N . GLY A 1 360 ? -11.646 2.475 -25.951 1.00 87.00 360 GLY A N 1
ATOM 2749 C CA . GLY A 1 360 ? -10.636 1.679 -26.636 1.00 87.00 360 GLY A CA 1
ATOM 2750 C C . GLY A 1 360 ? -10.638 0.208 -26.241 1.00 87.00 360 GLY A C 1
ATOM 2751 O O . GLY A 1 360 ? -9.577 -0.407 -26.231 1.00 87.00 360 GLY A O 1
ATOM 2752 N N . TYR A 1 361 ? -11.795 -0.353 -25.871 1.00 89.19 361 TYR A N 1
ATOM 2753 C CA . TYR A 1 361 ? -11.902 -1.790 -25.617 1.00 89.19 361 TYR A CA 1
ATOM 2754 C C . TYR A 1 361 ? -11.532 -2.586 -26.870 1.00 89.19 361 TYR A C 1
ATOM 2756 O O . TYR A 1 361 ? -12.177 -2.427 -27.912 1.00 89.19 361 TYR A O 1
ATOM 2764 N N . MET A 1 362 ? -10.529 -3.459 -26.751 1.00 86.38 362 MET A N 1
ATOM 2765 C CA . MET A 1 362 ? -10.163 -4.389 -27.811 1.00 86.38 362 MET A CA 1
ATOM 2766 C C . MET A 1 362 ? -9.714 -5.759 -27.285 1.00 86.38 362 MET A C 1
ATOM 2768 O O . MET A 1 362 ? -9.070 -5.838 -26.231 1.00 86.38 362 MET A O 1
ATOM 2772 N N . PRO A 1 363 ? -10.002 -6.851 -28.017 1.00 85.94 363 PRO A N 1
ATOM 2773 C CA . PRO A 1 363 ? -9.379 -8.146 -27.768 1.00 85.94 363 PRO A CA 1
ATOM 2774 C C . PRO A 1 363 ? -7.856 -8.044 -27.882 1.00 85.94 363 PRO A C 1
ATOM 2776 O O . PRO A 1 363 ? -7.337 -7.270 -28.678 1.00 85.94 363 PRO A O 1
ATOM 2779 N N . SER A 1 364 ? -7.130 -8.832 -27.099 1.00 83.31 364 SER A N 1
ATOM 2780 C CA . SER A 1 364 ? -5.673 -8.788 -27.011 1.00 83.31 364 SER A CA 1
ATOM 2781 C C . SER A 1 364 ? -5.074 -10.180 -27.110 1.00 83.31 364 SER A C 1
ATOM 2783 O O . SER A 1 364 ? -5.586 -11.141 -26.541 1.00 83.31 364 SER A O 1
ATOM 2785 N N . ILE A 1 365 ? -3.931 -10.279 -27.771 1.00 81.31 365 ILE A N 1
ATOM 2786 C CA . ILE A 1 365 ? -3.103 -11.482 -27.793 1.00 81.31 365 ILE A CA 1
ATOM 2787 C C . ILE A 1 365 ? -2.024 -11.317 -26.726 1.00 81.31 365 ILE A C 1
ATOM 2789 O O . ILE A 1 365 ? -1.314 -10.311 -26.716 1.00 81.31 365 ILE A O 1
ATOM 2793 N N . ALA A 1 366 ? -1.911 -12.270 -25.806 1.00 79.38 366 ALA A N 1
ATOM 2794 C CA . ALA A 1 366 ? -0.825 -12.283 -24.834 1.00 79.38 366 ALA A CA 1
ATOM 2795 C C . ALA A 1 366 ? 0.396 -13.012 -25.403 1.00 79.38 366 ALA A C 1
ATOM 2797 O O . ALA A 1 366 ? 0.258 -14.129 -25.894 1.00 79.38 366 ALA A O 1
ATOM 2798 N N . LEU A 1 367 ? 1.566 -12.382 -25.297 1.00 76.69 367 LEU A N 1
ATOM 2799 C CA . LEU A 1 367 ? 2.872 -12.889 -25.710 1.00 76.69 367 LEU A CA 1
ATOM 2800 C C . LEU A 1 367 ? 3.799 -12.929 -24.490 1.00 76.69 367 LEU A C 1
ATOM 2802 O O . LEU A 1 367 ? 3.869 -11.959 -23.735 1.00 76.69 367 LEU A O 1
ATOM 2806 N N . SER A 1 368 ? 4.538 -14.022 -24.304 1.00 70.62 368 SER A N 1
ATOM 2807 C CA . SER A 1 368 ? 5.562 -14.139 -23.254 1.00 70.62 368 SER A CA 1
ATOM 2808 C C . SER A 1 368 ? 6.954 -14.257 -23.872 1.00 70.62 368 SER A C 1
ATOM 2810 O O . SER A 1 368 ? 7.172 -15.142 -24.694 1.00 70.62 368 SER A O 1
ATOM 2812 N N . LEU A 1 369 ? 7.878 -13.371 -23.489 1.00 68.06 369 LEU A N 1
ATOM 2813 C CA . LEU A 1 369 ? 9.258 -13.332 -23.984 1.00 68.06 369 LEU A CA 1
ATOM 2814 C C . LEU A 1 369 ? 10.232 -13.788 -22.889 1.00 68.06 369 LEU A C 1
ATOM 2816 O O . LEU A 1 369 ? 10.270 -13.168 -21.826 1.00 68.06 369 LEU A O 1
ATOM 2820 N N . GLN A 1 370 ? 11.019 -14.830 -23.200 1.00 55.97 370 GLN A N 1
ATOM 2821 C CA . GLN A 1 370 ? 12.076 -15.463 -22.386 1.00 55.97 370 GLN A CA 1
ATOM 2822 C C . GLN A 1 370 ? 11.661 -15.892 -20.960 1.00 55.97 370 GLN A C 1
ATOM 2824 O O . GLN A 1 370 ? 11.332 -15.071 -20.111 1.00 55.97 370 GLN A O 1
ATOM 2829 N N . VAL A 1 371 ? 11.727 -17.198 -20.672 1.00 50.25 371 VAL A N 1
ATOM 2830 C CA . VAL A 1 371 ? 11.455 -17.791 -19.348 1.00 50.25 371 VAL A CA 1
ATOM 2831 C C . VAL A 1 371 ? 12.681 -18.593 -18.907 1.00 50.25 371 VAL A C 1
ATOM 2833 O O . VAL A 1 371 ? 12.676 -19.816 -18.965 1.00 50.25 371 VAL A O 1
ATOM 2836 N N . GLU A 1 372 ? 13.748 -17.916 -18.488 1.00 40.00 372 GLU A N 1
ATOM 2837 C CA . GLU A 1 372 ? 14.789 -18.527 -17.652 1.00 40.00 372 GLU A CA 1
ATOM 2838 C C . GLU A 1 372 ? 15.162 -17.534 -16.546 1.00 40.00 372 GLU A C 1
ATOM 2840 O O . GLU A 1 372 ? 15.714 -16.468 -16.809 1.00 40.00 372 GLU A O 1
ATOM 2845 N N . GLY A 1 373 ? 14.794 -17.859 -15.303 1.00 39.19 373 GLY A N 1
ATOM 2846 C CA . GLY A 1 373 ? 15.228 -17.110 -14.123 1.00 39.19 373 GLY A CA 1
ATOM 2847 C C . GLY A 1 373 ? 16.736 -17.259 -13.895 1.00 39.19 373 GLY A C 1
ATOM 2848 O O . GLY A 1 373 ? 17.336 -18.242 -14.329 1.00 39.19 373 GLY A O 1
ATOM 2849 N N . LEU A 1 374 ? 17.343 -16.309 -13.175 1.00 37.81 374 LEU A N 1
ATOM 2850 C CA . LEU A 1 374 ? 18.781 -16.275 -12.835 1.00 37.81 374 LEU A CA 1
ATOM 2851 C C . LEU A 1 374 ? 19.314 -17.566 -12.175 1.00 37.81 374 LEU A C 1
ATOM 2853 O O . LEU A 1 374 ? 20.517 -17.809 -12.176 1.00 37.81 374 LEU A O 1
ATOM 2857 N N . ASP A 1 375 ? 18.432 -18.384 -11.607 1.00 39.72 375 ASP A N 1
ATOM 2858 C CA . ASP A 1 375 ? 18.710 -19.630 -10.896 1.00 39.72 375 ASP A CA 1
ATOM 2859 C C . ASP A 1 375 ? 18.122 -20.882 -11.581 1.00 39.72 375 ASP A C 1
ATOM 2861 O O . ASP A 1 375 ? 18.203 -21.980 -11.025 1.00 39.72 375 ASP A O 1
ATOM 2865 N N . GLY A 1 376 ? 17.513 -20.738 -12.766 1.00 38.25 376 GLY A N 1
ATOM 2866 C CA . GLY A 1 376 ? 16.857 -21.832 -13.492 1.00 38.25 376 GLY A CA 1
ATOM 2867 C C . GLY A 1 376 ? 15.632 -22.422 -12.777 1.00 38.25 376 GLY A C 1
ATOM 2868 O O . GLY A 1 376 ? 15.160 -23.497 -13.153 1.00 38.25 376 GLY A O 1
ATOM 2869 N N . LYS A 1 377 ? 15.109 -21.762 -11.732 1.00 37.25 377 LYS A N 1
ATOM 2870 C CA . LYS A 1 377 ? 13.973 -22.258 -10.943 1.00 37.25 377 LYS A CA 1
ATOM 2871 C C . LYS A 1 377 ? 12.685 -21.532 -11.317 1.00 37.25 377 LYS A C 1
ATOM 2873 O O . LYS A 1 377 ? 12.654 -20.315 -11.462 1.00 37.25 377 LYS A O 1
ATOM 2878 N N . LYS A 1 378 ? 11.586 -22.291 -11.417 1.00 39.66 378 LYS A N 1
ATOM 2879 C CA . LYS A 1 378 ? 10.229 -21.725 -11.441 1.00 39.66 378 LYS A CA 1
ATOM 2880 C C . LYS A 1 378 ? 9.992 -20.973 -10.129 1.00 39.66 378 LYS A C 1
ATOM 2882 O O . LYS A 1 378 ? 10.251 -21.522 -9.055 1.00 39.66 378 LYS A O 1
ATOM 2887 N N . THR A 1 379 ? 9.497 -19.744 -10.210 1.00 37.78 379 THR A N 1
ATOM 2888 C CA . THR A 1 379 ? 9.078 -18.984 -9.033 1.00 37.78 379 THR A CA 1
ATOM 2889 C C . THR A 1 379 ? 7.920 -19.698 -8.334 1.00 37.78 379 THR A C 1
ATOM 2891 O O . THR A 1 379 ? 7.089 -20.372 -8.950 1.00 37.78 379 THR A O 1
ATOM 2894 N N . ALA A 1 380 ? 7.916 -19.624 -7.004 1.00 34.16 380 ALA A N 1
ATOM 2895 C CA . ALA A 1 380 ? 6.849 -20.192 -6.197 1.00 34.16 380 ALA A CA 1
ATOM 2896 C C . ALA A 1 380 ? 5.529 -19.437 -6.446 1.00 34.16 380 ALA A C 1
ATOM 2898 O O . ALA A 1 380 ? 5.523 -18.247 -6.750 1.00 34.16 380 ALA A O 1
ATOM 2899 N N . ARG A 1 381 ? 4.415 -20.168 -6.325 1.00 35.41 381 ARG A N 1
ATOM 2900 C CA . ARG A 1 381 ? 3.028 -19.711 -6.521 1.00 35.41 381 ARG A CA 1
ATOM 2901 C C . ARG A 1 381 ? 2.729 -18.382 -5.806 1.00 35.41 381 ARG A C 1
ATOM 2903 O O . ARG A 1 381 ? 3.142 -18.213 -4.666 1.00 35.41 381 ARG A O 1
ATOM 2910 N N . GLY A 1 382 ? 1.885 -17.538 -6.408 1.00 49.22 382 GLY A N 1
ATOM 2911 C CA . GLY A 1 382 ? 1.269 -16.380 -5.742 1.00 49.22 382 GLY A CA 1
ATOM 2912 C C . GLY A 1 382 ? 1.662 -15.033 -6.345 1.00 49.22 382 GLY A C 1
ATOM 2913 O O . GLY A 1 382 ? 1.949 -14.940 -7.532 1.00 49.22 382 GLY A O 1
ATOM 2914 N N . ASP A 1 383 ? 1.621 -13.987 -5.529 1.00 47.62 383 ASP A N 1
ATOM 2915 C CA . ASP A 1 383 ? 1.963 -12.584 -5.805 1.00 47.62 383 ASP A CA 1
ATOM 2916 C C . ASP A 1 383 ? 3.426 -12.220 -5.503 1.00 47.62 383 ASP A C 1
ATOM 2918 O O . ASP A 1 383 ? 3.842 -11.086 -5.749 1.00 47.62 383 ASP A O 1
ATOM 2922 N N . ASP A 1 384 ? 4.224 -13.191 -5.048 1.00 43.81 384 ASP A N 1
ATOM 2923 C CA . ASP A 1 384 ? 5.670 -13.084 -4.798 1.00 43.81 384 ASP A CA 1
ATOM 2924 C C . ASP A 1 384 ? 6.449 -12.464 -5.975 1.00 43.81 384 ASP A C 1
ATOM 2926 O O . ASP A 1 384 ? 7.482 -11.814 -5.781 1.00 43.81 384 ASP A O 1
ATOM 2930 N N . TRP A 1 385 ? 5.942 -12.610 -7.202 1.00 54.12 385 TRP A N 1
ATOM 2931 C CA . TRP A 1 385 ? 6.543 -12.040 -8.407 1.00 54.12 385 TRP A CA 1
ATOM 2932 C C . TRP A 1 385 ? 6.545 -10.500 -8.407 1.00 54.12 385 TRP A C 1
ATOM 2934 O O . TRP A 1 385 ? 7.502 -9.893 -8.887 1.00 54.12 385 TRP A O 1
ATOM 2944 N N . LEU A 1 386 ? 5.541 -9.844 -7.808 1.00 53.66 386 LEU A N 1
ATOM 2945 C CA . LEU A 1 386 ? 5.471 -8.376 -7.729 1.00 53.66 386 LEU A CA 1
ATOM 2946 C C . LEU A 1 386 ? 6.619 -7.790 -6.902 1.00 53.66 386 LEU A C 1
ATOM 2948 O O . LEU A 1 386 ? 7.121 -6.713 -7.227 1.00 53.66 386 LEU A O 1
ATOM 2952 N N . ARG A 1 387 ? 7.043 -8.505 -5.851 1.00 52.19 387 ARG A N 1
ATOM 2953 C CA . ARG A 1 387 ? 8.140 -8.102 -4.956 1.00 52.19 387 ARG A CA 1
ATOM 2954 C C . ARG A 1 387 ? 9.512 -8.364 -5.564 1.00 52.19 387 ARG A C 1
ATOM 2956 O O . ARG A 1 387 ? 10.442 -7.607 -5.320 1.00 52.19 387 ARG A O 1
ATOM 2963 N N . ARG A 1 388 ? 9.632 -9.419 -6.373 1.00 53.41 388 ARG A N 1
ATOM 2964 C CA . ARG A 1 388 ? 10.895 -9.834 -7.006 1.00 53.41 388 ARG A CA 1
ATOM 2965 C C . ARG A 1 388 ? 11.148 -9.169 -8.363 1.00 53.41 388 ARG A C 1
ATOM 2967 O O . ARG A 1 388 ? 12.086 -9.548 -9.054 1.00 53.41 388 ARG A O 1
ATOM 2974 N N . GLY A 1 389 ? 10.312 -8.204 -8.762 1.00 50.12 389 GLY A N 1
ATOM 2975 C CA . GLY A 1 389 ? 10.415 -7.551 -10.071 1.00 50.12 389 GLY A CA 1
ATOM 2976 C C . GLY A 1 389 ? 10.164 -8.505 -11.244 1.00 50.12 389 GLY A C 1
ATOM 2977 O O . GLY A 1 389 ? 10.659 -8.258 -12.343 1.00 50.12 389 GLY A O 1
ATOM 2978 N N . ALA A 1 390 ? 9.436 -9.594 -10.998 1.00 53.53 390 ALA A N 1
ATOM 2979 C CA . ALA A 1 390 ? 9.034 -10.593 -11.979 1.00 53.53 390 ALA A CA 1
ATOM 2980 C C . ALA A 1 390 ? 7.710 -10.188 -12.667 1.00 53.53 390 ALA A C 1
ATOM 2982 O O . ALA A 1 390 ? 7.272 -9.040 -12.559 1.00 53.53 390 ALA A O 1
ATOM 2983 N N . SER A 1 391 ? 7.094 -11.092 -13.433 1.00 57.50 391 SER A N 1
ATOM 2984 C CA . SER A 1 391 ? 6.062 -10.766 -14.431 1.00 57.50 391 SER A CA 1
ATOM 2985 C C . SER A 1 391 ? 4.748 -11.512 -14.227 1.00 57.50 391 SER A C 1
ATOM 2987 O O . SER A 1 391 ? 4.748 -12.669 -13.807 1.00 57.50 391 SER A O 1
ATOM 2989 N N . ARG A 1 392 ? 3.613 -10.906 -14.622 1.00 65.62 392 ARG A N 1
ATOM 2990 C CA . ARG A 1 392 ? 2.289 -11.569 -14.599 1.00 65.62 392 ARG A CA 1
ATOM 2991 C C . ARG A 1 392 ? 2.236 -12.875 -15.389 1.00 65.62 392 ARG A C 1
ATOM 2993 O O . ARG A 1 392 ? 1.374 -13.704 -15.105 1.00 65.62 392 ARG A O 1
ATOM 3000 N N . ALA A 1 393 ? 3.134 -13.069 -16.355 1.00 57.81 393 ALA A N 1
ATOM 3001 C CA . ALA A 1 393 ? 3.250 -14.323 -17.097 1.00 57.81 393 ALA A CA 1
ATOM 3002 C C . ALA A 1 393 ? 3.480 -15.536 -16.179 1.00 57.81 393 ALA A C 1
ATOM 3004 O O . ALA A 1 393 ? 2.990 -16.626 -16.472 1.00 57.81 393 ALA A O 1
ATOM 3005 N N . GLU A 1 394 ? 4.143 -15.351 -15.035 1.00 58.78 394 GLU A N 1
ATOM 3006 C CA . GLU A 1 394 ? 4.375 -16.432 -14.074 1.00 58.78 394 GLU A CA 1
ATOM 3007 C C . GLU A 1 394 ? 3.061 -16.917 -13.441 1.00 58.78 394 GLU A C 1
ATOM 3009 O O . GLU A 1 394 ? 2.861 -18.121 -13.279 1.00 58.78 394 GLU A O 1
ATOM 3014 N N . ALA A 1 395 ? 2.099 -16.015 -13.203 1.00 51.53 395 ALA A N 1
ATOM 3015 C CA . ALA A 1 395 ? 0.766 -16.365 -12.703 1.00 51.53 395 ALA A CA 1
ATOM 3016 C C . ALA A 1 395 ? -0.080 -17.147 -13.731 1.00 51.53 395 ALA A C 1
ATOM 3018 O O . ALA A 1 395 ? -0.950 -17.933 -13.350 1.00 51.53 395 ALA A O 1
ATOM 3019 N N . ALA A 1 396 ? 0.189 -16.981 -15.032 1.00 52.22 396 ALA A N 1
ATOM 3020 C CA . ALA A 1 396 ? -0.485 -17.717 -16.106 1.00 52.22 396 ALA A CA 1
ATOM 3021 C C . ALA A 1 396 ? 0.018 -19.170 -16.264 1.00 52.22 396 ALA A C 1
ATOM 3023 O O . ALA A 1 396 ? -0.645 -19.992 -16.914 1.00 52.22 396 ALA A O 1
ATOM 3024 N N . SER A 1 397 ? 1.168 -19.506 -15.665 1.00 50.97 397 SER A N 1
ATOM 3025 C CA . SER A 1 397 ? 1.826 -20.815 -15.764 1.00 50.97 397 SER A CA 1
ATOM 3026 C C . SER A 1 397 ? 1.234 -21.874 -14.809 1.00 50.97 397 SER A C 1
ATOM 3028 O O . SER A 1 397 ? 1.927 -22.479 -13.997 1.00 50.97 397 SER A O 1
ATOM 3030 N N . LYS A 1 398 ? -0.081 -22.136 -14.883 1.00 43.84 398 LYS A N 1
ATOM 3031 C CA . LYS A 1 398 ? -0.678 -23.301 -14.193 1.00 43.84 398 LYS A CA 1
ATOM 3032 C C . LYS A 1 398 ? -0.190 -24.607 -14.839 1.00 43.84 398 LYS A C 1
ATOM 3034 O O . LYS A 1 398 ? -0.170 -24.715 -16.063 1.00 43.84 398 LYS A O 1
ATOM 3039 N N . ASP A 1 399 ? 0.176 -25.578 -13.996 1.00 36.62 399 ASP A N 1
ATOM 3040 C CA . ASP A 1 399 ? 0.597 -26.945 -14.335 1.00 36.62 399 ASP A CA 1
ATOM 3041 C C . ASP A 1 399 ? -0.223 -27.561 -15.485 1.00 36.62 399 ASP A C 1
ATOM 3043 O O . ASP A 1 399 ? -1.318 -28.085 -15.288 1.00 36.62 399 ASP A O 1
ATOM 3047 N N . LYS A 1 400 ? 0.355 -27.572 -16.686 1.00 30.48 400 LYS A N 1
ATOM 3048 C CA . LYS A 1 400 ? 0.265 -28.700 -17.613 1.00 30.48 400 LYS A CA 1
ATOM 3049 C C . LYS A 1 400 ? 1.666 -28.934 -18.154 1.00 30.48 400 LYS A C 1
ATOM 3051 O O . LYS A 1 400 ? 2.293 -28.012 -18.666 1.00 30.48 400 LYS A O 1
ATOM 3056 N N . GLY A 1 401 ? 2.167 -30.152 -17.975 1.00 29.25 401 GLY A N 1
ATOM 3057 C CA . GLY A 1 401 ? 3.440 -30.616 -18.517 1.00 29.25 401 GLY A CA 1
ATOM 3058 C C . GLY A 1 401 ? 3.382 -30.808 -20.028 1.00 29.25 401 GLY A C 1
ATOM 3059 O O . GLY A 1 401 ? 3.655 -31.905 -20.496 1.00 29.25 401 GLY A O 1
ATOM 3060 N N . ASP A 1 402 ? 3.017 -29.766 -20.770 1.00 25.89 402 ASP A N 1
ATOM 3061 C CA . ASP A 1 402 ? 3.209 -29.730 -22.212 1.00 25.89 402 ASP A CA 1
ATOM 3062 C C . ASP A 1 402 ? 4.480 -28.937 -22.500 1.00 25.89 402 ASP A C 1
ATOM 3064 O O . ASP A 1 402 ? 4.645 -27.796 -22.057 1.00 25.89 402 ASP A O 1
ATOM 3068 N N . GLY A 1 403 ? 5.413 -29.593 -23.189 1.00 27.73 403 GLY A N 1
ATOM 3069 C CA . GLY A 1 403 ? 6.640 -28.980 -23.671 1.00 27.73 403 GLY A CA 1
ATOM 3070 C C . GLY A 1 403 ? 6.322 -27.718 -24.465 1.00 27.73 403 GLY A C 1
ATOM 3071 O O . GLY A 1 403 ? 5.309 -27.653 -25.157 1.00 27.73 403 GLY A O 1
ATOM 3072 N N . GLY A 1 404 ? 7.182 -26.705 -24.331 1.00 29.34 404 GLY A N 1
ATOM 3073 C CA . GLY A 1 404 ? 7.023 -25.422 -25.004 1.00 29.34 404 GLY A CA 1
ATOM 3074 C C . GLY A 1 404 ? 6.742 -25.608 -26.491 1.00 29.34 404 GLY A C 1
ATOM 3075 O O . GLY A 1 404 ? 7.641 -25.937 -27.262 1.00 29.34 404 GLY A O 1
ATOM 3076 N N . SER A 1 405 ? 5.490 -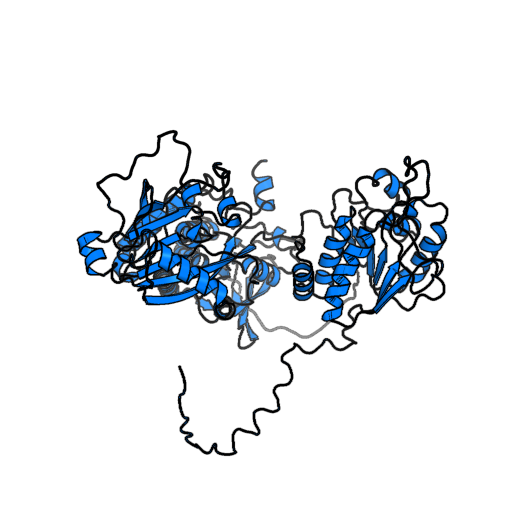25.389 -26.887 1.00 29.45 405 SER A N 1
ATOM 3077 C CA . SER A 1 405 ? 5.122 -25.261 -28.286 1.00 29.45 405 SER A CA 1
ATOM 3078 C C . SER A 1 405 ? 5.768 -23.980 -28.800 1.00 29.45 405 SER A C 1
ATOM 3080 O O . SER A 1 405 ? 5.457 -22.883 -28.328 1.00 29.45 405 SER A O 1
ATOM 3082 N N . THR A 1 406 ? 6.696 -24.131 -29.738 1.00 32.75 406 THR A N 1
ATOM 3083 C CA . THR A 1 406 ? 7.216 -23.048 -30.572 1.00 32.75 406 THR A CA 1
ATOM 3084 C C . THR A 1 406 ? 6.062 -22.223 -31.136 1.00 32.75 406 THR A C 1
ATOM 3086 O O . THR A 1 406 ? 5.027 -22.791 -31.483 1.00 32.75 406 THR A O 1
ATOM 3089 N N . ALA A 1 407 ? 6.245 -20.900 -31.203 1.00 36.75 407 ALA A N 1
ATOM 3090 C CA . ALA A 1 407 ? 5.282 -19.941 -31.740 1.00 36.75 407 ALA A CA 1
ATOM 3091 C C . ALA A 1 407 ? 4.524 -20.511 -32.953 1.00 36.75 407 ALA A C 1
ATOM 3093 O O . ALA A 1 407 ? 5.146 -20.873 -33.950 1.00 36.75 407 ALA A O 1
ATOM 3094 N N . ASN A 1 408 ? 3.193 -20.599 -32.857 1.00 32.66 408 ASN A N 1
ATOM 3095 C CA . ASN A 1 408 ? 2.350 -20.910 -34.010 1.00 32.66 408 ASN A CA 1
ATOM 3096 C C . ASN A 1 408 ? 2.631 -19.867 -35.104 1.00 32.66 408 ASN A C 1
ATOM 3098 O O . ASN A 1 408 ? 2.550 -18.667 -34.833 1.00 32.66 408 ASN A O 1
ATOM 3102 N N . GLU A 1 409 ? 2.895 -20.312 -36.336 1.00 38.59 409 GLU A N 1
ATOM 3103 C CA . GLU A 1 409 ? 3.051 -19.448 -37.524 1.00 38.59 409 GLU A CA 1
ATOM 3104 C C . GLU A 1 409 ? 1.827 -18.542 -37.778 1.00 38.59 409 GLU A C 1
ATOM 3106 O O . GLU A 1 409 ? 1.916 -17.555 -38.502 1.00 38.59 409 GLU A O 1
ATOM 3111 N N . GLU A 1 410 ? 0.693 -18.847 -37.145 1.00 42.03 410 GLU A N 1
ATOM 3112 C CA . GLU A 1 410 ? -0.591 -18.160 -37.292 1.00 42.03 410 GLU A CA 1
ATOM 3113 C C . GLU A 1 410 ? -0.624 -16.731 -36.704 1.00 42.03 410 GLU A C 1
ATOM 3115 O O . GLU A 1 410 ? -1.454 -15.924 -37.117 1.00 42.03 410 GLU A O 1
ATOM 3120 N N . TYR A 1 411 ? 0.283 -16.378 -35.779 1.00 52.00 411 TYR A N 1
ATOM 3121 C CA . TYR A 1 411 ? 0.336 -15.038 -35.169 1.00 52.00 411 TYR A CA 1
ATOM 3122 C C . TYR A 1 411 ? 1.779 -14.513 -35.078 1.00 52.00 411 TYR A C 1
ATOM 3124 O O . TYR A 1 411 ? 2.466 -14.772 -34.084 1.00 52.00 411 TYR A O 1
ATOM 3132 N N . PRO A 1 412 ? 2.268 -13.779 -36.095 1.00 58.38 412 PRO A N 1
ATOM 3133 C CA . PRO A 1 412 ? 3.619 -13.230 -36.085 1.00 58.38 412 PRO A CA 1
ATOM 3134 C C . PRO A 1 412 ? 3.794 -12.178 -34.980 1.00 58.38 412 PRO A C 1
ATOM 3136 O O . PRO A 1 412 ? 2.865 -11.447 -34.639 1.00 58.38 412 PRO A O 1
ATOM 3139 N N . SER A 1 413 ? 5.016 -12.078 -34.443 1.00 68.31 413 SER A N 1
ATOM 3140 C CA . SER A 1 413 ? 5.401 -11.015 -33.502 1.00 68.31 413 SER A CA 1
ATOM 3141 C C . SER A 1 413 ? 5.032 -9.637 -34.069 1.00 68.31 413 SER A C 1
ATOM 3143 O O . SER A 1 413 ? 5.310 -9.391 -35.249 1.00 68.3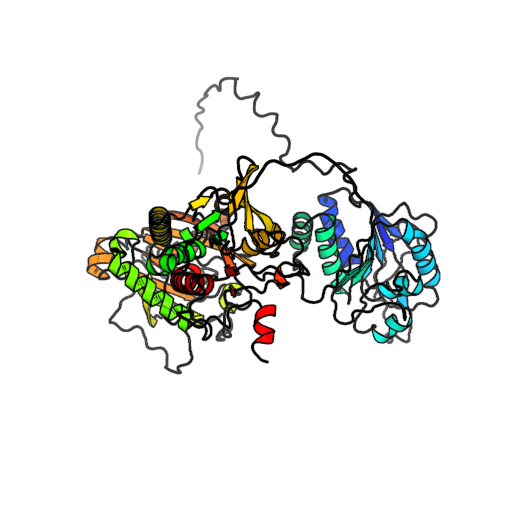1 413 SER A O 1
ATOM 3145 N N . PRO A 1 414 ? 4.451 -8.723 -33.267 1.00 82.06 414 PRO A N 1
ATOM 3146 C CA . PRO A 1 414 ? 4.057 -7.412 -33.763 1.00 82.06 414 PRO A CA 1
ATOM 3147 C C . PRO A 1 414 ? 5.266 -6.642 -34.301 1.00 82.06 414 PRO A C 1
ATOM 3149 O O . PRO A 1 414 ? 6.346 -6.682 -33.715 1.00 82.06 414 PRO A O 1
ATOM 3152 N N . ALA A 1 415 ? 5.080 -5.898 -35.394 1.00 82.88 415 ALA A N 1
ATOM 3153 C CA . ALA A 1 415 ? 6.165 -5.215 -36.109 1.00 82.88 415 ALA A CA 1
ATOM 3154 C C . ALA A 1 415 ? 6.879 -4.129 -35.282 1.00 82.88 415 ALA A C 1
ATOM 3156 O O . ALA A 1 415 ? 7.997 -3.733 -35.607 1.00 82.88 415 ALA A O 1
ATOM 3157 N N . TRP A 1 416 ? 6.233 -3.632 -34.226 1.00 82.31 416 TRP A N 1
ATOM 3158 C CA . TRP A 1 416 ? 6.803 -2.661 -33.293 1.00 82.31 416 TRP A CA 1
ATOM 3159 C C . TRP A 1 416 ? 7.660 -3.295 -32.191 1.00 82.31 416 TRP A C 1
ATOM 3161 O O . TRP A 1 416 ? 8.358 -2.569 -31.491 1.00 82.31 416 TRP A O 1
ATOM 3171 N N . LEU A 1 417 ? 7.612 -4.621 -32.034 1.00 82.88 417 LEU A N 1
ATOM 3172 C CA . LEU A 1 417 ? 8.422 -5.374 -31.085 1.00 82.88 417 LEU A CA 1
ATOM 3173 C C . LEU A 1 417 ? 9.636 -5.955 -31.816 1.00 82.88 417 LEU A C 1
ATOM 3175 O O . LEU A 1 417 ? 9.495 -6.742 -32.757 1.00 82.88 417 LEU A O 1
ATOM 3179 N N . THR A 1 418 ? 10.837 -5.597 -31.372 1.00 72.88 418 THR A N 1
ATOM 3180 C CA . THR A 1 418 ? 12.074 -6.148 -31.932 1.00 72.88 418 THR A CA 1
ATOM 3181 C C . THR A 1 418 ? 12.149 -7.646 -31.631 1.00 72.88 418 THR A C 1
ATOM 3183 O O . THR A 1 418 ? 11.837 -8.064 -30.518 1.00 72.88 418 THR A O 1
ATOM 3186 N N . ARG A 1 419 ? 12.541 -8.476 -32.613 1.00 62.69 419 ARG A N 1
ATOM 3187 C CA . ARG A 1 419 ? 12.556 -9.947 -32.477 1.00 62.69 419 ARG A CA 1
ATOM 3188 C C . ARG A 1 419 ? 13.350 -10.390 -31.240 1.00 62.69 419 ARG A C 1
ATOM 3190 O O . ARG A 1 419 ? 14.545 -10.132 -31.150 1.00 62.69 419 ARG A O 1
ATOM 3197 N N . GLN A 1 420 ? 12.687 -11.121 -30.346 1.00 55.09 420 GLN A N 1
ATOM 3198 C CA . GLN A 1 420 ? 13.278 -11.778 -29.174 1.00 55.09 420 GLN A CA 1
ATOM 3199 C C . GLN A 1 420 ? 13.109 -13.308 -29.285 1.00 55.09 420 GLN A C 1
ATOM 3201 O O . GLN A 1 420 ? 12.233 -13.789 -30.007 1.00 55.09 420 GLN A O 1
ATOM 3206 N N . LYS A 1 421 ? 13.944 -14.098 -28.594 1.00 44.06 421 LYS A N 1
ATOM 3207 C CA . LYS A 1 421 ? 13.844 -15.573 -28.597 1.00 44.06 421 LYS A CA 1
ATOM 3208 C C . LYS A 1 421 ? 12.672 -16.061 -27.722 1.00 44.06 421 LYS A C 1
ATOM 3210 O O . LYS A 1 421 ? 12.650 -15.788 -26.526 1.00 44.06 421 LYS A O 1
ATOM 3215 N N . GLY A 1 422 ? 11.778 -16.866 -28.310 1.00 41.06 422 GLY A N 1
ATOM 3216 C CA . GLY A 1 422 ? 10.700 -17.606 -27.628 1.00 41.06 422 GLY A CA 1
ATOM 3217 C C . GLY A 1 422 ? 9.405 -16.805 -27.437 1.00 41.06 422 GLY A C 1
ATOM 3218 O O . GLY A 1 422 ? 9.439 -15.713 -26.882 1.00 41.06 422 GLY A O 1
ATOM 3219 N N . ALA A 1 423 ? 8.271 -17.356 -27.889 1.00 38.69 423 ALA A N 1
ATOM 3220 C CA . ALA A 1 423 ? 6.933 -16.796 -27.682 1.00 38.69 423 ALA A CA 1
ATOM 3221 C C . ALA A 1 423 ? 5.884 -17.913 -27.534 1.00 38.69 423 ALA A C 1
ATOM 3223 O O . ALA A 1 423 ? 5.930 -18.903 -28.264 1.00 38.69 423 ALA A O 1
ATOM 3224 N N . SER A 1 424 ? 4.942 -17.739 -26.602 1.00 41.91 424 SER A N 1
ATOM 3225 C CA . SER A 1 424 ? 3.719 -18.545 -26.454 1.00 41.91 424 SER A CA 1
ATOM 3226 C C . SER A 1 424 ? 2.486 -17.627 -26.401 1.00 41.91 424 SER A C 1
ATOM 3228 O O . SER A 1 424 ? 2.605 -16.479 -25.966 1.00 41.91 424 SER A O 1
ATOM 3230 N N . ASN A 1 425 ? 1.321 -18.118 -26.860 1.00 42.00 425 ASN A N 1
ATOM 3231 C CA . ASN A 1 425 ? 0.130 -17.300 -27.156 1.00 42.00 425 ASN A CA 1
ATOM 3232 C C . ASN A 1 425 ? -1.095 -17.694 -26.304 1.00 42.00 425 ASN A C 1
ATOM 3234 O O . ASN A 1 425 ? -1.367 -18.884 -26.144 1.00 42.00 425 ASN A O 1
ATOM 3238 N N . ARG A 1 426 ? -1.875 -16.711 -25.813 1.00 47.50 426 ARG A N 1
ATOM 3239 C CA . ARG A 1 426 ? -3.220 -16.896 -25.202 1.00 47.50 426 ARG A CA 1
ATOM 3240 C C . ARG A 1 426 ? -4.150 -15.690 -25.443 1.00 47.50 426 ARG A C 1
ATOM 3242 O O . ARG A 1 426 ? -3.674 -14.581 -25.686 1.00 47.50 426 ARG A O 1
ATOM 3249 N N . GLU A 1 427 ? -5.467 -15.893 -25.340 1.00 39.88 427 GLU A N 1
ATOM 3250 C CA . GLU A 1 427 ? -6.485 -14.835 -25.488 1.00 39.88 427 GLU A CA 1
ATOM 3251 C C . GLU A 1 427 ? -6.620 -13.963 -24.225 1.00 39.88 427 GLU A C 1
ATOM 3253 O O . GLU A 1 427 ? -6.732 -14.467 -23.110 1.00 39.88 427 GLU A O 1
ATOM 3258 N N . THR A 1 428 ? -6.619 -12.638 -24.398 1.00 53.25 428 THR A N 1
ATOM 3259 C CA . THR A 1 428 ? -6.755 -11.611 -23.342 1.00 53.25 428 THR A CA 1
ATOM 3260 C C . THR A 1 428 ? -7.495 -10.377 -23.897 1.00 53.25 428 THR A C 1
ATOM 3262 O O . THR A 1 428 ? -7.969 -10.413 -25.030 1.00 53.25 428 THR A O 1
ATOM 3265 N N . CYS A 1 429 ? -7.645 -9.269 -23.156 1.00 39.56 429 CYS A N 1
ATOM 3266 C CA . CYS A 1 429 ? -8.079 -7.983 -23.746 1.00 39.56 429 CYS A CA 1
ATOM 3267 C C . CYS A 1 429 ? -7.375 -6.752 -23.142 1.00 39.56 429 CYS A C 1
ATOM 3269 O O . CYS A 1 429 ? -6.817 -6.816 -22.044 1.00 39.56 429 CYS A O 1
ATOM 3271 N N . CYS A 1 430 ? -7.370 -5.634 -23.880 1.00 54.44 430 CYS A N 1
AT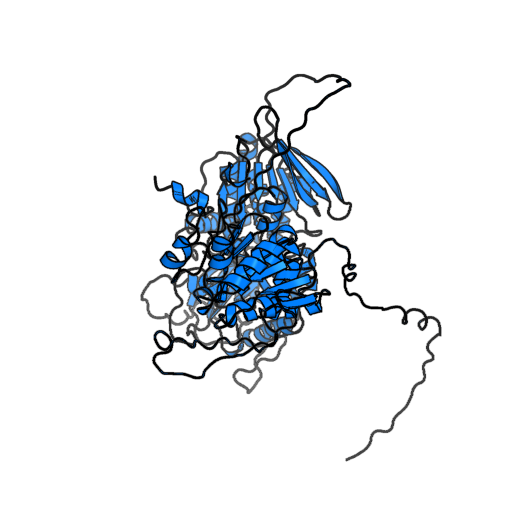OM 3272 C CA . CYS A 1 430 ? -6.752 -4.359 -23.497 1.00 54.44 430 CYS A CA 1
ATOM 3273 C C . CYS A 1 430 ? -7.737 -3.180 -23.662 1.00 54.44 430 CYS A C 1
ATOM 3275 O O . CYS A 1 430 ? -8.713 -3.283 -24.406 1.00 54.44 430 CYS A O 1
ATOM 3277 N N . ARG A 1 431 ? -7.520 -2.064 -22.952 1.00 61.59 431 ARG A N 1
ATOM 3278 C CA . ARG A 1 431 ? -8.290 -0.808 -23.087 1.00 61.59 431 ARG A CA 1
ATOM 3279 C C . ARG A 1 431 ? -7.527 0.405 -22.559 1.00 61.59 431 ARG A C 1
ATOM 3281 O O . ARG A 1 431 ? -6.509 0.235 -21.898 1.00 61.59 431 ARG A O 1
ATOM 3288 N N . ASP A 1 432 ? -8.060 1.610 -22.760 1.00 78.62 432 ASP A N 1
ATOM 3289 C CA . ASP A 1 432 ? -7.605 2.828 -22.078 1.00 78.62 432 ASP A CA 1
ATOM 3290 C C . ASP A 1 432 ? -8.305 2.978 -20.707 1.00 78.62 432 ASP A C 1
ATOM 3292 O O . ASP A 1 432 ? -9.511 3.264 -20.646 1.00 78.62 432 ASP A O 1
ATOM 3296 N N . PRO A 1 433 ? -7.580 2.810 -19.583 1.00 82.69 433 PRO A N 1
ATOM 3297 C CA . PRO A 1 433 ? -8.182 2.875 -18.254 1.00 82.69 433 PRO A CA 1
ATOM 3298 C C . PRO A 1 433 ? -8.716 4.253 -17.883 1.00 82.69 433 PRO A C 1
ATOM 3300 O O . PRO A 1 433 ? -9.733 4.331 -17.195 1.00 82.69 433 PRO A O 1
ATOM 3303 N N . LEU A 1 434 ? -8.078 5.336 -18.337 1.00 87.38 434 LEU A N 1
ATOM 3304 C CA . LEU A 1 434 ? -8.518 6.693 -18.024 1.00 87.38 434 LEU A CA 1
ATOM 3305 C C . LEU A 1 434 ? -9.866 6.978 -18.684 1.00 87.38 434 LEU A C 1
ATOM 3307 O O . LEU A 1 434 ? -10.764 7.539 -18.054 1.00 87.38 434 LEU A O 1
ATOM 3311 N N . ARG A 1 435 ? -10.032 6.556 -19.940 1.00 88.25 435 ARG A N 1
ATOM 3312 C CA . ARG A 1 435 ? -11.300 6.714 -20.663 1.00 88.25 435 ARG A CA 1
ATOM 3313 C C . ARG A 1 435 ? -12.415 5.875 -20.043 1.00 88.25 435 ARG A C 1
ATOM 3315 O O . ARG A 1 435 ? -13.523 6.387 -19.893 1.00 88.25 435 ARG A O 1
ATOM 3322 N N . LEU A 1 436 ? -12.123 4.643 -19.613 1.00 91.88 436 LEU A N 1
ATOM 3323 C CA . LEU A 1 436 ? -13.085 3.813 -18.876 1.00 91.88 436 LEU A CA 1
ATOM 3324 C C . LEU A 1 436 ? -13.497 4.480 -17.554 1.00 91.88 436 LEU A C 1
ATOM 3326 O O . LEU A 1 436 ? -14.687 4.610 -17.279 1.00 91.88 436 LEU A O 1
ATOM 3330 N N . CYS A 1 437 ? -12.526 4.947 -16.763 1.00 94.00 437 CYS A N 1
ATOM 3331 C CA . CYS A 1 437 ? -12.771 5.655 -15.506 1.00 94.00 437 CYS A CA 1
ATOM 3332 C C . CYS A 1 437 ? -13.699 6.864 -15.703 1.00 94.00 437 CYS A C 1
ATOM 3334 O O . CYS A 1 437 ? -14.699 7.005 -14.999 1.00 94.00 437 CYS A O 1
ATOM 3336 N N . LYS A 1 438 ? -13.397 7.708 -16.700 1.00 92.94 438 LYS A N 1
ATOM 3337 C CA . LYS A 1 438 ? -14.201 8.889 -17.048 1.00 92.94 438 LYS A CA 1
ATOM 3338 C C . LYS A 1 438 ? -15.607 8.515 -17.512 1.00 92.94 438 LYS A C 1
ATOM 3340 O O . LYS A 1 438 ? -16.564 9.157 -17.092 1.00 92.94 438 LYS A O 1
ATOM 3345 N N . PHE A 1 439 ? -15.742 7.473 -18.336 1.00 93.69 439 PHE A N 1
ATOM 3346 C CA . PHE A 1 439 ? -17.045 6.972 -18.773 1.00 93.69 439 PHE A CA 1
ATOM 3347 C C . PHE A 1 439 ? -17.903 6.537 -17.581 1.00 93.69 439 PHE A C 1
ATOM 3349 O O . PHE A 1 439 ? -19.041 6.986 -17.448 1.00 93.69 439 PHE A O 1
ATOM 3356 N N . MET A 1 440 ? -17.354 5.707 -16.691 1.00 95.56 440 MET A N 1
ATOM 3357 C CA . MET A 1 440 ? -18.098 5.224 -15.530 1.00 95.56 440 MET A CA 1
ATOM 3358 C C . MET A 1 440 ? -18.483 6.368 -14.590 1.00 95.56 440 MET A C 1
ATOM 3360 O O . MET A 1 440 ? -19.631 6.436 -14.165 1.00 95.56 440 MET A O 1
ATOM 3364 N N . LEU A 1 441 ? -17.565 7.305 -14.326 1.00 96.50 441 LEU A N 1
ATOM 3365 C CA . LEU A 1 441 ? -17.843 8.476 -13.495 1.00 96.50 441 LEU A CA 1
ATOM 3366 C C . LEU A 1 441 ? -18.958 9.347 -14.085 1.00 96.50 441 LEU A C 1
ATOM 3368 O O . LEU A 1 441 ? -19.866 9.741 -13.358 1.00 96.50 441 LEU A O 1
ATOM 3372 N N . ALA A 1 442 ? -18.929 9.605 -15.396 1.00 92.94 442 ALA A N 1
ATOM 3373 C CA . ALA A 1 442 ? -19.986 10.351 -16.075 1.00 92.94 442 ALA A CA 1
ATOM 3374 C C . ALA A 1 442 ? -21.352 9.665 -15.914 1.00 92.94 442 ALA A C 1
ATOM 3376 O O . ALA A 1 442 ? -22.332 10.319 -15.570 1.00 92.94 442 ALA A O 1
ATOM 3377 N N . ARG A 1 443 ? -21.411 8.335 -16.071 1.00 95.19 443 ARG A N 1
ATOM 3378 C CA . ARG A 1 443 ? -22.642 7.562 -15.842 1.00 95.19 443 ARG A CA 1
ATOM 3379 C C . ARG A 1 443 ? -23.112 7.615 -14.387 1.00 95.19 443 ARG A C 1
ATOM 3381 O O . ARG A 1 443 ? -24.312 7.708 -14.159 1.00 95.19 443 ARG A O 1
ATOM 3388 N N . CYS A 1 444 ? -22.200 7.581 -13.416 1.00 96.88 444 CYS A N 1
ATOM 3389 C CA . CYS A 1 444 ? -22.538 7.764 -12.003 1.00 96.88 444 CYS A CA 1
ATOM 3390 C C . CYS A 1 444 ? -23.195 9.132 -11.764 1.00 96.88 444 CYS A C 1
ATOM 3392 O O . CYS A 1 444 ? -24.262 9.199 -11.160 1.00 96.88 444 CYS A O 1
ATOM 3394 N N . ILE A 1 445 ? -22.596 10.211 -12.277 1.00 96.12 445 ILE A N 1
ATOM 3395 C CA . ILE A 1 445 ? -23.115 11.579 -12.118 1.00 96.12 445 ILE A CA 1
ATOM 3396 C C . ILE A 1 445 ? -24.491 11.725 -12.779 1.00 96.12 445 ILE A C 1
ATOM 3398 O O . ILE A 1 445 ? -25.410 12.266 -12.171 1.00 96.12 445 ILE A O 1
ATOM 3402 N N . GLU A 1 446 ? -24.671 11.185 -13.988 1.00 94.19 446 GLU A N 1
ATOM 3403 C CA . GLU A 1 446 ? -25.972 11.167 -14.679 1.00 94.19 446 GLU A CA 1
ATOM 3404 C C . GLU A 1 446 ? -27.059 10.428 -13.885 1.00 94.19 446 GLU A C 1
ATOM 3406 O O . GLU A 1 446 ? -28.235 10.774 -13.978 1.00 94.19 446 GLU A O 1
ATOM 3411 N N . ARG A 1 447 ? -26.670 9.431 -13.083 1.00 95.69 447 ARG A N 1
ATOM 3412 C CA . ARG A 1 447 ? -27.557 8.677 -12.184 1.00 95.69 447 ARG A CA 1
ATOM 3413 C C . ARG A 1 447 ? -27.704 9.318 -10.796 1.00 95.69 447 ARG A C 1
ATOM 3415 O O . ARG A 1 447 ? -28.288 8.705 -9.909 1.00 95.69 447 ARG A O 1
ATOM 3422 N N . GLY A 1 448 ? -27.194 10.534 -10.598 1.00 95.19 448 GLY A N 1
ATOM 3423 C CA . GLY A 1 448 ? -27.355 11.302 -9.360 1.00 95.19 448 GLY A CA 1
ATOM 3424 C C . GLY A 1 448 ? -26.307 11.029 -8.276 1.00 95.19 448 GLY A C 1
ATOM 3425 O O . GLY A 1 448 ? -26.481 11.484 -7.147 1.00 95.19 448 GLY A O 1
ATOM 3426 N N . VAL A 1 449 ? -25.215 10.320 -8.586 1.00 97.56 449 VAL A N 1
ATOM 3427 C CA . VAL A 1 449 ? -24.086 10.165 -7.654 1.00 97.56 449 VAL A CA 1
ATOM 3428 C C . VAL A 1 449 ? -23.393 11.515 -7.460 1.00 97.56 449 VAL A C 1
ATOM 3430 O O . VAL A 1 449 ? -23.001 12.170 -8.427 1.00 97.56 449 VAL A O 1
ATOM 3433 N N . GLN A 1 450 ? -23.192 11.911 -6.206 1.00 98.00 450 GLN A N 1
ATOM 3434 C CA . GLN A 1 450 ? -22.519 13.155 -5.845 1.00 98.00 450 GLN A CA 1
ATOM 3435 C C . GLN A 1 450 ? -21.019 12.916 -5.665 1.00 98.00 450 GLN A C 1
ATOM 3437 O O . GLN A 1 450 ? -20.607 11.956 -5.018 1.00 98.00 450 GLN A O 1
ATOM 3442 N N . VAL A 1 451 ? -20.187 13.796 -6.218 1.00 97.81 451 VAL A N 1
ATOM 3443 C CA . VAL A 1 451 ? -18.725 13.670 -6.160 1.00 97.81 451 VAL A CA 1
ATOM 3444 C C . VAL A 1 451 ? -18.150 14.848 -5.382 1.00 97.81 451 VAL A C 1
ATOM 3446 O O . VAL A 1 451 ? -18.495 16.004 -5.626 1.00 97.81 451 VAL A O 1
ATOM 3449 N N . HIS A 1 452 ? -17.285 14.548 -4.420 1.00 97.56 452 HIS A N 1
ATOM 3450 C CA . HIS A 1 452 ? -16.664 15.507 -3.519 1.00 97.56 452 HIS A CA 1
ATOM 3451 C C . HIS A 1 452 ? -15.142 15.390 -3.630 1.00 97.56 452 HIS A C 1
ATOM 3453 O O . HIS A 1 452 ? -14.533 14.543 -2.976 1.00 97.56 452 HIS A O 1
ATOM 3459 N N . ASN A 1 453 ? -14.532 16.241 -4.455 1.00 95.94 453 ASN A N 1
ATOM 3460 C CA . ASN A 1 453 ? -13.085 16.330 -4.612 1.00 95.94 453 ASN A CA 1
ATOM 3461 C C . ASN A 1 453 ? -12.659 17.791 -4.886 1.00 95.94 453 ASN A C 1
ATOM 3463 O O . ASN A 1 453 ? -13.359 18.474 -5.636 1.00 95.94 453 ASN A O 1
ATOM 3467 N N . PRO A 1 454 ? -11.548 18.281 -4.301 1.00 95.62 454 PRO A N 1
ATOM 3468 C CA . PRO A 1 454 ? -10.691 17.601 -3.325 1.00 95.62 454 PRO A CA 1
ATOM 3469 C C . PRO A 1 454 ? -11.287 17.630 -1.905 1.00 95.62 454 PRO A C 1
ATOM 3471 O O . PRO A 1 454 ? -11.345 18.675 -1.258 1.00 95.62 454 PRO A O 1
ATOM 3474 N N . ALA A 1 455 ? -11.706 16.477 -1.382 1.00 96.69 455 ALA A N 1
ATOM 3475 C CA . ALA A 1 455 ? -12.269 16.359 -0.041 1.00 96.69 455 ALA A CA 1
ATOM 3476 C C . ALA A 1 455 ? -11.861 15.048 0.638 1.00 96.69 455 ALA A C 1
ATOM 3478 O O . ALA A 1 455 ? -11.736 14.005 0.004 1.00 96.69 455 ALA A O 1
ATOM 3479 N N . ARG A 1 456 ? -11.706 15.074 1.961 1.00 96.06 456 ARG A N 1
ATOM 3480 C CA . ARG A 1 456 ? -11.424 13.880 2.771 1.00 96.06 456 ARG A CA 1
ATOM 3481 C C . ARG A 1 456 ? -12.483 13.673 3.838 1.00 96.06 456 ARG A C 1
ATOM 3483 O O . ARG A 1 456 ? -13.034 14.632 4.369 1.00 96.06 456 ARG A O 1
ATOM 3490 N N . ALA A 1 457 ? -12.745 12.420 4.180 1.00 95.12 457 ALA A N 1
ATOM 3491 C CA . ALA A 1 457 ? -13.592 12.077 5.313 1.00 95.12 457 ALA A CA 1
ATOM 3492 C C . ALA A 1 457 ? -12.779 12.187 6.616 1.00 95.12 457 ALA A C 1
ATOM 3494 O O . ALA A 1 457 ? -11.686 11.631 6.699 1.00 95.12 457 ALA A O 1
ATOM 3495 N N . VAL A 1 458 ? -13.287 12.925 7.609 1.00 93.81 458 VAL A N 1
ATOM 3496 C CA . VAL A 1 458 ? -12.528 13.282 8.828 1.00 93.81 458 VAL A CA 1
ATOM 3497 C C . VAL A 1 458 ? -13.144 12.770 10.124 1.00 93.81 458 VAL A C 1
ATOM 3499 O O . VAL A 1 458 ? -12.429 12.582 11.100 1.00 93.81 458 VAL A O 1
ATOM 3502 N N . SER A 1 459 ? -14.457 12.544 10.169 1.00 91.44 459 SER A N 1
ATOM 3503 C CA . SER A 1 459 ? -15.106 11.922 11.325 1.00 91.44 459 SER A CA 1
ATOM 3504 C C . SER A 1 459 ? -16.464 11.327 10.965 1.00 91.44 459 SER A C 1
ATOM 3506 O O . SER A 1 459 ? -17.028 11.597 9.902 1.00 91.44 459 SER A O 1
ATOM 3508 N N . THR A 1 460 ? -17.003 10.508 11.866 1.00 90.25 460 THR A N 1
ATOM 3509 C CA . THR A 1 460 ? -18.362 9.965 11.771 1.00 90.25 460 THR A CA 1
ATOM 3510 C C . THR A 1 460 ? -19.213 10.464 12.935 1.00 90.25 460 THR A C 1
ATOM 3512 O O . THR A 1 460 ? -18.707 10.741 14.022 1.00 90.25 460 THR A O 1
ATOM 3515 N N . THR A 1 461 ? -20.518 10.605 12.714 1.00 86.00 461 THR A N 1
ATOM 3516 C CA . THR A 1 461 ? -21.501 10.859 13.774 1.00 86.00 461 THR A CA 1
ATOM 3517 C C . THR A 1 461 ? -22.435 9.667 13.883 1.00 86.00 461 THR A C 1
ATOM 3519 O O . THR A 1 461 ? -22.870 9.108 12.874 1.00 86.00 461 THR A O 1
ATOM 3522 N N . LYS A 1 462 ? -22.738 9.289 15.122 1.00 80.19 462 LYS A N 1
ATOM 3523 C CA . LYS A 1 462 ? -23.614 8.173 15.461 1.00 80.19 462 LYS A CA 1
ATOM 3524 C C . LYS A 1 462 ? -24.965 8.695 15.934 1.00 80.19 462 LYS A C 1
ATOM 3526 O O . LYS A 1 462 ? -25.027 9.722 16.607 1.00 80.19 462 LYS A O 1
ATOM 3531 N N . ASP A 1 463 ? -26.032 8.007 15.560 1.00 74.62 463 ASP A N 1
ATOM 3532 C CA . ASP A 1 463 ? -27.359 8.243 16.118 1.00 74.62 463 ASP A CA 1
ATOM 3533 C C . ASP A 1 463 ? -27.386 7.836 17.601 1.00 74.62 463 ASP A C 1
ATOM 3535 O O . ASP A 1 463 ? -26.908 6.762 17.970 1.00 74.62 463 ASP A O 1
ATOM 3539 N N . SER A 1 464 ? -27.924 8.699 18.464 1.00 67.12 464 SER A N 1
ATOM 3540 C CA . SER A 1 464 ? -27.862 8.528 19.922 1.00 67.12 464 SER A CA 1
ATOM 3541 C C . SER A 1 464 ? -28.745 7.396 20.451 1.00 67.12 464 SER A C 1
ATOM 3543 O O . SER A 1 464 ? -28.492 6.909 21.550 1.00 67.12 464 SER A O 1
ATOM 3545 N N . GLY A 1 465 ? -29.763 6.970 19.693 1.00 66.12 465 GLY A N 1
ATOM 3546 C CA . GLY A 1 465 ? -30.671 5.890 20.086 1.00 66.12 465 GLY A CA 1
ATOM 3547 C C . GLY A 1 465 ? -30.246 4.513 19.575 1.00 66.12 465 GLY A C 1
ATOM 3548 O O . GLY A 1 465 ? -30.335 3.526 20.301 1.00 66.12 465 GLY A O 1
ATOM 3549 N N . SER A 1 466 ? -29.786 4.437 18.326 1.00 66.44 466 SER A N 1
ATOM 3550 C CA . SER A 1 466 ? -29.438 3.179 17.647 1.00 66.44 466 SER A CA 1
ATOM 3551 C C . SER A 1 466 ? -27.936 2.877 17.627 1.00 66.44 466 SER A C 1
ATOM 3553 O O . SER A 1 466 ? -27.531 1.764 17.292 1.00 66.44 466 SER A O 1
ATOM 3555 N N . GLY A 1 467 ? -27.103 3.871 17.941 1.00 66.12 467 GLY A N 1
ATOM 3556 C CA . GLY A 1 467 ? -25.652 3.810 17.812 1.00 66.12 467 GLY A CA 1
ATOM 3557 C C . GLY A 1 467 ? -25.163 3.915 16.367 1.00 66.12 467 GLY A C 1
ATOM 3558 O O . GLY A 1 467 ? -24.004 4.251 16.171 1.00 66.12 467 GLY A O 1
ATOM 3559 N N . VAL A 1 468 ? -26.020 3.690 15.365 1.00 74.75 468 VAL A N 1
ATOM 3560 C CA . VAL A 1 468 ? -25.718 3.598 13.922 1.00 74.75 468 VAL A CA 1
ATOM 3561 C C . VAL A 1 468 ? -24.993 4.832 13.394 1.00 74.75 468 VAL A C 1
ATOM 3563 O O . VAL A 1 468 ? -25.329 5.955 13.767 1.00 74.75 468 VAL A O 1
ATOM 3566 N N . ILE A 1 469 ? -24.013 4.641 12.499 1.00 82.38 469 ILE A N 1
ATOM 3567 C CA . ILE A 1 469 ? -23.428 5.759 11.753 1.00 82.38 469 ILE A CA 1
ATOM 3568 C C . ILE A 1 469 ? -24.567 6.415 10.981 1.00 82.38 469 ILE A C 1
ATOM 3570 O O . ILE A 1 469 ? -25.246 5.752 10.208 1.00 82.38 469 ILE A O 1
ATOM 3574 N N . SER A 1 470 ? -24.790 7.699 11.236 1.00 86.19 470 SER A N 1
ATOM 3575 C CA . SER A 1 470 ? -25.836 8.485 10.580 1.00 86.19 470 SER A CA 1
ATOM 3576 C C . SER A 1 470 ? -25.257 9.532 9.638 1.00 86.19 470 SER A C 1
ATOM 3578 O O . SER A 1 470 ? -25.930 9.951 8.693 1.00 86.19 470 SER A O 1
ATOM 3580 N N . LYS A 1 471 ? -24.022 9.987 9.896 1.00 90.94 471 LYS A N 1
ATOM 3581 C CA . LYS A 1 471 ? -23.345 11.002 9.086 1.00 90.94 471 LYS A CA 1
ATOM 3582 C C . LYS A 1 471 ? -21.844 10.762 8.997 1.00 90.94 471 LYS A C 1
ATOM 3584 O O . LYS A 1 471 ? -21.219 10.306 9.956 1.00 90.94 471 LYS A O 1
ATOM 3589 N N . VAL A 1 472 ? -21.264 11.171 7.874 1.00 93.94 472 VAL A N 1
ATOM 3590 C CA . VAL A 1 472 ? -19.816 11.333 7.689 1.00 93.94 472 VAL A CA 1
ATOM 3591 C C . VAL A 1 472 ? -19.523 12.816 7.509 1.00 93.94 472 VAL A C 1
ATOM 3593 O O . VAL A 1 472 ? -20.138 13.478 6.674 1.00 93.94 472 VAL A O 1
ATOM 3596 N N . VAL A 1 473 ? -18.585 13.347 8.288 1.00 95.69 473 VAL A N 1
ATOM 3597 C CA . VAL A 1 473 ? -18.074 14.704 8.093 1.00 95.69 473 VAL A CA 1
ATOM 3598 C C . VAL A 1 473 ? -16.944 14.637 7.082 1.00 95.69 473 VAL A C 1
ATOM 3600 O O . VAL A 1 473 ? -15.976 13.897 7.270 1.00 95.69 473 VAL A O 1
ATOM 3603 N N . ILE A 1 474 ? -17.067 15.426 6.021 1.00 97.19 474 ILE A N 1
ATOM 3604 C CA . ILE A 1 474 ? -16.010 15.619 5.037 1.00 97.19 474 ILE A CA 1
ATOM 3605 C C . ILE A 1 474 ? -15.463 17.039 5.128 1.00 97.19 474 ILE A C 1
ATOM 3607 O O . ILE A 1 474 ? -16.189 17.982 5.449 1.00 97.19 474 ILE A O 1
ATOM 3611 N N . GLU A 1 475 ? -14.179 17.171 4.844 1.00 96.56 475 GLU A N 1
ATOM 3612 C CA . GLU A 1 475 ? -13.428 18.418 4.836 1.00 96.56 475 GLU A CA 1
ATOM 3613 C C . GLU A 1 475 ? -12.863 18.631 3.436 1.00 96.56 475 GLU A C 1
ATOM 3615 O O . GLU A 1 475 ? -12.189 17.752 2.894 1.00 96.56 475 GLU A O 1
ATOM 3620 N N . ASP A 1 476 ? -13.168 19.781 2.846 1.00 95.06 476 ASP A N 1
ATOM 3621 C CA . ASP A 1 476 ? -12.529 20.235 1.616 1.00 95.06 476 ASP A CA 1
ATOM 3622 C C . ASP A 1 476 ? -11.054 20.550 1.898 1.00 95.06 476 ASP A C 1
ATOM 3624 O O . ASP A 1 476 ? -10.732 21.242 2.863 1.00 95.06 476 ASP A O 1
ATOM 3628 N N . ILE A 1 477 ? -10.147 20.012 1.086 1.00 90.00 477 ILE A N 1
ATOM 3629 C CA . ILE A 1 477 ? -8.707 20.060 1.383 1.00 90.00 477 ILE A CA 1
ATOM 3630 C C . ILE A 1 477 ? -8.113 21.441 1.121 1.00 90.00 477 ILE A C 1
ATOM 3632 O O . ILE A 1 477 ? -7.119 21.801 1.745 1.00 90.00 477 ILE A O 1
ATOM 3636 N N . GLN A 1 478 ? -8.714 22.222 0.225 1.00 88.50 478 GLN A N 1
ATOM 3637 C CA . GLN A 1 478 ? -8.201 23.540 -0.139 1.00 88.50 478 GLN A CA 1
ATOM 3638 C C . GLN A 1 478 ? -8.743 24.627 0.788 1.00 88.50 478 GLN A C 1
ATOM 3640 O O . GLN A 1 478 ? -8.012 25.518 1.206 1.00 88.50 478 GLN A O 1
ATOM 3645 N N . THR A 1 479 ? -10.033 24.561 1.110 1.00 92.44 479 THR A N 1
ATOM 3646 C CA . THR A 1 479 ? -10.729 25.591 1.894 1.00 92.44 479 THR A CA 1
ATOM 3647 C C . THR A 1 479 ? -10.841 25.249 3.377 1.00 92.44 479 THR A C 1
ATOM 3649 O O . THR A 1 479 ? -11.226 26.109 4.165 1.00 92.44 479 THR A O 1
ATOM 3652 N N . HIS A 1 480 ? -10.563 23.999 3.765 1.00 91.56 480 HIS A N 1
ATOM 3653 C CA . HIS A 1 480 ? -10.810 23.449 5.105 1.00 91.56 480 HIS A CA 1
ATOM 3654 C C . HIS A 1 480 ? -12.275 23.540 5.567 1.00 91.56 480 HIS A C 1
ATOM 3656 O O . HIS A 1 480 ? -12.586 23.376 6.750 1.00 91.56 480 HIS A O 1
ATOM 3662 N N . THR A 1 481 ? -13.205 23.763 4.634 1.00 94.56 481 THR A N 1
ATOM 3663 C CA . THR A 1 481 ? -14.635 23.829 4.938 1.00 94.56 481 THR A CA 1
ATOM 3664 C C . THR A 1 481 ? -15.166 22.431 5.228 1.00 94.56 481 THR A C 1
ATOM 3666 O O . THR A 1 481 ? -14.957 21.497 4.450 1.00 94.56 481 THR A O 1
ATOM 3669 N N . ARG A 1 482 ? -15.901 22.285 6.335 1.00 96.44 482 ARG A N 1
ATOM 3670 C CA . ARG A 1 482 ? -16.502 21.012 6.747 1.00 96.44 482 ARG A CA 1
ATOM 3671 C C . ARG A 1 482 ? -17.985 20.957 6.419 1.00 96.44 482 ARG A C 1
ATOM 3673 O O . ARG A 1 482 ? -18.722 21.904 6.681 1.00 96.44 482 ARG A O 1
ATOM 3680 N N . ARG A 1 483 ? -18.438 19.811 5.912 1.00 95.06 483 ARG A N 1
ATOM 3681 C CA . ARG A 1 483 ? -19.859 19.504 5.692 1.00 95.06 483 ARG A CA 1
ATOM 3682 C C . ARG A 1 483 ? -20.173 18.083 6.133 1.00 95.06 483 ARG A C 1
ATOM 3684 O O . ARG A 1 483 ? -19.320 17.204 6.074 1.00 95.06 483 ARG A O 1
ATOM 3691 N N . SER A 1 484 ? -21.402 17.869 6.585 1.00 94.69 484 SER A N 1
ATOM 3692 C CA . SER A 1 484 ? -21.882 16.546 6.989 1.00 94.69 484 SER A CA 1
ATOM 3693 C C . SER A 1 484 ? -22.720 15.936 5.875 1.00 94.69 484 SER A C 1
ATOM 3695 O O . SER A 1 484 ? -23.659 16.575 5.409 1.00 94.69 484 SER A O 1
ATOM 3697 N N . LEU A 1 485 ? -22.399 14.706 5.487 1.00 94.44 485 LEU A N 1
ATOM 3698 C CA . LEU A 1 485 ? -23.168 13.907 4.538 1.00 94.44 485 LEU A CA 1
ATOM 3699 C C . LEU A 1 485 ? -23.980 12.854 5.302 1.00 94.44 485 LEU A C 1
ATOM 3701 O O . LEU A 1 485 ? -23.413 12.236 6.211 1.00 94.44 485 LEU A O 1
ATOM 3705 N N . PRO A 1 486 ? -25.265 12.629 4.975 1.00 90.88 486 PRO A N 1
ATOM 3706 C CA . PRO A 1 486 ? -26.009 11.494 5.509 1.00 90.88 486 PRO A CA 1
ATOM 3707 C C . PRO A 1 486 ? -25.340 10.195 5.057 1.00 90.88 486 PRO A C 1
ATOM 3709 O O . PRO A 1 486 ? -24.908 10.067 3.913 1.00 90.88 486 PRO A O 1
ATOM 3712 N N . CYS A 1 487 ? -25.195 9.240 5.967 1.00 90.06 487 CYS A N 1
ATOM 3713 C CA . CYS A 1 487 ? -24.451 8.024 5.680 1.00 90.06 487 CYS A CA 1
ATOM 3714 C C . CYS A 1 487 ? -24.850 6.905 6.630 1.00 90.06 487 CYS A C 1
ATOM 3716 O O . CYS A 1 487 ? -24.675 7.057 7.835 1.00 90.06 487 CYS A O 1
ATOM 3718 N N . THR A 1 488 ? -25.309 5.787 6.073 1.00 88.25 488 THR A N 1
ATOM 3719 C CA . THR A 1 488 ? -25.511 4.513 6.776 1.00 88.25 488 THR A CA 1
ATOM 3720 C C . THR A 1 488 ? -24.483 3.462 6.361 1.00 88.25 488 THR A C 1
ATOM 3722 O O . THR A 1 488 ? -24.227 2.531 7.124 1.00 88.25 488 THR A O 1
ATOM 3725 N N . ASN A 1 489 ? -23.880 3.610 5.173 1.00 91.44 489 ASN A N 1
ATOM 3726 C CA . ASN A 1 489 ? -22.856 2.708 4.650 1.00 91.44 489 ASN A CA 1
ATOM 3727 C C . ASN A 1 489 ? -21.572 3.466 4.288 1.00 91.44 489 ASN A C 1
ATOM 3729 O O . ASN A 1 489 ? -21.613 4.429 3.523 1.00 91.44 489 ASN A O 1
ATOM 3733 N N . ILE A 1 490 ? -20.423 2.998 4.776 1.00 95.06 490 ILE A N 1
ATOM 3734 C CA . ILE A 1 490 ? -19.102 3.534 4.423 1.00 95.06 490 ILE A CA 1
ATOM 3735 C C . ILE A 1 490 ? -18.327 2.468 3.660 1.00 95.06 490 ILE A C 1
ATOM 3737 O O . ILE A 1 490 ? -18.177 1.343 4.134 1.00 95.06 490 ILE A O 1
ATOM 3741 N N . VAL A 1 491 ? -17.784 2.842 2.505 1.00 97.50 491 VAL A N 1
ATOM 3742 C CA . VAL A 1 491 ? -16.973 1.959 1.667 1.00 97.50 491 VAL A CA 1
ATOM 3743 C C . VAL A 1 491 ? -15.573 2.536 1.513 1.00 97.50 491 VAL A C 1
ATOM 3745 O O . VAL A 1 491 ? -15.405 3.624 0.971 1.00 97.50 491 VAL A O 1
ATOM 3748 N N . PHE A 1 492 ? -14.552 1.797 1.939 1.00 98.06 492 PHE A N 1
ATOM 3749 C CA . PHE A 1 492 ? -13.157 2.171 1.721 1.00 98.06 492 PHE A CA 1
ATOM 3750 C C . PHE A 1 492 ? -12.626 1.602 0.403 1.00 98.06 492 PHE A C 1
ATOM 3752 O O . PHE A 1 492 ? -12.460 0.391 0.269 1.00 98.06 492 PHE A O 1
ATOM 3759 N N . ALA A 1 493 ? -12.319 2.484 -0.547 1.00 98.12 493 ALA A N 1
ATOM 3760 C CA . ALA A 1 493 ? -11.759 2.172 -1.863 1.00 98.12 493 ALA A CA 1
ATOM 3761 C C . ALA A 1 493 ? -10.638 3.157 -2.271 1.00 98.12 493 ALA A C 1
ATOM 3763 O O . ALA A 1 493 ? -10.396 3.400 -3.455 1.00 98.12 493 ALA A O 1
ATOM 3764 N N . ALA A 1 494 ? -9.925 3.724 -1.291 1.00 97.62 494 ALA A N 1
ATOM 3765 C CA . ALA A 1 494 ? -8.945 4.802 -1.468 1.00 97.62 494 ALA A CA 1
ATOM 3766 C C . ALA A 1 494 ? -7.556 4.320 -1.931 1.00 97.62 494 ALA A C 1
ATOM 3768 O O . ALA A 1 494 ? -6.537 4.945 -1.640 1.00 97.62 494 ALA A O 1
ATOM 3769 N N . GLY A 1 495 ? -7.484 3.179 -2.622 1.00 96.25 495 GLY A N 1
ATOM 3770 C CA . GLY A 1 495 ? -6.226 2.594 -3.085 1.00 96.25 495 GLY A CA 1
ATOM 3771 C C . GLY A 1 495 ? -5.172 2.507 -1.966 1.00 96.25 495 GLY A C 1
ATOM 3772 O O . GLY A 1 495 ? -5.513 2.074 -0.860 1.00 96.25 495 GLY A O 1
ATOM 3773 N N . PRO A 1 496 ? -3.906 2.910 -2.196 1.00 96.25 496 PRO A N 1
ATOM 3774 C CA . PRO A 1 496 ? -2.851 2.793 -1.186 1.00 96.25 496 PRO A CA 1
ATOM 3775 C C . PRO A 1 496 ? -3.024 3.780 -0.014 1.00 96.25 496 PRO A C 1
ATOM 3777 O O . PRO A 1 496 ? -2.381 3.618 1.017 1.00 96.25 496 PRO A O 1
ATOM 3780 N N . TRP A 1 497 ? -3.939 4.754 -0.115 1.00 97.44 497 TRP A N 1
ATOM 3781 C CA . TRP A 1 497 ? -4.318 5.653 0.985 1.00 97.44 497 TRP A CA 1
ATOM 3782 C C . TRP A 1 497 ? -5.390 5.066 1.909 1.00 97.44 497 TRP A C 1
ATOM 3784 O O . TRP A 1 497 ? -5.758 5.700 2.897 1.00 97.44 497 TRP A O 1
ATOM 3794 N N . THR A 1 498 ? -5.884 3.855 1.631 1.00 97.56 498 THR A N 1
ATOM 3795 C CA . THR A 1 498 ? -6.933 3.215 2.441 1.00 97.56 498 THR A CA 1
ATOM 3796 C C . THR A 1 498 ? -6.592 3.134 3.937 1.00 97.56 498 THR A C 1
ATOM 3798 O O . THR A 1 498 ? -7.462 3.498 4.728 1.00 97.56 498 THR A O 1
ATOM 3801 N N . PRO A 1 499 ? -5.367 2.753 4.365 1.00 95.75 499 PRO A N 1
ATOM 3802 C CA . PRO A 1 499 ? -5.017 2.752 5.787 1.00 95.75 499 PRO A CA 1
ATOM 3803 C C . PRO A 1 499 ? -5.143 4.136 6.431 1.00 95.75 499 PRO A C 1
ATOM 3805 O O . PRO A 1 499 ? -5.734 4.261 7.499 1.00 95.75 499 PRO A O 1
ATOM 3808 N N . ARG A 1 500 ? -4.665 5.191 5.754 1.00 94.38 500 ARG A N 1
ATOM 3809 C CA . ARG A 1 500 ? -4.776 6.575 6.241 1.00 94.38 500 ARG A CA 1
ATOM 3810 C C . ARG A 1 500 ? -6.233 7.010 6.359 1.00 94.38 500 ARG A C 1
ATOM 3812 O O . ARG A 1 500 ? -6.640 7.466 7.420 1.00 94.38 500 ARG A O 1
ATOM 3819 N N . ALA A 1 501 ? -7.027 6.800 5.310 1.00 94.88 501 ALA A N 1
ATOM 3820 C CA . ALA A 1 501 ? -8.448 7.143 5.305 1.00 94.88 501 ALA A CA 1
ATOM 3821 C C . ALA A 1 501 ? -9.231 6.417 6.414 1.00 94.88 501 ALA A C 1
ATOM 3823 O O . ALA A 1 501 ? -10.088 7.014 7.066 1.00 94.88 501 ALA A O 1
ATOM 3824 N N . PHE A 1 502 ? -8.920 5.139 6.647 1.00 94.75 502 PHE A N 1
ATOM 3825 C CA . PHE A 1 502 ? -9.524 4.347 7.713 1.00 94.75 502 PHE A CA 1
ATOM 3826 C C . PHE A 1 502 ? -9.157 4.893 9.098 1.00 94.75 502 PHE A C 1
ATOM 3828 O O . PHE A 1 502 ? -10.051 5.168 9.897 1.00 94.75 502 PHE A O 1
ATOM 3835 N N . SER A 1 503 ? -7.867 5.125 9.359 1.00 91.44 503 SER A N 1
ATOM 3836 C CA . SER A 1 503 ? -7.388 5.667 10.636 1.00 91.44 503 SER A CA 1
ATOM 3837 C C . SER A 1 503 ? -7.904 7.078 10.915 1.00 91.44 503 SER A C 1
ATOM 3839 O O . SER A 1 503 ? -8.181 7.405 12.064 1.00 91.44 503 SER A O 1
ATOM 3841 N N . SER A 1 504 ? -8.090 7.912 9.886 1.00 89.94 504 SER A N 1
ATOM 3842 C CA . SER A 1 504 ? -8.697 9.238 10.052 1.00 89.94 504 SER A CA 1
ATOM 3843 C C . SER A 1 504 ? -10.148 9.157 10.528 1.00 89.94 504 SER A C 1
ATOM 3845 O O . SER A 1 504 ? -10.540 9.920 11.406 1.00 89.94 504 SER A O 1
ATOM 3847 N N . LEU A 1 505 ? -10.946 8.229 9.990 1.00 90.69 505 LEU A N 1
ATOM 3848 C CA . LEU A 1 505 ? -12.343 8.061 10.402 1.00 90.69 505 LEU A CA 1
ATOM 3849 C C . LEU A 1 505 ? -12.515 7.296 11.714 1.00 90.69 505 LEU A C 1
ATOM 3851 O O . LEU A 1 505 ? -13.464 7.563 12.456 1.00 90.69 505 LEU A O 1
ATOM 3855 N N . PHE A 1 506 ? -11.614 6.356 11.999 1.00 88.81 506 PHE A N 1
ATOM 3856 C CA . PHE A 1 506 ? -11.660 5.492 13.175 1.00 88.81 506 PHE A CA 1
ATOM 3857 C C . PHE A 1 506 ? -10.328 5.521 13.941 1.00 88.81 506 PHE A C 1
ATOM 3859 O O . PHE A 1 506 ? -9.671 4.489 14.069 1.00 88.81 506 PHE A O 1
ATOM 3866 N N . PRO A 1 507 ? -9.933 6.671 14.519 1.00 83.94 507 PRO A N 1
ATOM 3867 C CA . PRO A 1 507 ? -8.628 6.837 15.173 1.00 83.94 507 PRO A CA 1
ATOM 3868 C C . PRO A 1 507 ? -8.453 5.989 16.441 1.00 83.94 507 PRO A C 1
ATOM 3870 O O . PRO A 1 507 ? -7.340 5.796 16.917 1.00 83.94 507 PRO A O 1
ATOM 3873 N N . LEU A 1 508 ? -9.555 5.482 17.005 1.00 82.75 508 LEU A N 1
ATOM 3874 C CA . LEU A 1 508 ? -9.552 4.569 18.152 1.00 82.75 508 LEU A CA 1
ATOM 3875 C C . LEU A 1 508 ? -9.496 3.090 17.743 1.00 82.75 508 LEU A C 1
ATOM 3877 O O . LEU A 1 508 ? -9.405 2.214 18.606 1.00 82.75 508 LEU A O 1
ATOM 3881 N N . SER A 1 509 ? -9.582 2.794 16.444 1.00 82.31 509 SER A N 1
ATOM 3882 C CA . SER A 1 509 ? -9.452 1.434 15.943 1.00 82.31 509 SER A CA 1
ATOM 3883 C C . SER A 1 509 ? -8.043 0.901 16.192 1.00 82.31 509 SER A C 1
ATOM 3885 O O . SER A 1 509 ? -7.048 1.575 15.948 1.00 82.31 509 SER A O 1
ATOM 3887 N N . LYS A 1 510 ? -7.961 -0.353 16.641 1.00 80.75 510 LYS A N 1
ATOM 3888 C CA . LYS A 1 510 ? -6.703 -1.113 16.727 1.00 80.75 510 LYS A CA 1
ATOM 3889 C C . LYS A 1 510 ? -6.477 -2.006 15.506 1.00 80.75 510 LYS A C 1
ATOM 3891 O O . LYS A 1 510 ? -5.586 -2.852 15.517 1.00 80.75 510 LYS A O 1
ATOM 3896 N N . ALA A 1 511 ? -7.338 -1.902 14.500 1.00 79.88 511 ALA A N 1
ATOM 3897 C CA . ALA A 1 511 ? -7.306 -2.792 13.363 1.00 79.88 511 ALA A CA 1
ATOM 3898 C C . ALA A 1 511 ? -6.191 -2.413 12.400 1.00 79.88 511 ALA A C 1
ATOM 3900 O O . ALA A 1 511 ? -6.083 -1.271 11.960 1.00 79.88 511 ALA A O 1
ATOM 3901 N N . HIS A 1 512 ? -5.386 -3.405 12.045 1.00 84.50 512 HIS A N 1
ATOM 3902 C CA . HIS A 1 512 ? -4.362 -3.244 11.033 1.00 84.50 512 HIS A CA 1
ATOM 3903 C C . HIS A 1 512 ? -4.971 -3.467 9.647 1.00 84.50 512 HIS A C 1
ATOM 3905 O O . HIS A 1 512 ? -5.457 -4.560 9.352 1.00 84.50 512 HIS A O 1
ATOM 3911 N N . ILE A 1 513 ? -4.925 -2.440 8.796 1.00 91.19 513 ILE A N 1
ATOM 3912 C CA . ILE A 1 513 ? -5.317 -2.530 7.387 1.00 91.19 513 ILE A CA 1
ATOM 3913 C C . ILE A 1 513 ? -4.053 -2.843 6.571 1.00 91.19 513 ILE A C 1
ATOM 3915 O O . ILE A 1 513 ? -3.229 -1.947 6.392 1.00 91.19 513 ILE A O 1
ATOM 3919 N N . PRO A 1 514 ? -3.861 -4.083 6.076 1.00 90.88 514 PRO A N 1
ATOM 3920 C CA . PRO A 1 514 ? -2.579 -4.570 5.553 1.00 90.88 514 PRO A CA 1
ATOM 3921 C C . PRO A 1 514 ? -2.299 -4.126 4.107 1.00 90.88 514 PRO A C 1
ATOM 3923 O O . PRO A 1 514 ? -1.776 -4.895 3.305 1.00 90.88 514 PRO A O 1
ATOM 3926 N N . VAL A 1 515 ? -2.687 -2.901 3.752 1.00 92.50 515 VAL A N 1
ATOM 3927 C CA . VAL A 1 515 ? -2.493 -2.345 2.410 1.00 92.50 515 VAL A CA 1
ATOM 3928 C C . VAL A 1 515 ? -1.202 -1.547 2.385 1.00 92.50 515 VAL A C 1
ATOM 3930 O O . VAL A 1 515 ? -1.056 -0.556 3.094 1.00 92.50 515 VAL A O 1
ATOM 3933 N N . LEU A 1 516 ? -0.292 -1.967 1.519 1.00 91.44 516 LEU A N 1
ATOM 3934 C CA . LEU A 1 516 ? 0.979 -1.318 1.248 1.00 91.44 516 LEU A CA 1
ATOM 3935 C C . LEU A 1 516 ? 0.924 -0.560 -0.082 1.00 91.44 516 LEU A C 1
ATOM 3937 O O . LEU A 1 516 ? 0.021 -0.741 -0.906 1.00 91.44 516 LEU A O 1
ATOM 3941 N N . SER A 1 517 ? 1.925 0.289 -0.293 1.00 93.38 517 SER A N 1
ATOM 3942 C CA . SER A 1 517 ? 2.104 1.066 -1.515 1.00 93.38 517 SER A CA 1
ATOM 3943 C C . SER A 1 517 ? 3.293 0.541 -2.308 1.00 93.38 517 SER A C 1
ATOM 3945 O O . SER A 1 517 ? 4.367 0.336 -1.750 1.00 93.38 517 SER A O 1
ATOM 3947 N N . LEU A 1 518 ? 3.111 0.349 -3.612 1.00 91.06 518 LEU A N 1
ATOM 3948 C CA . LEU A 1 518 ? 4.194 0.022 -4.533 1.00 91.06 518 LEU A CA 1
ATOM 3949 C C . LEU A 1 518 ? 4.232 1.058 -5.653 1.00 91.06 518 LEU A C 1
ATOM 3951 O O . LEU A 1 518 ? 3.279 1.161 -6.434 1.00 91.06 518 LEU A O 1
ATOM 3955 N N . SER A 1 519 ? 5.327 1.814 -5.731 1.00 93.25 519 SER A N 1
ATOM 3956 C CA . SER A 1 519 ? 5.524 2.795 -6.796 1.00 93.25 519 SER A CA 1
ATOM 3957 C C . SER A 1 519 ? 5.842 2.092 -8.119 1.00 93.25 519 SER A C 1
ATOM 3959 O O . SER A 1 519 ? 6.451 1.018 -8.135 1.00 93.25 519 SER A O 1
ATOM 3961 N N . GLY A 1 520 ? 5.398 2.666 -9.234 1.00 93.00 520 GLY A N 1
ATOM 3962 C CA . GLY A 1 520 ? 5.621 2.113 -10.565 1.00 93.00 520 GLY A CA 1
ATOM 3963 C C . GLY A 1 520 ? 5.697 3.197 -11.628 1.00 93.00 520 GLY A C 1
ATOM 3964 O O . GLY A 1 520 ? 4.787 4.025 -11.736 1.00 93.00 520 GLY A O 1
ATOM 3965 N N . TYR A 1 521 ? 6.766 3.154 -12.420 1.00 94.88 521 TYR A N 1
ATOM 3966 C CA . TYR A 1 521 ? 6.950 4.026 -13.574 1.00 94.88 521 TYR A CA 1
ATOM 3967 C C . TYR A 1 521 ? 6.309 3.415 -14.815 1.00 94.88 521 TYR A C 1
ATOM 3969 O O . TYR A 1 521 ? 6.346 2.200 -15.029 1.00 94.88 521 TYR A O 1
ATOM 3977 N N . SER A 1 522 ? 5.735 4.279 -15.645 1.00 95.19 522 SER A N 1
ATOM 3978 C CA . SER A 1 522 ? 5.188 3.896 -16.937 1.00 95.19 522 SER A CA 1
ATOM 3979 C C . SER A 1 522 ? 5.381 4.986 -17.974 1.00 95.19 522 SER A C 1
ATOM 3981 O O . SER A 1 522 ? 5.396 6.174 -17.645 1.00 95.19 522 SER A O 1
ATOM 3983 N N . LEU A 1 523 ? 5.481 4.560 -19.225 1.00 95.50 523 LEU A N 1
ATOM 3984 C CA . LEU A 1 523 ? 5.575 5.421 -20.387 1.00 95.50 523 LEU A CA 1
ATOM 3985 C C . LEU A 1 523 ? 4.506 5.015 -21.405 1.00 95.50 523 LEU A C 1
ATOM 3987 O O . LEU A 1 523 ? 4.159 3.838 -21.523 1.00 95.50 523 LEU A O 1
ATOM 3991 N N . VAL A 1 524 ? 3.968 5.996 -22.122 1.00 94.69 524 VAL A N 1
ATOM 3992 C CA . VAL A 1 524 ? 3.167 5.776 -23.332 1.00 94.69 524 VAL A CA 1
ATOM 3993 C C . VAL A 1 524 ? 3.942 6.351 -24.501 1.00 94.69 524 VAL A C 1
ATOM 3995 O O . VAL A 1 524 ? 4.421 7.481 -24.410 1.00 94.69 524 VAL A O 1
ATOM 3998 N N . PHE A 1 525 ? 4.042 5.589 -25.583 1.00 93.69 525 PHE A N 1
ATOM 3999 C CA . PHE A 1 525 ? 4.802 5.957 -26.767 1.00 93.69 525 PHE A CA 1
ATOM 4000 C C . PHE A 1 525 ? 4.005 5.767 -28.050 1.00 93.69 525 PHE A C 1
ATOM 4002 O O . PHE A 1 525 ? 3.044 4.996 -28.080 1.00 93.69 525 PHE A O 1
ATOM 4009 N N . ARG A 1 526 ? 4.483 6.390 -29.128 1.00 94.38 526 ARG A N 1
ATOM 4010 C CA . ARG A 1 526 ? 4.173 5.999 -30.506 1.00 94.38 526 ARG A CA 1
ATOM 4011 C C . ARG A 1 526 ? 5.429 5.474 -31.179 1.00 94.38 526 ARG A C 1
ATOM 4013 O O . ARG A 1 526 ? 6.522 6.006 -30.990 1.00 94.38 526 ARG A O 1
ATOM 4020 N N . SER A 1 527 ? 5.258 4.417 -31.964 1.00 93.62 527 SER A N 1
ATOM 4021 C CA . SER A 1 527 ? 6.319 3.847 -32.789 1.00 93.62 527 SER A CA 1
ATOM 4022 C C . SER A 1 527 ? 5.984 4.084 -34.260 1.00 93.62 527 SER A C 1
ATOM 4024 O O . SER A 1 527 ? 4.852 3.808 -34.655 1.00 93.62 527 SER A O 1
ATOM 4026 N N . PRO A 1 528 ? 6.949 4.464 -35.116 1.00 91.75 528 PRO A N 1
ATOM 4027 C CA . PRO A 1 528 ? 6.744 4.487 -36.569 1.00 91.75 528 PRO A CA 1
ATOM 4028 C C . PRO A 1 528 ? 6.294 3.132 -37.149 1.00 91.75 528 PRO A C 1
ATOM 4030 O O . PRO A 1 528 ? 5.752 3.069 -38.250 1.00 91.75 528 PRO A O 1
ATOM 4033 N N . ARG A 1 529 ? 6.513 2.039 -36.404 1.00 91.06 529 ARG A N 1
ATOM 4034 C CA . ARG A 1 529 ? 6.139 0.659 -36.752 1.00 91.06 529 ARG A CA 1
ATOM 4035 C C . ARG A 1 529 ? 4.800 0.212 -36.150 1.00 91.06 529 ARG A C 1
ATOM 4037 O O . ARG A 1 529 ? 4.446 -0.959 -36.295 1.00 91.06 529 ARG A O 1
ATOM 4044 N N . HIS A 1 530 ? 4.080 1.103 -35.467 1.00 91.38 530 HIS A N 1
ATOM 4045 C CA . HIS A 1 530 ? 2.716 0.887 -34.992 1.00 91.38 530 HIS A CA 1
ATOM 4046 C C . HIS A 1 530 ? 1.841 2.071 -35.412 1.00 91.38 530 HIS A C 1
ATOM 4048 O O . HIS A 1 530 ? 1.947 3.153 -34.855 1.00 91.38 530 HIS A O 1
ATOM 4054 N N . THR A 1 531 ? 0.994 1.877 -36.420 1.00 90.19 531 THR A N 1
ATOM 4055 C CA . THR A 1 531 ? 0.115 2.908 -36.992 1.00 90.19 531 THR A CA 1
ATOM 4056 C C . THR A 1 531 ? -1.352 2.488 -36.918 1.00 90.19 531 THR A C 1
ATOM 4058 O O . THR A 1 531 ? -1.673 1.305 -36.805 1.00 90.19 531 THR A O 1
ATOM 4061 N N . LEU A 1 532 ? -2.263 3.452 -37.090 1.00 87.75 532 LEU A N 1
ATOM 4062 C CA . LEU A 1 532 ? -3.707 3.194 -37.200 1.00 87.75 532 LEU A CA 1
ATOM 4063 C C . LEU A 1 532 ? -4.075 2.262 -38.370 1.00 87.75 532 LEU A C 1
ATOM 4065 O O . LEU A 1 532 ? -5.110 1.597 -38.325 1.00 87.75 532 LEU A O 1
ATOM 4069 N N . SER A 1 533 ? -3.268 2.236 -39.439 1.00 87.12 533 SER A N 1
ATOM 4070 C CA . SER A 1 533 ? -3.451 1.280 -40.543 1.00 87.12 533 SER A CA 1
ATOM 4071 C C . SER A 1 533 ? -3.128 -0.127 -40.066 1.00 87.12 533 SER A C 1
ATOM 4073 O O . SER A 1 533 ? -3.938 -1.028 -40.229 1.00 87.12 533 SER A O 1
ATOM 4075 N N . GLN A 1 534 ? -1.994 -0.309 -39.384 1.00 86.56 534 GLN A N 1
ATOM 4076 C CA . GLN A 1 534 ? -1.591 -1.617 -38.869 1.00 86.56 534 GLN A CA 1
ATOM 4077 C C . GLN A 1 534 ? -2.569 -2.156 -37.822 1.00 86.56 534 GLN A C 1
ATOM 4079 O O . GLN A 1 534 ? -2.904 -3.334 -37.876 1.00 86.56 534 GLN A O 1
ATOM 4084 N N . GLU A 1 535 ? -3.080 -1.315 -36.916 1.00 85.56 535 GLU A N 1
ATOM 4085 C CA . GLU A 1 535 ? -4.139 -1.718 -35.977 1.00 85.56 535 GLU A CA 1
ATOM 4086 C C . GLU A 1 535 ? -5.357 -2.309 -36.690 1.00 85.56 535 GLU A C 1
ATOM 4088 O O . GLU A 1 535 ? -5.857 -3.357 -36.286 1.00 85.56 535 GLU A O 1
ATOM 4093 N N . ARG A 1 536 ? -5.829 -1.652 -37.756 1.00 83.62 536 ARG A N 1
ATOM 4094 C CA . ARG A 1 536 ? -7.061 -2.036 -38.458 1.00 83.62 536 ARG A CA 1
ATOM 4095 C C . ARG A 1 536 ? -6.851 -3.173 -39.453 1.00 83.62 536 ARG A C 1
ATOM 4097 O O . ARG A 1 536 ? -7.637 -4.111 -39.472 1.00 83.62 536 ARG A O 1
ATOM 4104 N N . GLU A 1 537 ? -5.808 -3.082 -40.266 1.00 86.12 537 GLU A N 1
ATOM 4105 C CA . GLU A 1 537 ? -5.606 -3.923 -41.449 1.00 86.12 537 GLU A CA 1
ATOM 4106 C C . GLU A 1 537 ? -4.706 -5.128 -41.164 1.00 86.12 537 GLU A C 1
ATOM 4108 O O . GLU A 1 537 ? -4.945 -6.202 -41.703 1.00 86.12 537 GLU A O 1
ATOM 4113 N N . VAL A 1 538 ? -3.690 -4.973 -40.304 1.00 84.12 538 VAL A N 1
ATOM 4114 C CA . VAL A 1 538 ? -2.709 -6.038 -40.018 1.00 84.12 538 VAL A CA 1
ATOM 4115 C C . VAL A 1 538 ? -3.098 -6.829 -38.771 1.00 84.12 538 VAL A C 1
ATOM 4117 O O . VAL A 1 538 ? -3.042 -8.054 -38.774 1.00 84.12 538 VAL A O 1
ATOM 4120 N N . TYR A 1 539 ? -3.517 -6.145 -37.704 1.00 83.25 539 TYR A N 1
ATOM 4121 C CA . TYR A 1 539 ? -3.860 -6.778 -36.425 1.00 83.25 539 TYR A CA 1
ATOM 4122 C C . TYR A 1 539 ? -5.362 -7.042 -36.256 1.00 83.25 539 TYR A C 1
ATOM 4124 O O . TYR A 1 539 ? -5.778 -7.594 -35.238 1.00 83.25 539 TYR A O 1
ATOM 4132 N N . GLY A 1 540 ? -6.190 -6.655 -37.234 1.00 82.88 540 GLY A N 1
ATOM 4133 C CA . GLY A 1 540 ? -7.634 -6.910 -37.224 1.00 82.88 540 GLY A CA 1
ATOM 4134 C C . GLY A 1 540 ? -8.356 -6.311 -36.014 1.00 82.88 540 GLY A C 1
ATOM 4135 O O . GLY A 1 540 ? -9.282 -6.920 -35.483 1.00 82.88 540 GLY A O 1
ATOM 4136 N N . GLY A 1 541 ? -7.891 -5.158 -35.524 1.00 81.44 541 GLY A N 1
ATOM 4137 C CA . GLY A 1 541 ? -8.427 -4.494 -34.337 1.00 81.44 541 GLY A CA 1
ATOM 4138 C C . GLY A 1 541 ? -8.056 -5.156 -33.006 1.00 81.44 541 GLY A C 1
ATOM 4139 O O . GLY A 1 541 ? -8.691 -4.844 -32.001 1.00 81.44 541 GLY A O 1
ATOM 4140 N N . LYS A 1 542 ? -7.070 -6.065 -32.975 1.00 85.25 542 LYS A N 1
ATOM 4141 C CA . LYS A 1 542 ? -6.552 -6.682 -31.743 1.00 85.25 542 LYS A CA 1
ATOM 4142 C C . LYS A 1 542 ? -5.313 -5.948 -31.214 1.00 85.25 542 LYS A C 1
ATOM 4144 O O . LYS A 1 542 ? -4.477 -5.488 -31.991 1.00 85.25 542 LYS A O 1
ATOM 4149 N N . SER A 1 543 ? -5.148 -5.908 -29.891 1.00 88.00 543 SER A N 1
ATOM 4150 C CA . SER A 1 543 ? -3.903 -5.481 -29.234 1.00 88.00 543 SER A CA 1
ATOM 4151 C C . SER A 1 543 ? -2.982 -6.666 -28.978 1.00 88.00 543 SER A C 1
ATOM 4153 O O . SER A 1 543 ? -3.349 -7.833 -29.107 1.00 88.00 543 SER A O 1
ATOM 4155 N N . HIS A 1 544 ? -1.787 -6.345 -28.509 1.00 88.31 544 HIS A N 1
ATOM 4156 C CA . HIS A 1 544 ? -0.832 -7.282 -27.949 1.00 88.31 544 HIS A CA 1
ATOM 4157 C C . HIS A 1 544 ? -0.489 -6.862 -26.523 1.00 88.31 544 HIS A C 1
ATOM 4159 O O . HIS A 1 544 ? -0.265 -5.678 -26.256 1.00 88.31 544 HIS A O 1
ATOM 4165 N N . ALA A 1 545 ? -0.418 -7.853 -25.643 1.00 88.25 545 ALA A N 1
ATOM 4166 C CA . ALA A 1 545 ? 0.049 -7.758 -24.272 1.00 88.25 545 ALA A CA 1
ATOM 4167 C C . ALA A 1 545 ? 1.322 -8.600 -24.157 1.00 88.25 545 ALA A C 1
ATOM 4169 O O . ALA A 1 545 ? 1.268 -9.823 -24.219 1.00 88.25 545 ALA A O 1
ATOM 4170 N N . VAL A 1 546 ? 2.468 -7.950 -24.040 1.00 85.12 546 VAL A N 1
ATOM 4171 C CA . VAL A 1 546 ? 3.782 -8.583 -24.001 1.00 85.12 546 VAL A CA 1
ATOM 4172 C C . VAL A 1 546 ? 4.283 -8.587 -22.567 1.00 85.12 546 VAL A C 1
ATOM 4174 O O . VAL A 1 546 ? 4.389 -7.542 -21.924 1.00 85.12 546 VAL A O 1
ATOM 4177 N N . PHE A 1 547 ? 4.628 -9.770 -22.084 1.00 82.38 547 PHE A N 1
ATOM 4178 C CA . PHE A 1 547 ? 5.162 -9.998 -20.753 1.00 82.38 547 PHE A CA 1
ATOM 4179 C C . PHE A 1 547 ? 6.591 -10.516 -20.874 1.00 82.38 547 PHE A C 1
ATOM 4181 O O . PHE A 1 547 ? 6.825 -11.544 -21.509 1.00 82.38 547 PHE A O 1
ATOM 4188 N N . THR A 1 548 ? 7.546 -9.816 -20.269 1.00 74.44 548 THR A N 1
ATOM 4189 C CA . THR A 1 548 ? 8.952 -10.252 -20.230 1.00 74.44 548 THR A CA 1
ATOM 4190 C C . THR A 1 548 ? 9.283 -10.858 -18.869 1.00 74.44 548 THR A C 1
ATOM 4192 O O . THR A 1 548 ? 8.671 -10.451 -17.883 1.00 74.44 548 THR A O 1
ATOM 4195 N N . THR A 1 549 ? 10.226 -11.801 -18.788 1.00 65.31 549 THR A N 1
ATOM 4196 C CA . THR A 1 549 ? 10.719 -12.345 -17.504 1.00 65.31 549 THR A CA 1
ATOM 4197 C C . THR A 1 549 ? 12.184 -11.962 -17.321 1.00 65.31 549 THR A C 1
ATOM 4199 O O . THR A 1 549 ? 13.067 -12.560 -17.927 1.00 65.31 549 THR A O 1
ATOM 4202 N N . HIS A 1 550 ? 12.429 -10.914 -16.532 1.00 59.84 550 HIS A N 1
ATOM 4203 C CA . HIS A 1 550 ? 13.741 -10.374 -16.164 1.00 59.84 550 HIS A CA 1
ATOM 4204 C C . HIS A 1 550 ? 14.815 -10.402 -17.278 1.00 59.84 550 HIS A C 1
ATOM 4206 O O . HIS A 1 550 ? 15.917 -10.918 -17.052 1.00 59.84 550 HIS A O 1
ATOM 4212 N N . PRO A 1 551 ? 14.555 -9.838 -18.476 1.00 60.00 551 PRO A N 1
ATOM 4213 C CA . PRO A 1 551 ? 15.583 -9.758 -19.505 1.00 60.00 551 PRO A CA 1
ATOM 4214 C C . PRO A 1 551 ? 16.804 -9.017 -18.942 1.00 60.00 551 PRO A C 1
ATOM 4216 O O . PRO A 1 551 ? 16.699 -7.866 -18.506 1.00 60.00 551 PRO A O 1
ATOM 4219 N N . GLN A 1 552 ? 17.965 -9.685 -18.930 1.00 60.53 552 GLN A N 1
ATOM 4220 C CA . GLN A 1 552 ? 19.228 -9.143 -18.400 1.00 60.53 552 GLN A CA 1
ATOM 4221 C C . GLN A 1 552 ? 19.541 -7.755 -18.978 1.00 60.53 552 GLN A C 1
ATOM 4223 O O . GLN A 1 552 ? 20.074 -6.900 -18.278 1.00 60.53 552 GLN A O 1
ATOM 4228 N N . SER A 1 553 ? 19.136 -7.516 -20.227 1.00 62.59 553 SER A N 1
ATOM 4229 C CA . SER A 1 553 ? 19.287 -6.249 -20.940 1.00 62.59 553 SER A CA 1
ATOM 4230 C C . SER A 1 553 ? 18.519 -5.078 -20.319 1.00 62.59 553 SER A C 1
ATOM 4232 O O . SER A 1 553 ? 18.981 -3.948 -20.412 1.00 62.59 553 SER A O 1
ATOM 4234 N N . CYS A 1 554 ? 17.360 -5.306 -19.691 1.00 67.31 554 CYS A N 1
ATOM 4235 C CA . CYS A 1 554 ? 16.537 -4.224 -19.132 1.00 67.31 554 CYS A CA 1
ATOM 4236 C C . CYS A 1 554 ? 16.749 -4.018 -17.624 1.00 67.31 554 CYS A C 1
ATOM 4238 O O . CYS A 1 554 ? 16.409 -2.957 -17.100 1.00 67.31 554 CYS A O 1
ATOM 4240 N N . GLY A 1 555 ? 17.272 -5.018 -16.905 1.00 70.44 555 GLY A N 1
ATOM 4241 C CA . GLY A 1 555 ? 17.490 -4.946 -15.452 1.00 70.44 555 GLY A CA 1
ATOM 4242 C C . GLY A 1 555 ? 16.207 -4.919 -14.602 1.00 70.44 555 GLY A C 1
ATOM 4243 O O . GLY A 1 555 ? 16.268 -4.585 -13.421 1.00 70.44 555 GLY A O 1
ATOM 4244 N N . PHE A 1 556 ? 15.051 -5.217 -15.203 1.00 79.44 556 PHE A N 1
ATOM 4245 C CA . PHE A 1 556 ? 13.751 -5.480 -14.570 1.00 79.44 556 PHE A CA 1
ATOM 4246 C C . PHE A 1 556 ? 12.867 -6.265 -15.561 1.00 79.44 556 PHE A C 1
ATOM 4248 O O . PHE A 1 556 ? 13.333 -6.582 -16.657 1.00 79.44 556 PHE A O 1
ATOM 4255 N N . SER A 1 557 ? 11.607 -6.558 -15.214 1.00 82.62 557 SER A N 1
ATOM 4256 C CA . SER A 1 557 ? 10.635 -7.220 -16.108 1.00 82.62 557 SER A CA 1
ATOM 4257 C C . SER A 1 557 ? 9.609 -6.234 -16.693 1.00 82.62 557 SER A C 1
ATOM 4259 O O . SER A 1 557 ? 8.563 -6.006 -16.078 1.00 82.62 557 SER A O 1
ATOM 4261 N N . PRO A 1 558 ? 9.877 -5.609 -17.856 1.00 86.25 558 PRO A N 1
ATOM 4262 C CA . PRO A 1 558 ? 8.885 -4.818 -18.567 1.00 86.25 558 PRO A CA 1
ATOM 4263 C C . PRO A 1 558 ? 7.612 -5.593 -18.933 1.00 86.25 558 PRO A C 1
ATOM 4265 O O . PRO A 1 558 ? 7.660 -6.737 -19.393 1.00 86.25 558 PRO A O 1
ATOM 4268 N N . GLU A 1 559 ? 6.475 -4.915 -18.830 1.00 89.25 559 GLU A N 1
ATOM 4269 C CA . GLU A 1 559 ? 5.216 -5.316 -19.453 1.00 89.25 559 GLU A CA 1
ATOM 4270 C C . GLU A 1 559 ? 4.812 -4.253 -20.477 1.00 89.25 559 GLU A C 1
ATOM 4272 O O . GLU A 1 559 ? 4.806 -3.056 -20.165 1.00 89.25 559 GLU A O 1
ATOM 4277 N N . VAL A 1 560 ? 4.471 -4.688 -21.690 1.00 91.00 560 VAL A N 1
ATOM 4278 C CA . VAL A 1 560 ? 4.207 -3.805 -22.831 1.00 91.00 560 VAL A CA 1
ATOM 4279 C C . VAL A 1 560 ? 2.834 -4.094 -23.416 1.00 91.00 560 VAL A C 1
ATOM 4281 O O . VAL A 1 560 ? 2.494 -5.242 -23.671 1.00 91.00 560 VAL A O 1
ATOM 4284 N N . PHE A 1 561 ? 2.029 -3.064 -23.651 1.00 91.38 561 PHE A N 1
ATOM 4285 C CA . PHE A 1 561 ? 0.661 -3.218 -24.136 1.00 91.38 561 PHE A CA 1
ATOM 4286 C C . PHE A 1 561 ? 0.397 -2.228 -25.260 1.00 91.38 561 PHE A C 1
ATOM 4288 O O . PHE A 1 561 ? 0.469 -1.020 -25.043 1.00 91.38 561 PHE A O 1
ATOM 4295 N N . SER A 1 562 ? 0.048 -2.729 -26.442 1.00 90.19 562 SER A N 1
ATOM 4296 C CA . SER A 1 562 ? -0.519 -1.862 -27.484 1.00 90.19 562 SER A CA 1
ATOM 4297 C C . SER A 1 562 ? -1.961 -1.495 -27.130 1.00 90.19 562 SER A C 1
ATOM 4299 O O . SER A 1 562 ? -2.678 -2.254 -26.468 1.00 90.19 562 SER A O 1
ATOM 4301 N N . ARG A 1 563 ? -2.364 -0.292 -27.527 1.00 85.62 563 ARG A N 1
ATOM 4302 C CA . ARG A 1 563 ? -3.663 0.328 -27.257 1.00 85.62 563 ARG A CA 1
ATOM 4303 C C . ARG A 1 563 ? -4.175 0.973 -28.531 1.00 85.62 563 ARG A C 1
ATOM 4305 O O . ARG A 1 563 ? -3.389 1.255 -29.418 1.00 85.62 563 ARG A O 1
ATOM 4312 N N . THR A 1 564 ? -5.467 1.299 -28.564 1.00 82.75 564 THR A N 1
ATOM 4313 C CA . THR A 1 564 ? -6.035 2.142 -29.626 1.00 82.75 564 THR A CA 1
ATOM 4314 C C . THR A 1 564 ? -5.257 3.443 -29.789 1.00 82.75 564 THR A C 1
ATOM 4316 O O . THR A 1 564 ? -4.779 3.986 -28.793 1.00 82.75 564 THR A O 1
ATOM 4319 N N . ASN A 1 565 ? -5.303 4.017 -30.990 1.00 85.81 565 ASN A N 1
ATOM 4320 C CA . ASN A 1 565 ? -4.648 5.279 -31.355 1.00 85.81 565 ASN A CA 1
ATOM 4321 C C . ASN A 1 565 ? -3.138 5.159 -31.594 1.00 85.81 565 ASN A C 1
ATOM 4323 O O . ASN A 1 565 ? -2.422 6.154 -31.474 1.00 85.81 565 ASN A O 1
ATOM 4327 N N . ALA A 1 566 ? -2.670 3.973 -31.985 1.00 89.31 566 ALA A N 1
ATOM 4328 C CA . ALA A 1 566 ? -1.274 3.676 -32.273 1.00 89.31 566 ALA A CA 1
ATOM 4329 C C . ALA A 1 566 ? -0.347 3.892 -31.064 1.00 89.31 566 ALA A C 1
ATOM 4331 O O . ALA A 1 566 ? 0.832 4.221 -31.211 1.00 89.31 566 ALA A O 1
ATOM 4332 N N . GLU A 1 567 ? -0.885 3.721 -29.856 1.00 92.56 567 GLU A N 1
ATOM 4333 C CA . GLU A 1 567 ? -0.162 3.951 -28.610 1.00 92.56 567 GLU A CA 1
ATOM 4334 C C . GLU A 1 567 ? 0.330 2.638 -28.005 1.00 92.56 567 GLU A C 1
ATOM 4336 O O . GLU A 1 567 ? -0.370 1.626 -27.985 1.00 92.56 567 GLU A O 1
ATOM 4341 N N . ILE A 1 568 ? 1.537 2.667 -27.448 1.00 93.56 568 ILE A N 1
ATOM 4342 C CA . ILE A 1 568 ? 2.135 1.537 -26.745 1.00 93.56 568 ILE A CA 1
ATOM 4343 C C . ILE A 1 568 ? 2.472 1.973 -25.327 1.00 93.56 568 ILE A C 1
ATOM 4345 O O . ILE A 1 568 ? 3.196 2.939 -25.109 1.00 93.56 568 ILE A O 1
ATOM 4349 N N . TYR A 1 569 ? 1.939 1.255 -24.349 1.00 95.06 569 TYR A N 1
ATOM 4350 C CA . TYR A 1 569 ? 2.248 1.432 -22.940 1.00 95.06 569 TYR A CA 1
ATOM 4351 C C . TYR A 1 569 ? 3.368 0.489 -22.523 1.00 95.06 569 TYR A C 1
ATOM 4353 O O . TYR A 1 569 ? 3.301 -0.696 -22.832 1.00 95.06 569 TYR A O 1
ATOM 4361 N N . LEU A 1 570 ? 4.332 0.980 -21.750 1.00 94.06 570 LEU A N 1
ATOM 4362 C CA . LEU A 1 570 ? 5.350 0.167 -21.091 1.00 94.06 570 LEU A CA 1
ATOM 4363 C C . LEU A 1 570 ? 5.412 0.518 -19.606 1.00 94.06 570 LEU A C 1
ATOM 4365 O O . LEU A 1 570 ? 5.432 1.692 -19.239 1.00 94.06 570 LEU A O 1
ATOM 4369 N N . ALA A 1 571 ? 5.480 -0.497 -18.752 1.00 92.75 571 ALA A N 1
ATOM 4370 C CA . ALA A 1 571 ? 5.761 -0.355 -17.324 1.00 92.75 571 ALA A CA 1
ATOM 4371 C C . ALA A 1 571 ? 6.587 -1.544 -16.824 1.00 92.75 571 ALA A C 1
ATOM 4373 O O . ALA A 1 571 ? 6.985 -2.393 -17.611 1.00 92.75 571 ALA A O 1
ATOM 4374 N N . GLY A 1 572 ? 6.838 -1.611 -15.517 1.00 84.94 572 GLY A N 1
ATOM 4375 C CA . GLY A 1 572 ? 7.496 -2.755 -14.871 1.00 84.94 572 GLY A CA 1
ATOM 4376 C C . GLY A 1 572 ? 8.605 -2.349 -13.907 1.00 84.94 572 GLY A C 1
ATOM 4377 O O . GLY A 1 572 ? 8.963 -3.127 -13.028 1.00 84.94 572 GLY A O 1
ATOM 4378 N N . LEU A 1 573 ? 9.106 -1.113 -14.013 1.00 88.88 573 LEU A N 1
ATOM 4379 C CA . LEU A 1 573 ? 10.053 -0.572 -13.045 1.00 88.88 573 LEU A CA 1
ATOM 4380 C C . LEU A 1 573 ? 9.300 -0.150 -11.782 1.00 88.88 573 LEU A C 1
ATOM 4382 O O . LEU A 1 573 ? 8.587 0.858 -11.774 1.00 88.88 573 LEU A O 1
ATOM 4386 N N . ASN A 1 574 ? 9.465 -0.945 -10.729 1.00 87.88 574 ASN A N 1
ATOM 4387 C CA . ASN A 1 574 ? 8.769 -0.794 -9.459 1.00 87.88 574 ASN A CA 1
ATOM 4388 C C . ASN A 1 574 ? 9.758 -0.479 -8.333 1.00 87.88 574 ASN A C 1
ATOM 4390 O O . ASN A 1 574 ? 10.919 -0.876 -8.407 1.00 87.88 574 ASN A O 1
ATOM 4394 N N . GLY A 1 575 ? 9.297 0.208 -7.290 1.00 80.06 575 GLY A N 1
ATOM 4395 C CA . GLY A 1 575 ? 10.133 0.531 -6.133 1.00 80.06 575 GLY A CA 1
ATOM 4396 C C . GLY A 1 575 ? 9.330 0.775 -4.861 1.00 80.06 575 GLY A C 1
ATOM 4397 O O . GLY A 1 575 ? 8.180 1.225 -4.919 1.00 80.06 575 GLY A O 1
ATOM 4398 N N . LEU A 1 576 ? 9.950 0.476 -3.722 1.00 81.44 576 LEU A N 1
ATOM 4399 C CA . LEU A 1 576 ? 9.445 0.779 -2.377 1.00 81.44 576 LEU A CA 1
ATOM 4400 C C . LEU A 1 576 ? 10.099 2.037 -1.780 1.00 81.44 576 LEU A C 1
ATOM 4402 O O . LEU A 1 576 ? 9.709 2.483 -0.713 1.00 81.44 576 LEU A O 1
ATOM 4406 N N . ASP A 1 577 ? 11.066 2.612 -2.491 1.00 80.94 577 ASP A N 1
ATOM 4407 C CA . ASP A 1 577 ? 11.918 3.723 -2.067 1.00 80.94 577 ASP A CA 1
ATOM 4408 C C . ASP A 1 577 ? 11.288 5.110 -2.277 1.00 80.94 577 ASP A C 1
ATOM 4410 O O . ASP A 1 577 ? 11.846 6.114 -1.850 1.00 80.94 577 ASP A O 1
ATOM 4414 N N . ILE A 1 578 ? 10.136 5.189 -2.954 1.00 86.62 578 ILE A N 1
ATOM 4415 C CA . ILE A 1 578 ? 9.394 6.446 -3.102 1.00 86.62 578 ILE A CA 1
ATOM 4416 C C . ILE A 1 578 ? 8.253 6.454 -2.079 1.00 86.62 578 ILE A C 1
ATOM 4418 O O . ILE A 1 578 ? 7.351 5.613 -2.190 1.00 86.62 578 ILE A O 1
ATOM 4422 N N . PRO A 1 579 ? 8.240 7.398 -1.121 1.00 88.25 579 PRO A N 1
ATOM 4423 C CA . PRO A 1 579 ? 7.175 7.481 -0.134 1.00 88.25 579 PRO A CA 1
ATOM 4424 C C . PRO A 1 579 ? 5.839 7.794 -0.811 1.00 88.25 579 PRO A C 1
ATOM 4426 O O . PRO A 1 579 ? 5.766 8.536 -1.792 1.00 88.25 579 PRO A O 1
ATOM 4429 N N . LEU A 1 580 ? 4.758 7.225 -0.277 1.00 94.12 580 LEU A N 1
ATOM 4430 C CA . LEU A 1 580 ? 3.411 7.491 -0.772 1.00 94.12 580 LEU A CA 1
ATOM 4431 C C . LEU A 1 580 ? 3.037 8.956 -0.453 1.00 94.12 580 LEU A C 1
ATOM 4433 O O . LEU A 1 580 ? 2.924 9.280 0.733 1.00 94.12 580 LEU A O 1
ATOM 4437 N N . PRO A 1 581 ? 2.786 9.826 -1.453 1.00 93.62 581 PRO A N 1
ATOM 4438 C CA . PRO A 1 581 ? 2.454 11.232 -1.219 1.00 93.62 581 PRO A CA 1
ATOM 4439 C C . PRO A 1 581 ? 1.175 11.415 -0.394 1.00 93.62 581 PRO A C 1
ATOM 4441 O O . PRO A 1 581 ? 0.424 10.464 -0.156 1.00 93.62 581 PRO A O 1
ATOM 4444 N N . GLU A 1 582 ? 0.906 12.644 0.049 1.00 90.88 582 GLU A N 1
ATOM 4445 C CA . GLU A 1 582 ? -0.321 12.950 0.796 1.00 90.88 582 GLU A CA 1
ATOM 4446 C C . GLU A 1 582 ? -1.574 12.763 -0.060 1.00 90.88 582 GLU A C 1
ATOM 4448 O O . GLU A 1 582 ? -2.524 12.106 0.365 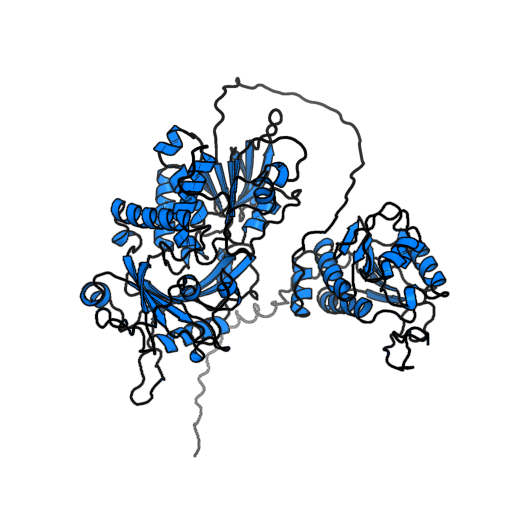1.00 90.88 582 GLU A O 1
ATOM 4453 N N . VAL A 1 583 ? -1.534 13.241 -1.303 1.00 92.81 583 VAL A N 1
ATOM 4454 C CA . VAL A 1 583 ? -2.611 13.072 -2.282 1.00 92.81 583 VAL A CA 1
ATOM 4455 C C . VAL A 1 583 ? -2.082 12.507 -3.595 1.00 92.81 583 VAL A C 1
ATOM 4457 O O . VAL A 1 583 ? -0.899 12.613 -3.919 1.00 92.81 583 VAL A O 1
ATOM 4460 N N . ALA A 1 584 ? -2.965 11.889 -4.379 1.00 93.50 584 ALA A N 1
ATOM 4461 C CA . ALA A 1 584 ? -2.569 11.192 -5.599 1.00 93.50 584 ALA A CA 1
ATOM 4462 C C . ALA A 1 584 ? -2.001 12.134 -6.677 1.00 93.50 584 ALA A C 1
ATOM 4464 O O . ALA A 1 584 ? -1.122 11.727 -7.436 1.00 93.50 584 ALA A O 1
ATOM 4465 N N . THR A 1 585 ? -2.462 13.390 -6.716 1.00 93.44 585 THR A N 1
ATOM 4466 C CA . THR A 1 585 ? -1.996 14.425 -7.657 1.00 93.44 585 THR A CA 1
ATOM 4467 C C . THR A 1 585 ? -0.521 14.781 -7.487 1.00 93.44 585 THR A C 1
ATOM 4469 O O . THR A 1 585 ? 0.112 15.209 -8.450 1.00 93.44 585 THR A O 1
ATOM 4472 N N . ASP A 1 586 ? 0.055 14.536 -6.311 1.00 93.25 586 ASP A N 1
ATOM 4473 C CA . ASP A 1 586 ? 1.457 14.854 -6.034 1.00 93.25 586 ASP A CA 1
ATOM 4474 C C . ASP A 1 586 ? 2.410 13.762 -6.542 1.00 93.25 586 ASP A C 1
ATOM 4476 O O . ASP A 1 586 ? 3.621 13.944 -6.545 1.00 93.25 586 ASP A O 1
ATOM 4480 N N . ALA A 1 587 ? 1.902 12.623 -7.031 1.00 92.56 587 ALA A N 1
ATOM 4481 C CA . ALA A 1 587 ? 2.751 11.535 -7.520 1.00 92.56 587 ALA A CA 1
ATOM 4482 C C . ALA A 1 587 ? 3.695 11.976 -8.653 1.00 92.56 587 ALA A C 1
ATOM 4484 O O . ALA A 1 587 ? 4.821 11.496 -8.738 1.00 92.56 587 ALA A O 1
ATOM 4485 N N . HIS A 1 588 ? 3.266 12.909 -9.506 1.00 89.31 588 HIS A N 1
ATOM 4486 C CA . HIS A 1 588 ? 4.081 13.394 -10.619 1.00 89.31 588 HIS A CA 1
ATOM 4487 C C . HIS A 1 588 ? 5.328 14.165 -10.151 1.00 89.31 588 HIS A C 1
ATOM 4489 O O . HIS A 1 588 ? 6.377 14.071 -10.787 1.00 89.31 588 HIS A O 1
ATOM 4495 N N . SER A 1 589 ? 5.254 14.913 -9.043 1.00 91.44 589 SER A N 1
ATOM 4496 C CA . SER A 1 589 ? 6.393 15.707 -8.551 1.00 91.44 589 SER A CA 1
ATOM 4497 C C . SER A 1 589 ? 7.507 14.846 -7.946 1.00 91.44 589 SER A C 1
ATOM 4499 O O . SER A 1 589 ? 8.639 15.309 -7.831 1.00 91.44 589 SER A O 1
ATOM 4501 N N . LEU A 1 590 ? 7.211 13.583 -7.625 1.00 93.50 590 LEU A N 1
ATOM 4502 C CA . LEU A 1 590 ? 8.155 12.612 -7.066 1.00 93.50 590 LEU A CA 1
ATOM 4503 C C . LEU A 1 590 ? 8.942 11.832 -8.135 1.00 93.50 590 LEU A C 1
ATOM 4505 O O . LEU A 1 590 ? 9.728 10.942 -7.803 1.00 93.50 590 LEU A O 1
ATOM 4509 N N . MET A 1 591 ? 8.730 12.119 -9.423 1.00 93.44 591 MET A N 1
ATOM 4510 C CA . MET A 1 591 ? 9.438 11.436 -10.505 1.00 93.44 591 MET A CA 1
ATOM 4511 C C . MET A 1 591 ? 10.918 11.811 -10.555 1.00 93.44 591 MET A C 1
ATOM 4513 O O . MET A 1 591 ? 11.280 12.987 -10.550 1.00 93.44 591 MET A O 1
ATOM 4517 N N . THR A 1 592 ? 11.783 10.807 -10.702 1.00 91.75 592 THR A N 1
ATOM 4518 C CA . THR A 1 592 ? 13.225 11.013 -10.862 1.00 91.75 592 THR A CA 1
ATOM 4519 C C . THR A 1 592 ? 13.667 10.770 -12.302 1.00 91.75 592 THR A C 1
ATOM 4521 O O . THR A 1 592 ? 13.213 9.843 -12.978 1.00 91.75 592 THR A O 1
ATOM 4524 N N . LYS A 1 593 ? 14.595 11.609 -12.781 1.00 92.19 593 LYS A N 1
ATOM 4525 C CA . LYS A 1 593 ? 15.138 11.514 -14.148 1.00 92.19 593 LYS A CA 1
ATOM 4526 C C . LYS A 1 593 ? 15.848 10.184 -14.405 1.00 92.19 593 LYS A C 1
ATOM 4528 O O . LYS A 1 593 ? 15.728 9.650 -15.499 1.00 92.19 593 LYS A O 1
ATOM 4533 N N . ASP A 1 594 ? 16.543 9.650 -13.400 1.00 92.50 594 ASP A N 1
ATOM 4534 C CA . ASP A 1 594 ? 17.233 8.358 -13.482 1.00 92.50 594 ASP A CA 1
ATOM 4535 C C . ASP A 1 594 ? 16.259 7.206 -13.776 1.00 92.50 594 ASP A C 1
ATOM 4537 O O . ASP A 1 594 ? 16.412 6.483 -14.760 1.00 92.50 594 ASP A O 1
ATOM 4541 N N . LYS A 1 595 ? 15.180 7.087 -12.992 1.00 92.00 595 LYS A N 1
ATOM 4542 C CA . LYS A 1 595 ? 14.188 6.025 -13.195 1.00 92.00 595 LYS A CA 1
ATOM 4543 C C . LYS A 1 595 ? 13.457 6.176 -14.527 1.00 92.00 595 LYS A C 1
ATOM 4545 O O . LYS A 1 595 ? 13.244 5.177 -15.208 1.00 92.00 595 LYS A O 1
ATOM 4550 N N . LEU A 1 596 ? 13.133 7.403 -14.944 1.00 92.88 596 LEU A N 1
ATOM 4551 C CA . LEU A 1 596 ? 12.568 7.653 -16.276 1.00 92.88 596 LEU A CA 1
ATOM 4552 C C . LEU A 1 596 ? 13.526 7.233 -17.395 1.00 92.88 596 LEU A C 1
ATOM 4554 O O . LEU A 1 596 ? 13.093 6.579 -18.343 1.00 92.88 596 LEU A O 1
ATOM 4558 N N . ALA A 1 597 ? 14.820 7.542 -17.272 1.00 92.88 597 ALA A N 1
ATOM 4559 C CA . ALA A 1 597 ? 15.834 7.114 -18.232 1.00 92.88 597 ALA A CA 1
ATOM 4560 C C . ALA A 1 597 ? 15.907 5.583 -18.330 1.00 92.88 597 ALA A C 1
ATOM 4562 O O . ALA A 1 597 ? 15.954 5.050 -19.435 1.00 92.88 597 ALA A O 1
ATOM 4563 N N . ARG A 1 598 ? 15.803 4.864 -17.205 1.00 92.62 598 ARG A N 1
ATOM 4564 C CA . ARG A 1 598 ? 15.760 3.391 -17.190 1.00 92.62 598 ARG A CA 1
ATOM 4565 C C . ARG A 1 598 ? 14.544 2.815 -17.921 1.00 92.62 598 ARG A C 1
ATOM 4567 O O . ARG A 1 598 ? 14.674 1.827 -18.639 1.00 92.62 598 ARG A O 1
ATOM 4574 N N . VAL A 1 599 ? 13.360 3.415 -17.766 1.00 92.75 599 VAL A N 1
ATOM 4575 C CA . VAL A 1 599 ? 12.155 2.954 -18.485 1.00 92.75 599 VAL A CA 1
ATOM 4576 C C . VAL A 1 599 ? 12.230 3.293 -19.978 1.00 92.75 599 VAL A C 1
ATOM 4578 O O . VAL A 1 599 ? 11.835 2.471 -20.804 1.00 92.75 599 VAL A O 1
ATOM 4581 N N . ARG A 1 600 ? 12.782 4.461 -20.341 1.00 93.94 600 ARG A N 1
ATOM 4582 C CA . ARG A 1 600 ? 13.055 4.833 -21.743 1.00 93.94 600 ARG A CA 1
ATOM 4583 C C . ARG A 1 600 ? 14.048 3.871 -22.393 1.00 93.94 600 ARG A C 1
ATOM 4585 O O . ARG A 1 600 ? 13.817 3.414 -23.506 1.00 93.94 600 ARG A O 1
ATOM 4592 N N . GLU A 1 601 ? 15.094 3.496 -21.669 1.00 90.62 601 GLU A N 1
ATOM 4593 C CA . GLU A 1 601 ? 16.093 2.545 -22.149 1.00 90.62 601 GLU A CA 1
ATOM 4594 C C . GLU A 1 601 ? 15.492 1.154 -22.393 1.00 90.62 601 GLU A C 1
ATOM 4596 O O . GLU A 1 601 ? 15.717 0.552 -23.442 1.00 90.62 601 GLU A O 1
ATOM 4601 N N . ALA A 1 602 ? 14.634 0.669 -21.490 1.00 89.38 602 ALA A N 1
ATOM 4602 C CA . ALA A 1 602 ? 13.889 -0.568 -21.722 1.00 89.38 602 ALA A CA 1
ATOM 4603 C C . ALA A 1 602 ? 12.990 -0.483 -22.972 1.00 89.38 602 ALA A C 1
ATOM 4605 O O . ALA A 1 602 ? 12.896 -1.448 -23.731 1.00 89.38 602 ALA A O 1
ATOM 4606 N N . ALA A 1 603 ? 12.363 0.671 -23.223 1.00 91.62 603 ALA A N 1
ATOM 4607 C CA . ALA A 1 603 ? 11.571 0.890 -24.430 1.00 91.62 603 ALA A CA 1
ATOM 4608 C C . ALA A 1 603 ? 12.428 0.856 -25.704 1.00 91.62 603 ALA A C 1
ATOM 4610 O O . ALA A 1 603 ? 12.052 0.179 -26.661 1.00 91.62 603 ALA A O 1
ATOM 4611 N N . ARG A 1 604 ? 13.606 1.495 -25.702 1.00 89.94 604 ARG A N 1
ATOM 4612 C CA . ARG A 1 604 ? 14.574 1.425 -26.809 1.00 89.94 604 ARG A CA 1
ATOM 4613 C C . ARG A 1 604 ? 14.997 -0.018 -27.091 1.00 89.94 604 ARG A C 1
ATOM 4615 O O . ARG A 1 604 ? 14.952 -0.462 -28.237 1.00 89.94 604 ARG A O 1
ATOM 4622 N N . ILE A 1 605 ? 15.361 -0.771 -26.053 1.00 84.44 605 ILE A N 1
ATOM 4623 C CA . ILE A 1 605 ? 15.801 -2.170 -26.176 1.00 84.44 605 ILE A CA 1
ATOM 4624 C C . ILE A 1 605 ? 14.703 -3.057 -26.771 1.00 84.44 605 ILE A C 1
ATOM 4626 O O . ILE A 1 605 ? 14.989 -3.905 -27.612 1.00 84.44 605 ILE A O 1
ATOM 4630 N N . LEU A 1 606 ? 13.448 -2.875 -26.362 1.00 84.56 606 LEU A N 1
ATOM 4631 C CA . LEU A 1 606 ? 12.360 -3.756 -26.792 1.00 84.56 606 LEU A CA 1
ATOM 4632 C C . LEU A 1 606 ? 11.703 -3.329 -28.106 1.00 84.56 606 LEU A C 1
ATOM 4634 O O . LEU A 1 606 ? 11.188 -4.180 -28.829 1.00 84.56 606 LEU A O 1
ATOM 4638 N N . MET A 1 607 ? 11.677 -2.030 -28.401 1.00 89.25 607 MET A N 1
ATOM 4639 C CA . MET A 1 607 ? 10.823 -1.473 -29.453 1.00 89.25 607 MET A CA 1
ATOM 4640 C C . MET A 1 607 ? 11.530 -0.486 -30.380 1.00 89.25 607 MET A C 1
ATOM 4642 O O . MET A 1 607 ? 10.906 -0.043 -31.341 1.00 89.25 607 MET A O 1
ATOM 4646 N N . GLY A 1 608 ? 12.784 -0.107 -30.120 1.00 87.19 608 GLY A N 1
ATOM 4647 C CA . GLY A 1 608 ? 13.551 0.782 -30.998 1.00 87.19 608 GLY A CA 1
ATOM 4648 C C . GLY A 1 608 ? 13.874 0.140 -32.351 1.00 87.19 608 GLY A C 1
ATOM 4649 O O . GLY A 1 608 ? 13.781 -1.077 -32.524 1.00 87.19 608 GLY A O 1
ATOM 4650 N N . ARG A 1 609 ? 14.250 0.958 -33.336 1.00 88.62 609 ARG A N 1
ATOM 4651 C CA . ARG A 1 609 ? 14.603 0.478 -34.680 1.00 88.62 609 ARG A CA 1
ATOM 4652 C C . ARG A 1 609 ? 15.926 -0.298 -34.646 1.00 88.62 609 ARG A C 1
ATOM 4654 O O . ARG A 1 609 ? 16.916 0.285 -34.212 1.00 88.62 609 ARG A O 1
ATOM 4661 N N . PRO A 1 610 ? 15.995 -1.540 -35.155 1.00 80.88 610 PRO A N 1
ATOM 4662 C CA . PRO A 1 610 ? 17.260 -2.265 -35.265 1.00 80.88 610 PRO A CA 1
ATOM 4663 C C . PRO A 1 610 ? 18.295 -1.479 -36.076 1.00 80.88 610 PRO A C 1
ATOM 4665 O O . PRO A 1 610 ? 17.958 -0.896 -37.111 1.00 80.88 610 PRO A O 1
ATOM 4668 N N . GLN A 1 611 ? 19.539 -1.450 -35.606 1.00 79.31 611 GLN A N 1
ATOM 4669 C CA . GLN A 1 611 ? 20.645 -0.826 -36.320 1.00 79.31 611 GLN A CA 1
ATOM 4670 C C . GLN A 1 611 ? 21.241 -1.787 -37.357 1.00 79.31 611 GLN A C 1
ATOM 4672 O O . GLN A 1 611 ? 21.548 -2.941 -37.057 1.00 79.31 611 GLN A O 1
ATOM 4677 N N . ASP A 1 612 ? 21.431 -1.302 -38.585 1.00 75.94 612 ASP A N 1
ATOM 4678 C CA . ASP A 1 612 ? 21.997 -2.105 -39.669 1.00 75.94 612 ASP A CA 1
ATOM 4679 C C . ASP A 1 612 ? 23.430 -2.553 -39.328 1.00 75.94 612 ASP A C 1
ATOM 4681 O O . ASP A 1 612 ? 24.307 -1.732 -39.055 1.00 75.94 612 ASP A O 1
ATOM 4685 N N . GLY A 1 613 ? 23.672 -3.867 -39.362 1.00 63.47 613 GLY A N 1
ATOM 4686 C CA . GLY A 1 613 ? 25.000 -4.463 -39.178 1.00 63.47 613 GLY A CA 1
ATOM 4687 C C . GLY A 1 613 ? 25.440 -4.726 -37.730 1.00 63.47 613 GLY A C 1
ATOM 4688 O O . GLY A 1 613 ? 26.542 -5.238 -37.545 1.00 63.47 613 GLY A O 1
ATOM 4689 N N . LEU A 1 614 ? 24.610 -4.430 -36.721 1.00 62.34 614 LEU A N 1
ATOM 4690 C CA . LEU A 1 614 ? 24.890 -4.719 -35.305 1.00 62.34 614 LEU A CA 1
ATOM 4691 C C . LEU A 1 614 ? 23.711 -5.476 -34.674 1.00 62.34 614 LEU A C 1
ATOM 4693 O O . LEU A 1 614 ? 22.700 -4.886 -34.297 1.00 62.34 614 LEU A O 1
ATOM 4697 N N . GLU A 1 615 ? 23.827 -6.804 -34.568 1.00 57.03 615 GLU A N 1
ATOM 4698 C CA . GLU A 1 615 ? 22.805 -7.622 -33.905 1.00 57.03 615 GLU A CA 1
ATOM 4699 C C . GLU A 1 615 ? 22.657 -7.216 -32.429 1.00 57.03 615 GLU A C 1
ATOM 4701 O O . GLU A 1 615 ? 23.612 -7.268 -31.659 1.00 57.03 615 GLU A O 1
ATOM 4706 N N . GLY A 1 616 ? 21.438 -6.839 -32.029 1.00 57.28 616 GLY A N 1
ATOM 4707 C CA . GLY A 1 616 ? 21.096 -6.524 -30.638 1.00 57.28 616 GLY A CA 1
ATOM 4708 C C . GLY A 1 616 ? 21.142 -5.040 -30.257 1.00 57.28 616 GLY A C 1
ATOM 4709 O O . GLY A 1 616 ? 20.742 -4.711 -29.140 1.00 57.28 616 GLY A O 1
ATOM 4710 N N . GLU A 1 617 ? 21.548 -4.137 -31.156 1.00 75.19 617 GLU A N 1
ATOM 4711 C CA . GLU A 1 617 ? 21.505 -2.689 -30.907 1.00 75.19 617 GLU A CA 1
ATOM 4712 C C . GLU A 1 617 ? 20.321 -2.013 -31.616 1.00 75.19 617 GLU A C 1
ATOM 4714 O O . GLU A 1 617 ? 20.186 -2.064 -32.839 1.00 75.19 617 GLU A O 1
ATOM 4719 N N . ASN A 1 618 ? 19.462 -1.345 -30.836 1.00 82.56 618 ASN A N 1
ATOM 4720 C CA . ASN A 1 618 ? 18.316 -0.588 -31.345 1.00 82.56 618 ASN A CA 1
ATOM 4721 C C . ASN A 1 618 ? 18.527 0.925 -31.202 1.00 82.56 618 ASN A C 1
ATOM 4723 O O . ASN A 1 618 ? 18.891 1.418 -30.139 1.00 82.56 618 ASN A O 1
ATOM 4727 N N . ILE A 1 619 ? 18.217 1.697 -32.233 1.00 88.75 619 ILE A N 1
ATOM 4728 C CA . ILE A 1 619 ? 18.196 3.161 -32.181 1.00 88.75 619 ILE A CA 1
ATOM 4729 C C . ILE A 1 619 ? 16.844 3.610 -31.614 1.00 88.75 619 ILE A C 1
ATOM 4731 O O . ILE A 1 619 ? 15.800 3.097 -32.023 1.00 88.75 619 ILE A O 1
ATOM 4735 N N . ASP A 1 620 ? 16.858 4.565 -30.680 1.00 91.31 620 ASP A N 1
ATOM 4736 C CA . ASP A 1 620 ? 15.623 5.164 -30.166 1.00 91.31 620 ASP A CA 1
ATOM 4737 C C . ASP A 1 620 ? 15.002 6.082 -31.227 1.00 91.31 620 ASP A C 1
ATOM 4739 O O . ASP A 1 620 ? 15.562 7.117 -31.590 1.00 91.31 620 ASP A O 1
ATOM 4743 N N . ASP A 1 621 ? 13.855 5.666 -31.748 1.00 93.69 621 ASP A N 1
ATOM 4744 C CA . ASP A 1 621 ? 13.019 6.419 -32.678 1.00 93.69 621 ASP A CA 1
ATOM 4745 C C . ASP A 1 621 ? 11.561 6.497 -32.192 1.00 93.69 621 ASP A C 1
ATOM 4747 O O . ASP A 1 621 ? 10.635 6.656 -32.992 1.00 93.69 621 ASP A O 1
ATOM 4751 N N . LEU A 1 622 ? 11.353 6.353 -30.878 1.00 94.06 622 LEU A N 1
ATOM 4752 C CA . LEU A 1 622 ? 10.040 6.354 -30.245 1.00 94.06 622 LEU A CA 1
ATOM 4753 C C . LEU A 1 622 ? 9.637 7.771 -29.817 1.00 94.06 622 LEU A C 1
ATOM 4755 O O . LEU A 1 622 ? 10.406 8.513 -29.208 1.00 94.06 622 LEU A O 1
ATOM 4759 N N . GLU A 1 623 ? 8.384 8.140 -30.075 1.00 95.25 623 GLU A N 1
ATOM 4760 C CA . GLU A 1 623 ? 7.806 9.390 -29.574 1.00 95.25 623 GLU A CA 1
ATOM 4761 C C . GLU A 1 623 ? 7.211 9.145 -28.185 1.00 95.25 623 GLU A C 1
ATOM 4763 O O . GLU A 1 623 ? 6.268 8.366 -28.048 1.00 95.25 623 GLU A O 1
ATOM 4768 N N . VAL A 1 624 ? 7.721 9.815 -27.148 1.00 94.94 624 VAL A N 1
ATOM 4769 C CA . VAL A 1 624 ? 7.126 9.754 -25.803 1.00 94.94 624 VAL A CA 1
ATOM 4770 C C . VAL A 1 624 ? 5.870 10.622 -25.755 1.00 94.94 624 VAL A C 1
ATOM 4772 O O . VAL A 1 624 ? 5.949 11.843 -25.842 1.00 94.94 624 VAL A O 1
ATOM 4775 N N . VAL A 1 625 ? 4.716 9.989 -25.559 1.00 94.56 625 VAL A N 1
ATOM 4776 C CA . VAL A 1 625 ? 3.411 10.653 -25.428 1.00 94.56 625 VAL A CA 1
ATOM 4777 C C . VAL A 1 625 ? 3.138 11.051 -23.981 1.00 94.56 625 VAL A C 1
ATOM 4779 O O . VAL A 1 625 ? 2.569 12.108 -23.719 1.00 94.56 625 VAL A O 1
ATOM 4782 N N . ARG A 1 626 ? 3.509 10.192 -23.023 1.00 94.00 626 ARG A N 1
ATOM 4783 C CA . ARG A 1 626 ? 3.245 10.431 -21.600 1.00 94.00 626 ARG A CA 1
ATOM 4784 C C . ARG A 1 626 ? 4.262 9.742 -20.710 1.00 94.00 626 ARG A C 1
ATOM 4786 O O . ARG A 1 626 ? 4.559 8.566 -20.904 1.00 94.00 626 ARG A O 1
ATOM 4793 N N . GLU A 1 627 ? 4.681 10.455 -19.674 1.00 95.31 627 GLU A N 1
ATOM 4794 C CA . GLU A 1 627 ? 5.439 9.918 -18.549 1.00 95.31 627 GLU A CA 1
ATOM 4795 C C . GLU A 1 627 ? 4.556 9.876 -17.306 1.00 95.31 627 GLU A C 1
ATOM 4797 O O . GLU A 1 627 ? 3.727 10.763 -17.098 1.00 95.31 627 GLU A O 1
ATOM 4802 N N . ALA A 1 628 ? 4.681 8.828 -16.494 1.00 94.56 628 ALA A N 1
ATOM 4803 C CA . ALA A 1 628 ? 3.932 8.751 -15.252 1.00 94.56 628 ALA A CA 1
ATOM 4804 C C . ALA A 1 628 ? 4.599 7.899 -14.182 1.00 94.56 628 ALA A C 1
ATOM 4806 O O . ALA A 1 628 ? 5.167 6.839 -14.454 1.00 94.56 628 ALA A O 1
ATOM 4807 N N . LEU A 1 629 ? 4.371 8.330 -12.946 1.00 95.19 629 LEU A N 1
ATOM 4808 C CA . LEU A 1 629 ? 4.568 7.576 -11.723 1.00 95.19 629 LEU A CA 1
ATOM 4809 C C . LEU A 1 629 ? 3.213 7.362 -11.054 1.00 95.19 629 LEU A C 1
ATOM 4811 O O . LEU A 1 629 ? 2.389 8.273 -10.964 1.00 95.19 629 LEU A O 1
ATOM 4815 N N . CYS A 1 630 ? 2.967 6.142 -10.595 1.00 94.50 630 CYS A N 1
ATOM 4816 C CA . CYS A 1 630 ? 1.774 5.812 -9.831 1.00 94.50 630 CYS A CA 1
ATOM 4817 C C . CYS A 1 630 ? 2.103 4.925 -8.634 1.00 94.50 630 CYS A C 1
ATOM 4819 O O . CYS A 1 630 ? 3.166 4.311 -8.578 1.00 94.50 630 CYS A O 1
ATOM 4821 N N . PHE A 1 631 ? 1.156 4.834 -7.706 1.00 95.44 631 PHE A N 1
ATOM 4822 C CA . PHE A 1 631 ? 1.242 4.000 -6.517 1.00 95.44 631 PHE A CA 1
ATOM 4823 C C . PHE A 1 631 ? 0.101 2.993 -6.526 1.00 95.44 631 PHE A C 1
ATOM 4825 O O . PHE A 1 631 ? -1.076 3.363 -6.537 1.00 95.44 631 PHE A O 1
ATOM 4832 N N . ARG A 1 632 ? 0.446 1.708 -6.558 1.00 93.38 632 ARG A N 1
ATOM 4833 C CA . ARG A 1 632 ? -0.527 0.615 -6.566 1.00 93.38 632 ARG A CA 1
ATOM 4834 C C . ARG A 1 632 ? -0.731 0.107 -5.136 1.00 93.38 632 ARG A C 1
ATOM 4836 O O . ARG A 1 632 ? 0.267 -0.110 -4.447 1.00 93.38 632 ARG A O 1
ATOM 4843 N N . PRO A 1 633 ? -1.982 -0.116 -4.698 1.00 94.50 633 PRO A N 1
ATOM 4844 C CA . PRO A 1 633 ? -2.243 -0.768 -3.424 1.00 94.50 633 PRO A CA 1
ATOM 4845 C C . PRO A 1 633 ? -1.978 -2.260 -3.555 1.00 94.50 633 PRO A C 1
ATOM 4847 O O . PRO A 1 633 ? -2.549 -2.885 -4.443 1.00 94.50 633 PRO A O 1
ATOM 4850 N N . TYR A 1 634 ? -1.188 -2.855 -2.674 1.00 88.19 634 TYR A N 1
ATOM 4851 C CA . TYR A 1 634 ? -1.042 -4.310 -2.636 1.00 88.19 634 TYR A CA 1
ATOM 4852 C C . TYR A 1 634 ? -1.050 -4.821 -1.200 1.00 88.19 634 TYR A C 1
ATOM 4854 O O . TYR A 1 634 ? -0.812 -4.067 -0.261 1.00 88.19 634 TYR A O 1
ATOM 4862 N N . ILE A 1 635 ? -1.367 -6.099 -1.043 1.00 88.19 635 ILE A N 1
ATOM 4863 C CA . ILE A 1 635 ? -1.357 -6.817 0.231 1.00 88.19 635 ILE A CA 1
ATOM 4864 C C . ILE A 1 635 ? -0.350 -7.952 0.069 1.00 88.19 635 ILE A C 1
ATOM 4866 O O . ILE A 1 635 ? -0.226 -8.494 -1.024 1.00 88.19 635 ILE A O 1
ATOM 4870 N N . GLU A 1 636 ? 0.375 -8.304 1.131 1.00 79.44 636 GLU A N 1
ATOM 4871 C CA . GLU A 1 636 ? 1.424 -9.337 1.074 1.00 79.44 636 GLU A CA 1
ATOM 4872 C C . GLU A 1 636 ? 0.930 -10.731 0.670 1.00 79.44 636 GLU A C 1
ATOM 4874 O O . GLU A 1 636 ? 1.736 -11.579 0.322 1.00 79.44 636 GLU A O 1
ATOM 4879 N N . SER A 1 637 ? -0.376 -10.981 0.779 1.00 80.38 637 SER A N 1
ATOM 4880 C CA . SER A 1 637 ? -1.009 -12.236 0.375 1.00 80.38 637 SER A CA 1
ATOM 4881 C C . SER A 1 637 ? -1.379 -12.287 -1.107 1.00 80.38 637 SER A C 1
ATOM 4883 O O . SER A 1 637 ? -1.897 -13.306 -1.563 1.00 80.38 637 SER A O 1
ATOM 4885 N N . GLY A 1 638 ? -1.278 -11.164 -1.823 1.00 81.12 638 GLY A N 1
ATOM 4886 C CA . GLY A 1 638 ? -1.677 -11.054 -3.226 1.00 81.12 638 GLY A CA 1
ATOM 4887 C C . GLY A 1 638 ? -3.167 -10.936 -3.474 1.00 81.12 638 GLY A C 1
ATOM 4888 O O . GLY A 1 638 ? -3.588 -10.675 -4.603 1.00 81.12 638 GLY A O 1
ATOM 4889 N N . LEU A 1 639 ? -3.967 -11.123 -2.429 1.00 89.56 639 LEU A N 1
ATOM 4890 C CA . LEU A 1 639 ? -5.416 -11.084 -2.494 1.00 89.56 639 LEU A CA 1
ATOM 4891 C C . LEU A 1 639 ? -5.910 -9.704 -2.048 1.00 89.56 639 LEU A C 1
ATOM 4893 O O . LEU A 1 639 ? -5.492 -9.230 -0.989 1.00 89.56 639 LEU A O 1
ATOM 4897 N N . PRO A 1 640 ? -6.802 -9.052 -2.814 1.00 94.62 640 PRO A N 1
ATOM 4898 C CA . PRO A 1 640 ? -7.453 -7.834 -2.363 1.00 94.62 640 PRO A CA 1
ATOM 4899 C C . PRO A 1 640 ? -8.382 -8.117 -1.179 1.00 94.62 640 PRO A C 1
ATOM 4901 O O . PRO A 1 640 ? -8.850 -9.239 -0.983 1.00 94.62 640 PRO A O 1
ATOM 4904 N N . ILE A 1 641 ? -8.723 -7.061 -0.447 1.00 96.00 641 ILE A N 1
ATOM 4905 C CA . ILE A 1 641 ? -9.865 -7.069 0.467 1.00 96.00 641 ILE A CA 1
ATOM 4906 C C . ILE A 1 641 ? -11.080 -6.622 -0.340 1.00 96.00 641 ILE A C 1
ATOM 4908 O O . ILE A 1 641 ? -11.068 -5.523 -0.892 1.00 96.00 641 ILE A O 1
ATOM 4912 N N . VAL A 1 642 ? -12.101 -7.470 -0.410 1.00 96.88 642 VAL A N 1
ATOM 4913 C CA . VAL A 1 642 ? -13.430 -7.225 -0.980 1.00 96.88 642 VAL A CA 1
ATOM 4914 C C . VAL A 1 642 ? -14.442 -7.824 -0.007 1.00 96.88 642 VAL A C 1
ATOM 4916 O O . VAL A 1 642 ? -14.868 -8.966 -0.156 1.00 96.88 642 VAL A O 1
ATOM 4919 N N . ALA A 1 643 ? -14.778 -7.073 1.040 1.00 94.69 643 ALA A N 1
ATOM 4920 C CA . ALA A 1 643 ? -15.576 -7.602 2.139 1.00 94.69 643 ALA A CA 1
ATOM 4921 C C . ALA A 1 643 ? -16.385 -6.529 2.870 1.00 94.69 643 ALA A C 1
ATOM 4923 O O . ALA A 1 643 ? -16.036 -5.343 2.894 1.00 94.69 643 ALA A O 1
ATOM 4924 N N . ARG A 1 644 ? -17.442 -6.990 3.543 1.00 91.62 644 ARG A N 1
ATOM 4925 C CA . ARG A 1 644 ? -18.040 -6.277 4.671 1.00 91.62 644 ARG A CA 1
ATOM 4926 C C . ARG A 1 644 ? -17.145 -6.459 5.897 1.00 91.62 644 ARG A C 1
ATOM 4928 O O . ARG A 1 644 ? -16.777 -7.583 6.222 1.00 91.62 644 ARG A O 1
ATOM 4935 N N . LEU A 1 645 ? -16.822 -5.364 6.571 1.00 88.25 645 LEU A N 1
ATOM 4936 C CA . LEU A 1 645 ? -16.019 -5.366 7.787 1.00 88.25 645 LEU A CA 1
ATOM 4937 C C . LEU A 1 645 ? -16.908 -5.545 9.020 1.00 88.25 645 LEU A C 1
ATOM 4939 O O . LEU A 1 645 ? -18.040 -5.061 9.052 1.00 88.25 645 LEU A O 1
ATOM 4943 N N . GLN A 1 646 ? -16.387 -6.208 10.052 1.00 79.62 646 GLN A N 1
ATOM 4944 C CA . GLN A 1 646 ? -17.078 -6.311 11.338 1.00 79.62 646 GLN A CA 1
ATOM 4945 C C . GLN A 1 646 ? -17.052 -4.984 12.098 1.00 79.62 646 GLN A C 1
ATOM 4947 O O . GLN A 1 646 ? -15.999 -4.370 12.228 1.00 79.62 646 GLN A O 1
ATOM 4952 N N . ASP A 1 647 ? -18.169 -4.594 12.711 1.00 73.81 647 ASP A N 1
ATOM 4953 C CA . ASP A 1 647 ? -18.280 -3.323 13.446 1.00 73.81 647 ASP A CA 1
ATOM 4954 C C . ASP A 1 647 ? -17.281 -3.210 14.616 1.00 73.81 647 ASP A C 1
ATOM 4956 O O . ASP A 1 647 ? -16.837 -2.117 14.959 1.00 73.81 647 ASP A O 1
ATOM 4960 N N . SER A 1 648 ? -16.839 -4.334 15.196 1.00 71.69 648 SER A N 1
ATOM 4961 C CA . SER A 1 648 ? -15.795 -4.353 16.236 1.00 71.69 648 SER A CA 1
ATOM 4962 C C . SER A 1 648 ? -14.464 -3.762 15.768 1.00 71.69 648 SER A C 1
ATOM 4964 O O . SER A 1 648 ? -13.645 -3.343 16.590 1.00 71.69 648 SER A O 1
ATOM 4966 N N . ILE A 1 649 ? -14.244 -3.703 14.453 1.00 76.06 649 ILE A N 1
ATOM 4967 C CA . ILE A 1 649 ? -13.044 -3.129 13.863 1.00 76.06 649 ILE A CA 1
ATOM 4968 C C . ILE A 1 649 ? -12.942 -1.622 14.107 1.00 76.06 649 ILE A C 1
ATOM 4970 O O . ILE A 1 649 ? -11.846 -1.084 14.051 1.00 76.06 649 ILE A O 1
ATOM 4974 N N . THR A 1 650 ? -14.033 -0.918 14.419 1.00 71.81 650 THR A N 1
ATOM 4975 C CA . THR A 1 650 ? -14.009 0.545 14.588 1.00 71.81 650 THR A CA 1
ATOM 4976 C C . THR A 1 650 ? -13.496 0.997 15.961 1.00 71.81 650 THR A C 1
ATOM 4978 O O . THR A 1 650 ? -13.377 2.197 16.196 1.00 71.81 650 THR A O 1
ATOM 4981 N N . GLY A 1 651 ? -13.204 0.068 16.884 1.00 59.44 651 GLY A N 1
ATOM 4982 C CA . GLY A 1 651 ? -12.654 0.376 18.213 1.00 59.44 651 GLY A CA 1
ATOM 4983 C C . GLY A 1 651 ? -13.673 0.852 19.260 1.00 59.44 651 GLY A C 1
ATOM 4984 O O . GLY A 1 651 ? -13.271 1.365 20.301 1.00 59.44 651 GLY A O 1
ATOM 4985 N N . THR A 1 652 ? -14.981 0.693 19.020 1.00 57.66 652 THR A N 1
ATOM 4986 C CA . THR A 1 652 ? -16.045 1.104 19.960 1.00 57.66 652 THR A CA 1
ATOM 4987 C C . THR A 1 652 ? -16.742 -0.095 20.610 1.00 57.66 652 THR A C 1
ATOM 4989 O O . THR A 1 652 ? -17.033 -1.066 19.920 1.00 57.66 652 THR A O 1
ATOM 4992 N N . ALA A 1 653 ? -17.003 -0.022 21.925 1.00 47.50 653 ALA A N 1
ATOM 4993 C CA . ALA A 1 653 ? -17.484 -1.140 22.752 1.00 47.50 653 ALA A CA 1
ATOM 4994 C C . ALA A 1 653 ? -18.984 -1.465 22.623 1.00 47.50 653 ALA A C 1
ATOM 4996 O O . ALA A 1 653 ? -19.390 -2.546 23.034 1.00 47.50 653 ALA A O 1
ATOM 4997 N N . ASP A 1 654 ? -19.788 -0.587 22.019 1.00 44.00 654 ASP A N 1
ATOM 4998 C CA . ASP A 1 654 ? -21.237 -0.765 21.930 1.00 44.00 654 ASP A CA 1
ATOM 4999 C C . ASP A 1 654 ? -21.769 -0.564 20.506 1.00 44.00 654 ASP A C 1
ATOM 5001 O O . ASP A 1 654 ? -21.252 0.243 19.726 1.00 44.00 654 ASP A O 1
ATOM 5005 N N . ARG A 1 655 ? -22.791 -1.376 20.199 1.00 52.19 655 ARG A N 1
ATOM 5006 C CA . ARG A 1 655 ? -23.471 -1.592 18.910 1.00 52.19 655 ARG A CA 1
ATOM 5007 C C . ARG A 1 655 ? -23.598 -0.350 18.040 1.00 52.19 655 ARG A C 1
ATOM 5009 O O . ARG A 1 655 ? -24.168 0.646 18.469 1.00 52.19 655 ARG A O 1
ATOM 5016 N N . VAL A 1 656 ? -23.221 -0.500 16.772 1.00 49.03 656 VAL A N 1
ATOM 5017 C CA . VAL A 1 656 ? -23.534 0.439 15.692 1.00 49.03 656 VAL A CA 1
ATOM 5018 C C . VAL A 1 656 ? -23.808 -0.343 14.415 1.00 49.03 656 VAL A C 1
ATOM 5020 O O . VAL A 1 656 ? -22.882 -0.752 13.729 1.00 49.03 656 VAL A O 1
ATOM 5023 N N . SER A 1 657 ? -25.088 -0.527 14.096 1.00 55.06 657 SER A N 1
ATOM 5024 C CA . SER A 1 657 ? -25.578 -1.202 12.891 1.00 55.06 657 SER A CA 1
ATOM 5025 C C . SER A 1 657 ? -25.630 -0.270 11.670 1.00 55.06 657 SER A C 1
ATOM 5027 O O . SER A 1 657 ? -26.695 0.229 11.318 1.00 55.06 657 SER A O 1
ATOM 5029 N N . GLY A 1 658 ? -24.478 -0.057 11.030 1.00 61.16 658 GLY A N 1
ATOM 5030 C CA . GLY A 1 658 ? -24.338 0.484 9.668 1.00 61.16 658 GLY A CA 1
ATOM 5031 C C . GLY A 1 658 ? -23.466 -0.446 8.812 1.00 61.16 658 GLY A C 1
ATOM 5032 O O . GLY A 1 658 ? -22.853 -1.377 9.334 1.00 61.16 658 GLY A O 1
ATOM 5033 N N . GLY A 1 659 ? -23.418 -0.259 7.494 1.00 83.44 659 GLY A N 1
ATOM 5034 C CA . GLY A 1 659 ? -22.629 -1.121 6.612 1.00 83.44 659 GLY A CA 1
ATOM 5035 C C . GLY A 1 659 ? -21.211 -0.596 6.406 1.00 83.44 659 GLY A C 1
ATOM 5036 O O . GLY A 1 659 ? -20.999 0.331 5.628 1.00 83.44 659 GLY A O 1
ATOM 5037 N N . LEU A 1 660 ? -20.223 -1.184 7.083 1.00 91.00 660 LEU A N 1
ATOM 5038 C CA . LEU A 1 660 ? -18.813 -0.902 6.820 1.00 91.00 660 LEU A CA 1
ATOM 5039 C C . LEU A 1 660 ? -18.259 -1.888 5.791 1.00 91.00 660 LEU A C 1
ATOM 5041 O O . LEU A 1 660 ? -18.349 -3.097 5.985 1.00 91.00 660 LEU A O 1
ATOM 5045 N N . PHE A 1 661 ? -17.658 -1.391 4.715 1.00 95.12 661 PHE A N 1
ATOM 5046 C CA . PHE A 1 661 ? -17.115 -2.227 3.647 1.00 95.12 661 PHE A CA 1
ATOM 5047 C C . PHE A 1 661 ? -15.736 -1.751 3.195 1.00 95.12 661 PHE A C 1
ATOM 5049 O O . PHE A 1 661 ? -15.380 -0.579 3.337 1.00 95.12 661 PHE A O 1
ATOM 5056 N N . MET A 1 662 ? -14.959 -2.658 2.607 1.00 97.06 662 MET A N 1
ATOM 5057 C CA . MET A 1 662 ? -13.636 -2.358 2.071 1.00 97.06 662 MET A CA 1
ATOM 5058 C C . MET A 1 662 ? -13.391 -3.108 0.761 1.00 97.06 662 MET A C 1
ATOM 5060 O O . MET A 1 662 ? -13.656 -4.303 0.658 1.00 97.06 662 MET A O 1
ATOM 5064 N N . ALA A 1 663 ? -12.887 -2.373 -0.229 1.00 97.88 663 ALA A N 1
ATOM 5065 C CA . ALA A 1 663 ? -12.543 -2.838 -1.565 1.00 97.88 663 ALA A CA 1
ATOM 5066 C C . ALA A 1 663 ? -11.195 -2.222 -1.984 1.00 97.88 663 ALA A C 1
ATOM 5068 O O . ALA A 1 663 ? -11.148 -1.138 -2.565 1.00 97.88 663 ALA A O 1
ATOM 5069 N N . THR A 1 664 ? -10.079 -2.877 -1.661 1.00 97.19 664 THR A N 1
ATOM 5070 C CA . THR A 1 664 ? -8.725 -2.337 -1.890 1.00 97.19 664 THR A CA 1
ATOM 5071 C C . THR A 1 664 ? -7.669 -3.444 -1.985 1.00 97.19 664 THR A C 1
ATOM 5073 O O . THR A 1 664 ? -7.960 -4.612 -1.745 1.00 97.19 664 THR A O 1
ATOM 5076 N N . GLY A 1 665 ? -6.424 -3.091 -2.315 1.00 94.62 665 GLY A N 1
ATOM 5077 C CA . GLY A 1 665 ? -5.315 -4.052 -2.377 1.00 94.62 665 GLY A CA 1
ATOM 5078 C C . GLY A 1 665 ? -5.223 -4.851 -3.680 1.00 94.62 665 GLY A C 1
ATOM 5079 O O . GLY A 1 665 ? -4.493 -5.831 -3.735 1.00 94.62 665 GLY A O 1
ATOM 5080 N N . HIS A 1 666 ? -5.929 -4.445 -4.742 1.00 94.62 666 HIS A N 1
ATOM 5081 C CA . HIS A 1 666 ? -5.989 -5.168 -6.026 1.00 94.62 666 HIS A CA 1
ATOM 5082 C C . HIS A 1 666 ? -4.667 -5.249 -6.806 1.00 94.62 666 HIS A C 1
ATOM 5084 O O . HIS A 1 666 ? -4.623 -5.867 -7.872 1.00 94.62 666 HIS A O 1
ATOM 5090 N N . GLY A 1 667 ? -3.600 -4.605 -6.335 1.00 90.94 667 GLY A N 1
ATOM 5091 C CA . GLY A 1 667 ? -2.277 -4.643 -6.943 1.00 90.94 667 GLY A CA 1
ATOM 5092 C C . GLY A 1 667 ? -2.307 -4.259 -8.428 1.00 90.94 667 GLY A C 1
ATOM 5093 O O . GLY A 1 667 ? -2.919 -3.253 -8.805 1.00 90.94 667 GLY A O 1
ATOM 5094 N N . PRO A 1 668 ? -1.667 -5.048 -9.308 1.00 87.69 668 PRO A N 1
ATOM 5095 C CA . PRO A 1 668 ? -1.649 -4.802 -10.750 1.00 87.69 668 PRO A CA 1
ATOM 5096 C C . PRO A 1 668 ? -2.976 -5.171 -11.443 1.00 87.69 668 PRO A C 1
ATOM 5098 O O . PRO A 1 668 ? -3.148 -4.884 -12.632 1.00 87.69 668 PRO A O 1
ATOM 5101 N N . TRP A 1 669 ? -3.912 -5.804 -10.727 1.00 92.19 669 TRP A N 1
ATOM 5102 C CA . TRP A 1 669 ? -5.175 -6.323 -11.254 1.00 92.19 669 TRP A CA 1
ATOM 5103 C C . TRP A 1 669 ? -6.345 -5.348 -11.116 1.00 92.19 669 TRP A C 1
ATOM 5105 O O . TRP A 1 669 ? -7.448 -5.671 -11.550 1.00 92.19 669 TRP A O 1
ATOM 5115 N N . GLY A 1 670 ? -6.115 -4.145 -10.574 1.00 94.12 670 GLY A N 1
ATOM 5116 C CA . GLY A 1 670 ? -7.157 -3.160 -10.262 1.00 94.12 670 GLY A CA 1
ATOM 5117 C C . GLY A 1 670 ? -8.169 -2.919 -11.382 1.00 94.12 670 GLY A C 1
ATOM 5118 O O . GLY A 1 670 ? -9.362 -3.031 -11.136 1.00 94.12 670 GLY A O 1
ATOM 5119 N N . ILE A 1 671 ? -7.727 -2.662 -12.622 1.00 95.12 671 ILE A N 1
ATOM 5120 C CA . ILE A 1 671 ? -8.672 -2.459 -13.739 1.00 95.12 671 ILE A CA 1
ATOM 5121 C C . ILE A 1 671 ? -9.349 -3.788 -14.122 1.00 95.12 671 ILE A C 1
ATOM 5123 O O . ILE A 1 671 ? -10.525 -3.825 -14.473 1.00 95.12 671 ILE A O 1
ATOM 5127 N N . SER A 1 672 ? -8.605 -4.897 -14.103 1.00 95.06 672 SER A N 1
ATOM 5128 C CA . SER A 1 672 ? -9.099 -6.219 -14.511 1.00 95.06 672 SER A CA 1
ATOM 5129 C C . SER A 1 672 ? -10.232 -6.712 -13.609 1.00 95.06 672 SER A C 1
ATOM 5131 O O . SER A 1 672 ? -11.251 -7.180 -14.107 1.00 95.06 672 SER A O 1
ATOM 5133 N N . LEU A 1 673 ? -10.101 -6.512 -12.295 1.00 97.00 673 LEU A N 1
ATOM 5134 C CA . LEU A 1 673 ? -11.065 -6.924 -11.270 1.00 97.00 673 LEU A CA 1
ATOM 5135 C C . LEU A 1 673 ? -12.103 -5.842 -10.921 1.00 97.00 673 LEU A C 1
ATOM 5137 O O . LEU A 1 673 ? -12.967 -6.089 -10.076 1.00 97.00 673 LEU A O 1
ATOM 5141 N N . SER A 1 674 ? -12.032 -4.646 -11.521 1.00 97.75 674 SER A N 1
ATOM 5142 C CA . SER A 1 674 ? -12.811 -3.490 -11.055 1.00 97.75 674 SER A CA 1
ATOM 5143 C C . SER A 1 674 ? -14.318 -3.668 -11.168 1.00 97.75 674 SER A C 1
ATOM 5145 O O . SER A 1 674 ? -15.032 -3.350 -10.221 1.00 97.75 674 SER A O 1
ATOM 5147 N N . LEU A 1 675 ? -14.809 -4.179 -12.300 1.00 98.31 675 LEU A N 1
ATOM 5148 C CA . LEU A 1 675 ? -16.245 -4.294 -12.543 1.00 98.31 675 LEU A CA 1
ATOM 5149 C C . LEU A 1 675 ? -16.864 -5.414 -11.711 1.00 98.31 675 LEU A C 1
ATOM 5151 O O . LEU A 1 675 ? -17.919 -5.210 -11.118 1.00 98.31 675 LEU A O 1
ATOM 5155 N N . GLY A 1 676 ? -16.182 -6.558 -11.607 1.00 98.25 676 GLY A N 1
ATOM 5156 C CA . GLY A 1 676 ? -16.600 -7.644 -10.718 1.00 98.25 676 GLY A CA 1
ATOM 5157 C C . GLY A 1 676 ? -16.637 -7.188 -9.260 1.00 98.25 676 GLY A C 1
ATOM 5158 O O . GLY A 1 676 ? -17.649 -7.374 -8.590 1.00 98.25 676 GLY A O 1
ATOM 5159 N N . THR A 1 677 ? -15.580 -6.504 -8.797 1.00 98.56 677 THR A N 1
ATOM 5160 C CA . THR A 1 677 ? -15.528 -5.927 -7.441 1.00 98.56 677 THR A CA 1
ATOM 5161 C C . THR A 1 677 ? -16.665 -4.930 -7.231 1.00 98.56 677 THR A C 1
ATOM 5163 O O . THR A 1 677 ? -17.363 -5.002 -6.227 1.00 98.56 677 THR A O 1
ATOM 5166 N N . GLY A 1 678 ? -16.882 -4.019 -8.184 1.00 98.44 678 GLY A N 1
ATOM 5167 C CA . GLY A 1 678 ? -17.943 -3.017 -8.117 1.00 98.44 678 GLY A CA 1
ATOM 5168 C C . GLY A 1 678 ? -19.330 -3.637 -7.983 1.00 98.44 678 GLY A C 1
ATOM 5169 O O . GLY A 1 678 ? -20.098 -3.229 -7.114 1.00 98.44 678 GLY A O 1
ATOM 5170 N N . LYS A 1 679 ? -19.621 -4.656 -8.800 1.00 98.19 679 LYS A N 1
ATOM 5171 C CA . LYS A 1 679 ? -20.900 -5.368 -8.782 1.00 98.19 679 LYS A CA 1
ATOM 5172 C C . LYS A 1 679 ? -21.121 -6.109 -7.463 1.00 98.19 679 LYS A C 1
ATOM 5174 O O . LYS A 1 679 ? -22.136 -5.878 -6.815 1.00 98.19 679 LYS A O 1
ATOM 5179 N N . VAL A 1 680 ? -20.151 -6.918 -7.035 1.00 97.81 680 VAL A N 1
ATOM 5180 C CA . VAL A 1 680 ? -20.232 -7.688 -5.782 1.00 97.81 680 VAL A CA 1
ATOM 5181 C C . VAL A 1 680 ? -20.386 -6.771 -4.569 1.00 97.81 680 VAL A C 1
ATOM 5183 O O . VAL A 1 680 ? -21.206 -7.025 -3.692 1.00 97.81 680 VAL A O 1
ATOM 5186 N N . MET A 1 681 ? -19.647 -5.663 -4.522 1.00 97.44 681 MET A N 1
ATOM 5187 C CA . MET A 1 681 ? -19.779 -4.683 -3.444 1.00 97.44 681 MET A CA 1
ATOM 5188 C C . MET A 1 681 ? -21.154 -4.014 -3.442 1.00 97.44 681 MET A C 1
ATOM 5190 O O . MET A 1 681 ? -21.752 -3.893 -2.379 1.00 97.44 681 MET A O 1
ATOM 5194 N N . ALA A 1 682 ? -21.681 -3.612 -4.603 1.00 96.44 682 ALA A N 1
ATOM 5195 C CA . ALA A 1 682 ? -23.024 -3.042 -4.695 1.00 96.44 682 ALA A CA 1
ATOM 5196 C C . ALA A 1 682 ? -24.106 -4.037 -4.235 1.00 96.44 682 ALA A C 1
ATOM 5198 O O . ALA A 1 682 ? -25.044 -3.643 -3.540 1.00 96.44 682 ALA A O 1
ATOM 5199 N N . GLU A 1 683 ? -23.949 -5.322 -4.564 1.00 94.94 683 GLU A N 1
ATOM 5200 C CA . GLU A 1 683 ? -24.823 -6.400 -4.093 1.00 94.94 683 GLU A CA 1
ATOM 5201 C C . GLU A 1 683 ? -24.761 -6.551 -2.571 1.00 94.94 683 GLU A C 1
ATOM 5203 O O . GLU A 1 683 ? -25.800 -6.472 -1.917 1.00 94.94 683 GLU A O 1
ATOM 5208 N N . MET A 1 684 ? -23.558 -6.649 -1.997 1.00 93.38 684 MET A N 1
ATOM 5209 C CA . MET A 1 684 ? -23.368 -6.756 -0.546 1.00 93.38 684 MET A CA 1
ATOM 5210 C C . MET A 1 684 ? -23.904 -5.539 0.219 1.00 93.38 684 MET A C 1
ATOM 5212 O O . MET A 1 684 ? -24.552 -5.708 1.251 1.00 93.38 684 MET A O 1
ATOM 5216 N N . ILE A 1 685 ? -23.665 -4.320 -0.279 1.00 92.62 685 ILE A N 1
ATOM 5217 C CA . ILE A 1 685 ? -24.190 -3.074 0.312 1.00 92.62 685 ILE A CA 1
ATOM 5218 C C . ILE A 1 685 ? -25.719 -3.088 0.309 1.00 92.62 685 ILE A C 1
ATOM 5220 O O . ILE A 1 685 ? -26.346 -2.690 1.285 1.00 92.62 685 ILE A O 1
ATOM 5224 N N . SER A 1 686 ? -26.314 -3.613 -0.760 1.00 90.62 686 SER A N 1
ATOM 5225 C CA . SER A 1 686 ? -27.766 -3.680 -0.934 1.00 90.62 686 SER A CA 1
ATOM 5226 C C . SER A 1 686 ? -28.418 -4.899 -0.270 1.00 90.62 686 SER A C 1
ATOM 5228 O O . SER A 1 686 ? -29.611 -5.130 -0.470 1.00 90.62 686 SER A O 1
ATOM 5230 N N . GLY A 1 687 ? -27.658 -5.709 0.477 1.00 88.62 687 GLY A N 1
ATOM 5231 C CA . GLY A 1 687 ? -28.152 -6.931 1.121 1.00 88.62 687 GLY A CA 1
ATOM 5232 C C . GLY A 1 687 ? -28.537 -8.053 0.148 1.00 88.62 687 GLY A C 1
ATOM 5233 O O . GLY A 1 687 ? -29.318 -8.932 0.508 1.00 88.62 687 GLY A O 1
ATOM 5234 N N . MET A 1 688 ? -28.031 -8.018 -1.085 1.00 90.00 688 MET A N 1
ATOM 5235 C CA . MET A 1 688 ? -28.237 -9.052 -2.099 1.00 90.00 688 MET A CA 1
ATOM 5236 C C . MET A 1 688 ? -27.126 -10.105 -2.046 1.00 90.00 688 MET A C 1
ATOM 5238 O O . MET A 1 688 ? -26.019 -9.841 -1.574 1.00 90.00 688 MET A O 1
ATOM 5242 N N . GLU A 1 689 ? -27.423 -11.303 -2.550 1.00 91.69 689 GLU A N 1
ATOM 5243 C CA . GLU A 1 689 ? -26.427 -12.366 -2.689 1.00 91.69 689 GLU A CA 1
ATOM 5244 C C . GLU A 1 689 ? -25.358 -11.966 -3.728 1.00 91.69 689 GLU A C 1
ATOM 5246 O O . GLU A 1 689 ? -25.724 -11.549 -4.832 1.00 91.69 689 GLU A O 1
ATOM 5251 N N . PRO A 1 690 ? -24.056 -12.058 -3.396 1.00 95.00 690 PRO A N 1
ATOM 5252 C CA . PRO A 1 690 ? -22.981 -11.723 -4.324 1.00 95.00 690 PRO A CA 1
ATOM 5253 C C . PRO A 1 690 ? -22.952 -12.615 -5.569 1.00 95.00 690 PRO A C 1
ATOM 5255 O O . PRO A 1 690 ? -22.985 -13.838 -5.474 1.00 95.00 690 PRO A O 1
ATOM 5258 N N . SER A 1 691 ? -22.756 -12.007 -6.739 1.00 96.31 691 SER A N 1
ATOM 5259 C CA . SER A 1 691 ? -22.579 -12.697 -8.026 1.00 96.31 691 SER A CA 1
ATOM 5260 C C . SER A 1 691 ? -21.267 -13.499 -8.138 1.00 96.31 691 SER A C 1
ATOM 5262 O O . SER A 1 691 ? -21.065 -14.196 -9.131 1.00 96.31 691 SER A O 1
ATOM 5264 N N . ALA A 1 692 ? -20.348 -13.365 -7.179 1.00 95.94 692 ALA A N 1
ATOM 5265 C CA . ALA A 1 692 ? -19.121 -14.152 -7.082 1.00 95.94 692 ALA A CA 1
ATOM 5266 C C . ALA A 1 692 ? -18.750 -14.364 -5.608 1.00 95.94 692 ALA A C 1
ATOM 5268 O O . ALA A 1 692 ? -18.923 -13.456 -4.790 1.00 95.94 692 ALA A O 1
ATOM 5269 N N . ASP A 1 693 ? -18.203 -15.537 -5.282 1.00 92.44 693 ASP A N 1
ATOM 5270 C CA . ASP A 1 693 ? -17.725 -15.834 -3.931 1.00 92.44 693 ASP A CA 1
ATOM 5271 C C . ASP A 1 693 ? -16.489 -14.991 -3.583 1.00 92.44 693 ASP A C 1
ATOM 5273 O O . ASP A 1 693 ? -15.426 -15.114 -4.193 1.00 92.44 693 ASP A O 1
ATOM 5277 N N . VAL A 1 694 ? -16.645 -14.132 -2.575 1.00 93.06 694 VAL A N 1
ATOM 5278 C CA . VAL A 1 694 ? -15.587 -13.281 -2.009 1.00 93.06 694 VAL A CA 1
ATOM 5279 C C . VAL A 1 694 ? -15.347 -13.568 -0.524 1.00 93.06 694 VAL A C 1
ATOM 5281 O O . VAL A 1 694 ? -14.672 -12.805 0.162 1.00 93.06 694 VAL A O 1
ATOM 5284 N N . SER A 1 695 ? -15.857 -14.690 -0.007 1.00 87.62 695 SER A N 1
ATOM 5285 C CA . SER A 1 695 ? -15.752 -15.071 1.412 1.00 87.62 695 SER A CA 1
ATOM 5286 C C . SER A 1 695 ? -14.307 -15.179 1.922 1.00 87.62 695 SER A C 1
ATOM 5288 O O . SER A 1 695 ? -14.049 -15.011 3.114 1.00 87.62 695 SER A O 1
ATOM 5290 N N . ARG A 1 696 ? -13.351 -15.419 1.015 1.00 87.94 696 ARG A N 1
ATOM 5291 C CA . ARG A 1 696 ? -11.907 -15.502 1.297 1.00 87.94 696 ARG A CA 1
ATOM 5292 C C . ARG A 1 696 ? -11.143 -14.197 1.047 1.00 87.94 696 ARG A C 1
ATOM 5294 O O . ARG A 1 696 ? -9.926 -14.176 1.192 1.00 87.94 696 ARG A O 1
ATOM 5301 N N . LEU A 1 697 ? -11.833 -13.118 0.677 1.00 90.50 697 LEU A N 1
ATOM 5302 C CA . LEU A 1 697 ? -11.247 -11.810 0.363 1.00 90.50 697 LEU A CA 1
ATOM 5303 C C . LEU A 1 697 ? -11.513 -10.800 1.494 1.00 90.50 697 LEU A C 1
ATOM 5305 O O . LEU A 1 697 ? -11.916 -9.667 1.252 1.00 90.50 697 LEU A O 1
ATOM 5309 N N . GLY A 1 698 ? -11.331 -11.215 2.750 1.00 84.25 698 GLY A N 1
ATOM 5310 C CA . GLY A 1 698 ? -11.572 -10.386 3.938 1.00 84.25 698 GLY A CA 1
ATOM 5311 C C . GLY A 1 698 ? -10.301 -10.016 4.701 1.00 84.25 698 GLY A C 1
ATOM 5312 O O . GLY A 1 698 ? -9.188 -10.378 4.324 1.00 84.25 698 GLY A O 1
ATOM 5313 N N . LEU A 1 699 ? -10.451 -9.322 5.830 1.00 79.62 699 LEU A N 1
ATOM 5314 C CA . LEU A 1 699 ? -9.357 -9.199 6.794 1.00 79.62 699 LEU A CA 1
ATOM 5315 C C . LEU A 1 699 ? -9.156 -10.529 7.532 1.00 79.62 699 LEU A C 1
ATOM 5317 O O . LEU A 1 699 ? -10.103 -11.283 7.751 1.00 79.62 699 LEU A O 1
ATOM 5321 N N . ALA A 1 700 ? -7.931 -10.815 7.979 1.00 65.06 700 ALA A N 1
ATOM 5322 C CA . ALA A 1 700 ? -7.632 -12.050 8.716 1.00 65.06 700 ALA A CA 1
ATOM 5323 C C . ALA A 1 700 ? -8.514 -12.225 9.974 1.00 65.06 700 ALA A C 1
ATOM 5325 O O . ALA A 1 700 ? -8.929 -13.340 10.290 1.00 65.06 700 ALA A O 1
ATOM 5326 N N . ALA A 1 701 ? -8.848 -11.119 10.650 1.00 54.41 701 ALA A N 1
ATOM 5327 C CA . ALA A 1 701 ? -9.767 -11.095 11.791 1.00 54.41 701 ALA A CA 1
ATOM 5328 C C . ALA A 1 701 ? -11.206 -11.512 11.420 1.00 54.41 701 ALA A C 1
ATOM 5330 O O . ALA A 1 701 ? -11.895 -12.116 12.242 1.00 54.41 701 ALA A O 1
ATOM 5331 N N . ASP A 1 702 ? -11.626 -11.256 10.179 1.00 52.09 702 ASP A N 1
ATOM 5332 C CA . ASP A 1 702 ? -12.949 -11.613 9.662 1.00 52.09 702 ASP A CA 1
ATOM 5333 C C . ASP A 1 702 ? -12.984 -13.059 9.132 1.00 52.09 702 ASP A C 1
ATOM 5335 O O . ASP A 1 702 ? -13.994 -13.748 9.261 1.00 52.09 702 ASP A O 1
ATOM 5339 N N . MET A 1 703 ? -11.860 -13.568 8.612 1.00 48.69 703 MET A N 1
ATOM 5340 C CA . MET A 1 703 ? -11.759 -14.927 8.058 1.00 48.69 703 MET A CA 1
ATOM 5341 C C . MET A 1 703 ? -11.639 -16.034 9.122 1.00 48.69 703 MET A C 1
ATOM 5343 O O . MET A 1 703 ? -12.083 -17.160 8.886 1.00 48.69 703 MET A O 1
ATOM 5347 N N . ALA A 1 704 ? -11.086 -15.735 10.305 1.00 39.12 704 ALA A N 1
ATOM 5348 C CA . ALA A 1 704 ? -10.787 -16.722 11.353 1.00 39.12 704 ALA A CA 1
ATOM 5349 C C . ALA A 1 704 ? -12.018 -17.389 12.010 1.00 39.12 704 ALA A C 1
ATOM 5351 O O . ALA A 1 704 ? -11.862 -18.405 12.684 1.00 39.12 704 ALA A O 1
ATOM 5352 N N . ARG A 1 705 ? -13.236 -16.859 11.819 1.00 40.19 705 ARG A N 1
ATOM 5353 C CA . ARG A 1 705 ? -14.481 -17.422 12.388 1.00 40.19 705 ARG A CA 1
ATOM 5354 C C . ARG A 1 705 ? -15.404 -18.112 11.382 1.00 40.19 705 ARG A C 1
ATOM 5356 O O . ARG A 1 705 ? -16.372 -18.719 11.809 1.00 40.19 705 ARG A O 1
ATOM 5363 N N . SER A 1 706 ? -15.087 -18.100 10.085 1.00 32.69 706 SER A N 1
ATOM 5364 C CA . SER A 1 706 ? -15.863 -18.845 9.070 1.00 32.69 706 SER A CA 1
ATOM 5365 C C . SER A 1 706 ? -15.623 -20.367 9.090 1.00 32.69 706 SER A C 1
ATOM 5367 O O . SER A 1 706 ? -16.230 -21.100 8.316 1.00 32.69 706 SER A O 1
ATOM 5369 N N . LYS A 1 707 ? -14.732 -20.847 9.971 1.00 28.84 707 LYS A N 1
ATOM 5370 C CA . LYS A 1 707 ? -14.411 -22.269 10.188 1.00 28.84 707 LYS A CA 1
ATOM 5371 C C . LYS A 1 707 ? -15.003 -22.856 11.484 1.00 28.84 707 LYS A C 1
ATOM 5373 O O . LYS A 1 707 ? -14.510 -23.889 11.934 1.00 28.84 707 LYS A O 1
ATOM 5378 N N . LEU A 1 708 ? -16.001 -22.209 12.092 1.00 26.09 708 LEU A N 1
ATOM 5379 C CA . LEU A 1 708 ? -16.742 -22.746 13.241 1.00 26.09 708 LEU A CA 1
ATOM 5380 C C . LEU A 1 708 ? -18.187 -23.056 12.870 1.00 26.09 708 LEU A C 1
ATOM 5382 O O . LEU A 1 708 ? -18.846 -22.142 12.327 1.00 26.09 708 LEU A O 1
#

Radius of gyration: 30.92 Å; chains: 1; bounding box: 88×77×84 Å

Secondary structure (DSSP, 8-state):
---PPP-----PPPTTSTTSSS-----PPPPPPTTSS---EEEEE--TTB-HHHHHHHHHHHHHHTTTS--EEEEEESSSSPEE-----TTT-TT------EE--SEETTT----SEEEE--BGGGG-TT-HHHHHHHHHHGGG-SEEEEETTTHHHHHHTTTTTTSEE---TTTHHHHGGG-TTSEE-TT-SEEEETTEEEE-STTHHHHHHHHHHHHHH-HHHHHHHHHHTT-------S---EE----------------PPP---------EEEE--SHHHHHHHHHHT-HHHHTTS---EEEE---SSTTTTHHHHS--EE-SS-S-GGGHHHHHHHHHHHHHHHHHHTHHHHH--EEEEEEEE----TTSPPPPSSSHHHHTT--THHHH--S---------TTSPPPTTSPP-S---EEEEEE--HHHHHHHHHHHHHHTT-EEETTEEEEEEEE-TTT--EEEEEEEETTT--EEEEE-SEEEE--GGGHHHHHHHH-TT-------EEEEEEEEEEE-TT--HHIIIIISTT-EEEEEE---TTTTS--EEEEETTTEEEEEEEEESSSPPPSSGGGGGGG--HHHHHHHHHHHHHHHSEEPTT-TT-EE---EEEEEEEEEEEE-TTSPPEEEEPPGGGGS-SS---SEEEEEE-BGGGHHHHHHHHHHHHHHHHTTPPPSS--TTSS-HHHHTTTT-

Foldseek 3Di:
DDDDDDDDDDDDDDPPPPVVPPPPDDPDPPQPDPPPVFFAEEEEEAAALFDPLLPVLLVLLVVLLCVRHHHHYFYEYQDQDWHKNDDPDCVVVVVRDPDIDTDGGPYYLVDDDQGQEYEFTHGPRLVPPPCVSVLVSCLVRVVRYNAYEYEALRVLSCQLNVNQACHEWEHELVCRVVSCVSHVRHNYDNPDQWEDERRYIYGYDSNSSNLSSLVVCCVRVNNVSSVSSCVVVVHPNDPPDPDYDYDDDDDDDDDDDDDDDDDDDPDDDPPQAAEEEEEALALQSLLLLLQLLPPVNCVLRPHAAEYAAQAQDPPLFCQQQFFFWADQALDDPLCNLLLVVLQVVLVVVCVVPVCCVQWNKFKAKEKEFDDAPPVRDQDDDAPVQLVVLFWSVSSVPDDDPDDQDFDDPPDDDQQQWDDGPGIDIDIIIGTRSNSVSVVSNVSSVVSRHHYHPSKAFQEFDADPPQRAGQWTWIAHPPPRDIDIDGHQEYEQDRFLCSQVSLCRHQVLFPDDDQKHKKKKKKFKWADPSFAPCCCCPVVVVYKYWYWYGCDVQLNGIKIWIQTPPRMIMIIRDMDPPQDDDPHFNCQAVSDDPVSVVSRQSVSQQTRACDDPPDPRHGDDPIGTPDIGMHIGIAGPRLAAALDFDDPVRSNDDDDHNGTYTYTYRNGSCCSNSSNSSSNQNSCVSSVHDRSGDNLVRHPPVSNPPVVD

Organism: Arthroderma benhamiae (strain ATCC MYA-4681 / CBS 112371) (NCBI:txid663331)

pLDDT: mean 79.81, std 22.83, range [22.33, 98.75]

Sequence (708 aa):
MRFIKSVTWTLAASATAVKALSNHTSQYPPQPTADDGLPSNFGLLLFPEFQSLDVFGPLDALNLFSLARKLNLSIIAETMDPVSTQVRSSQINKFGSTFGESIMPTHTFKNAPPIDVLIIPGGYGTDSPNIGPAIEFIKKIYPSLQYVLTVCTGSQLLAQAGILDGRHATTNKQAYKRVTKHGPNVKWVPEARWVADGNIWTSSRVSAGIDLMFAFLDAVYGTVVSNQVSEGMEAEHPAYSLKVFIARFSNFSLTTPPLYPARPTPTASRDSNMSTVIIGGGIIGVSIAYFLSDPAVQKKHPGEIHIVDSSGELFSCASGYAAGFIARDWYAPELEQLGALSFDLHQRLAAEHDGTARWGYMPSIALSLQVEGLDGKKTARGDDWLRRGASRAEAASKDKGDGGSTANEEYPSPAWLTRQKGASNRETCCRDPLRLCKFMLARCIERGVQVHNPARAVSTTKDSGSGVISKVVIEDIQTHTRRSLPCTNIVFAAGPWTPRAFSSLFPLSKAHIPVLSLSGYSLVFRSPRHTLSQEREVYGGKSHAVFTTHPQSCGFSPEVFSRTNAEIYLAGLNGLDIPLPEVATDAHSLMTKDKLARVREAARILMGRPQDGLEGENIDDLEVVREALCFRPYIESGLPIVARLQDSITGTADRVSGGLFMATGHGPWGISLSLGTGKVMAEMISGMEPSADVSRLGLAADMARSKL

InterPro domains:
  IPR002818 DJ-1/PfpI [PF01965] (44-218)
  IPR006076 FAD dependent oxidoreductase [PF01266] (277-684)
  IPR029062 Class I glutamine amidotransferase-like [G3DSA:3.40.50.880] (24-247)
  IPR029062 Class I glutamine amidotransferase-like [SSF52317] (40-235)
  IPR036188 FAD/NAD(P)-binding domain superfamily [G3DSA:3.50.50.60] (277-686)
  IPR036188 FAD/NAD(P)-binding domain superfamily [SSF51905] (274-697)
  IPR052158 Isonitrile Hydratase and Quaternary Amine Regulator [PTHR43130] (39-244)